Protein AF-A0A8X8WXD7-F1 (afdb_monomer_lite)

Secondary structure (DSSP, 8-state):
--------PPPEEEEE--SSHHHHHHHHHHHHHHHTTT-EEEEEEEHHHHHHHHHH-SHHHHHHT-TTEEEEEE--SS-TT---SGGGGGGHHHHIIIIIHHHHHHHHH-GGGT-BTTBPSPSEEEEETT-THHHHHHHHTT--EEEEE-S-HHHHHHHHTHHHHHHTT-SS--SS-TTSBP-SSTTTTTT-BGGGS-GGGG-S-TT-HHHHHHHHHHHGGGGSSEEEES--HHHHHHHHHHHTTT-S-EEE--SHHHHHHHHHHHTT--PPP----SS---THHHHHHHTSPTT-EEEEE-TTT--EEHHHHHHHHHHHHHT--EEEEE--TTSEET-SSSHHHHHHHHTTTEEEESS--HHHHHTSTTEEEEEE---HHHHHHHHHHT--EEE---STTHHHHHHIIIIIS-SEEE-TT---HHHHHHHHHIIIIISHHHHHHHHHHHHHHHHHTTSTT-----EE--GGGGGS-TT--EEE-TTS-EEE---GGGGG-TT-SEEE--SSEEEEEPPGGGGG-TT--EEE--SSEEEEE------S-TT----------TTTS-HHHHHH-EE-HHHHHHHHHHHHHHHHH---TTSTT--TT--HHHHHHTTTTS--TTTS-HHHHTT--HHHHHHHHHHHHHHHHHHHHHT-SSTTSSPPHHHHHHHHTT-

Sequence (675 aa):
MSSKSEEKLPAHLVIFPFPAQGHMNSMLNLAHLLCLTEFHVTFIVSEFTHRLLLKNTSVPVTFAAYPGFQFRIIPDGLPDDHPRFGDKIADIIPAVTNTMVPLFKKIMADEDLLASPNRRPATCFIADGFFSFAADFAEEICLPMVYFRTPSAAYLWAYFHVDDLIQAQEIPIKEKSMDELVKGIPGMEGFLRSRDLPGFFRTDDVNDHLLQSLAAATRQVVRAQAVIFNTFEDLEGPILSIMLEKLPRIYNIGPIHEHQKSRLKEKKSEASIVAGNFWEEDRSCIDWLNGQPPRSVIYVSFGSLTVVTREQLIEFWHGLVNSSHRFLWVIRPDSITGGGQILTELMEGTKEKGYLVKWAPQEEVLNHTAVGAFLTHSGWNSTLESIVAGVPMICWPYFGDQTINSRFVSEVWKIGLDIKDTCDRLIIEKAVREVMEVRKDEFLERADGMAKMAKKAVERGDNPLYGVIPSSVGNLSSLLERFSAGRCKLNGTIPDQIGDLIGLTVLALDENELSGNIPLSIKHLHKLERLYLVDNMLQGPILKIEEEKEDSMVLTNTLGTLGYIAPEYGSEGVVSTRCDVYSYGVMLMEVFTRKKPSDNMFVGDLSLKTWIERLVPEFTYQVIDANLVMNVDEEQGDKIVDFTSSISELALKCCADPSYERTTKKDALAELQKV

pLDDT: mean 86.59, std 12.75, range [28.53, 98.88]

Structure (mmCIF, N/CA/C/O backbone):
data_AF-A0A8X8WXD7-F1
#
_entry.id   AF-A0A8X8WXD7-F1
#
loop_
_atom_site.group_PDB
_atom_site.id
_atom_site.type_symbol
_atom_site.label_atom_id
_atom_site.label_alt_id
_atom_site.label_comp_id
_atom_site.label_asym_id
_atom_site.label_entity_id
_atom_site.label_seq_id
_atom_site.pdbx_PDB_ins_code
_atom_site.Cartn_x
_atom_site.Cartn_y
_atom_site.Cartn_z
_atom_site.occupancy
_atom_site.B_iso_or_equiv
_atom_site.auth_seq_id
_atom_site.auth_comp_id
_atom_site.auth_asym_id
_atom_site.auth_atom_id
_atom_site.pdbx_PDB_model_num
ATOM 1 N N . MET A 1 1 ? 36.243 -28.576 -25.219 1.00 32.81 1 MET A N 1
ATOM 2 C CA . MET A 1 1 ? 36.032 -28.040 -23.859 1.00 32.81 1 MET A CA 1
ATOM 3 C C . MET A 1 1 ? 34.693 -27.333 -23.869 1.00 32.81 1 MET A C 1
ATOM 5 O O . MET A 1 1 ? 34.547 -26.366 -24.599 1.00 32.81 1 MET A O 1
ATOM 9 N N . SER A 1 2 ? 33.706 -27.893 -23.170 1.00 33.03 2 SER A N 1
ATOM 10 C CA . SER A 1 2 ? 32.379 -27.296 -23.001 1.00 33.03 2 SER A CA 1
ATOM 11 C C . SER A 1 2 ? 32.538 -25.945 -22.310 1.00 33.03 2 SER A C 1
ATOM 13 O O . SER A 1 2 ? 33.068 -25.906 -21.199 1.00 33.03 2 SER A O 1
ATOM 15 N N . SER A 1 3 ? 32.108 -24.856 -22.947 1.00 34.81 3 SER A N 1
ATOM 16 C CA . SER A 1 3 ? 31.922 -23.574 -22.273 1.00 34.81 3 SER A CA 1
ATOM 17 C C . SER A 1 3 ? 30.840 -23.779 -21.216 1.00 34.81 3 SER A C 1
ATOM 19 O O . SER A 1 3 ? 29.652 -23.805 -21.535 1.00 34.81 3 SER A O 1
ATOM 21 N N . LYS A 1 4 ? 31.239 -24.009 -19.962 1.00 37.75 4 LYS A N 1
ATOM 22 C CA . LYS A 1 4 ? 30.330 -23.796 -18.838 1.00 37.75 4 LYS A CA 1
ATOM 23 C C . LYS A 1 4 ? 29.895 -22.340 -18.949 1.00 37.75 4 LYS A C 1
ATOM 25 O O . LYS A 1 4 ? 30.734 -21.453 -18.836 1.00 37.75 4 LYS A O 1
ATOM 30 N N . SER A 1 5 ? 28.625 -22.116 -19.262 1.00 40.62 5 SER A N 1
ATOM 31 C CA . SER A 1 5 ? 27.986 -20.827 -19.041 1.00 40.62 5 SER A CA 1
ATOM 32 C C . SER A 1 5 ? 28.282 -20.438 -17.596 1.00 40.62 5 SER A C 1
ATOM 34 O O . SER A 1 5 ? 27.893 -21.171 -16.688 1.00 40.62 5 SER A O 1
ATOM 36 N N . GLU A 1 6 ? 29.026 -19.357 -17.373 1.00 43.38 6 GLU A N 1
ATOM 37 C CA . GLU A 1 6 ? 29.076 -18.738 -16.052 1.00 43.38 6 GLU A CA 1
ATOM 38 C C . GLU A 1 6 ? 27.627 -18.422 -15.674 1.00 43.38 6 GLU A C 1
ATOM 40 O O . GLU A 1 6 ? 26.980 -17.598 -16.326 1.00 43.38 6 GLU A O 1
ATOM 45 N N . GLU A 1 7 ? 27.076 -19.140 -14.694 1.00 52.44 7 GLU A N 1
ATOM 46 C CA . GLU A 1 7 ? 25.769 -18.814 -14.135 1.00 52.44 7 GLU A CA 1
ATOM 47 C C . GLU A 1 7 ? 25.843 -17.375 -13.627 1.00 52.44 7 GLU A C 1
ATOM 49 O O . GLU A 1 7 ? 26.512 -17.066 -12.639 1.00 52.44 7 GLU A O 1
ATOM 54 N N . LYS A 1 8 ? 25.192 -16.456 -14.346 1.00 68.88 8 LYS A N 1
ATOM 55 C CA . LYS A 1 8 ? 25.058 -15.074 -13.901 1.00 68.88 8 LYS A CA 1
ATOM 56 C C . LYS A 1 8 ? 24.279 -15.104 -12.587 1.00 68.88 8 LYS A C 1
ATOM 58 O O . LYS A 1 8 ? 23.082 -15.359 -12.602 1.00 68.88 8 LYS A O 1
ATOM 63 N N . LEU A 1 9 ? 24.963 -14.810 -11.476 1.00 82.00 9 LEU A N 1
ATOM 64 C CA . LEU A 1 9 ? 24.353 -14.669 -10.144 1.00 82.00 9 LEU A CA 1
ATOM 65 C C . LEU A 1 9 ? 23.091 -13.777 -10.186 1.00 82.00 9 LEU A C 1
ATOM 67 O O . LEU A 1 9 ? 22.997 -12.910 -11.052 1.00 82.00 9 LEU A O 1
ATOM 71 N N . PRO A 1 10 ? 22.133 -13.898 -9.262 1.00 87.44 10 PRO A N 1
ATOM 72 C CA . PRO A 1 10 ? 20.990 -12.993 -9.255 1.00 87.44 10 PRO A CA 1
ATOM 73 C C . PRO A 1 10 ? 21.373 -11.520 -9.046 1.00 87.44 10 PRO A C 1
ATOM 75 O O . PRO A 1 10 ? 22.441 -11.201 -8.513 1.00 87.44 10 PRO A O 1
ATOM 78 N N . ALA A 1 11 ? 20.494 -10.605 -9.466 1.00 90.19 11 ALA A N 1
ATOM 79 C CA . ALA A 1 11 ? 20.630 -9.178 -9.172 1.00 90.19 11 ALA A CA 1
ATOM 80 C C . ALA A 1 11 ? 20.649 -8.935 -7.651 1.00 90.19 11 ALA A C 1
ATOM 82 O O . ALA A 1 11 ? 19.947 -9.614 -6.900 1.00 90.19 11 ALA A O 1
ATOM 83 N N . HIS A 1 12 ? 21.462 -7.974 -7.206 1.00 94.25 12 HIS A N 1
ATOM 84 C CA . HIS A 1 12 ? 21.665 -7.679 -5.791 1.00 94.25 12 HIS A CA 1
ATOM 85 C C . HIS A 1 12 ? 21.083 -6.306 -5.443 1.00 94.25 12 HIS A C 1
ATOM 87 O O . HIS A 1 12 ? 21.556 -5.274 -5.918 1.00 94.25 12 HIS A O 1
ATOM 93 N N . LEU A 1 13 ? 20.050 -6.309 -4.606 1.00 96.62 13 LEU A N 1
ATOM 94 C CA . LEU A 1 13 ? 19.328 -5.133 -4.145 1.00 96.62 13 LEU A CA 1
ATOM 95 C C . LEU A 1 13 ? 19.753 -4.774 -2.721 1.00 96.62 13 LEU A C 1
ATOM 97 O O . LEU A 1 13 ? 19.747 -5.630 -1.837 1.00 96.62 13 LEU A O 1
ATOM 101 N N . VAL A 1 14 ? 20.078 -3.505 -2.478 1.00 97.88 14 VAL A N 1
ATOM 102 C CA . VAL A 1 14 ? 20.319 -2.993 -1.120 1.00 97.88 14 VAL A CA 1
ATOM 103 C C . VAL A 1 14 ? 19.122 -2.163 -0.676 1.00 97.88 14 VAL A C 1
ATOM 105 O O . VAL A 1 14 ? 18.740 -1.227 -1.364 1.00 97.88 14 VAL A O 1
ATOM 108 N N . ILE A 1 15 ? 18.511 -2.490 0.458 1.00 98.25 15 ILE A N 1
ATOM 109 C CA . ILE A 1 15 ? 17.325 -1.802 0.979 1.00 98.25 15 ILE A CA 1
ATOM 110 C C . ILE A 1 15 ? 17.737 -0.935 2.168 1.00 98.25 15 ILE A C 1
ATOM 112 O O . ILE A 1 15 ? 18.289 -1.452 3.141 1.00 98.25 15 ILE A O 1
ATOM 116 N N . PHE A 1 16 ? 17.459 0.369 2.095 1.00 97.62 16 PHE A N 1
ATOM 117 C CA . PHE A 1 16 ? 17.786 1.352 3.129 1.00 97.62 16 PHE A CA 1
ATOM 118 C C . PHE A 1 16 ? 16.512 1.988 3.717 1.00 97.62 16 PHE A C 1
ATOM 120 O O . PHE A 1 16 ? 16.010 2.977 3.172 1.00 97.62 16 PHE A O 1
ATOM 127 N N . PRO A 1 17 ? 15.953 1.404 4.794 1.00 96.31 17 PRO A N 1
ATOM 128 C CA . PRO A 1 17 ? 14.722 1.866 5.426 1.00 96.31 17 PRO A CA 1
ATOM 129 C C . PRO A 1 17 ? 14.953 2.996 6.435 1.00 96.31 17 PRO A C 1
ATOM 131 O O . PRO A 1 17 ? 16.008 3.078 7.069 1.00 96.31 17 PRO A O 1
ATOM 134 N N . PHE A 1 18 ? 13.933 3.829 6.658 1.00 93.75 18 PHE A N 1
ATOM 135 C CA . PHE A 1 18 ? 13.918 4.699 7.832 1.00 93.75 18 PHE A CA 1
ATOM 136 C C . PHE A 1 18 ? 13.602 3.858 9.088 1.00 93.75 18 PHE A C 1
ATOM 138 O O . PHE A 1 18 ? 12.654 3.068 9.057 1.00 93.75 18 PHE A O 1
ATOM 145 N N . PRO A 1 19 ? 14.351 3.983 10.205 1.00 92.25 19 PRO A N 1
ATOM 146 C CA . PRO A 1 19 ? 14.247 3.074 11.353 1.00 92.25 19 PRO A CA 1
ATOM 147 C C . PRO A 1 19 ? 13.055 3.391 12.279 1.00 92.25 19 PRO A C 1
ATOM 149 O O . PRO A 1 19 ? 13.190 3.470 13.498 1.00 92.25 19 PRO A O 1
ATOM 152 N N . ALA A 1 20 ? 11.863 3.543 11.704 1.00 89.25 20 ALA A N 1
ATOM 153 C CA . ALA A 1 20 ? 10.593 3.647 12.417 1.00 89.25 20 ALA A CA 1
ATOM 154 C C . ALA A 1 20 ? 9.693 2.449 12.082 1.00 89.25 20 ALA A C 1
ATOM 156 O O . ALA A 1 20 ? 9.723 1.936 10.965 1.00 89.25 20 ALA A O 1
ATOM 157 N N . GLN A 1 21 ? 8.862 2.012 13.035 1.00 88.56 21 GLN A N 1
ATOM 158 C CA . GLN A 1 21 ? 8.119 0.747 12.934 1.00 88.56 21 GLN A CA 1
ATOM 159 C C . GLN A 1 21 ? 7.286 0.620 11.649 1.00 88.56 21 GLN A C 1
ATOM 161 O O . GLN A 1 21 ? 7.375 -0.395 10.964 1.00 88.56 21 GLN A O 1
ATOM 166 N N . GLY A 1 22 ? 6.507 1.648 11.292 1.00 88.69 22 GLY A N 1
ATOM 167 C CA . GLY A 1 22 ? 5.669 1.616 10.088 1.00 88.69 22 GLY A CA 1
ATOM 168 C C . GLY A 1 22 ? 6.475 1.471 8.793 1.00 88.69 22 GLY A C 1
ATOM 169 O O . GLY A 1 22 ? 6.097 0.697 7.917 1.00 88.69 22 GLY A O 1
ATOM 170 N N . HIS A 1 23 ? 7.619 2.151 8.707 1.00 93.31 23 HIS A N 1
ATOM 171 C CA . HIS A 1 23 ? 8.518 2.088 7.555 1.00 93.31 23 HIS A CA 1
ATOM 172 C C . HIS A 1 23 ? 9.196 0.719 7.454 1.00 93.31 23 HIS A C 1
ATOM 174 O O . HIS A 1 23 ? 9.161 0.061 6.412 1.00 93.31 23 HIS A O 1
ATOM 180 N N . MET A 1 24 ? 9.737 0.254 8.580 1.00 93.06 24 MET A N 1
ATOM 181 C CA . MET A 1 24 ? 10.401 -1.039 8.691 1.00 93.06 24 MET A CA 1
ATOM 182 C C . MET A 1 24 ? 9.469 -2.198 8.350 1.00 93.06 24 MET A C 1
ATOM 184 O O . MET A 1 24 ? 9.877 -3.084 7.607 1.00 93.06 24 MET A O 1
ATOM 188 N N . ASN A 1 25 ? 8.221 -2.186 8.829 1.00 91.06 25 ASN A N 1
ATOM 189 C CA . ASN A 1 25 ? 7.266 -3.259 8.550 1.00 91.06 25 ASN A CA 1
ATOM 190 C C . ASN A 1 25 ? 7.021 -3.421 7.039 1.00 91.06 25 ASN A C 1
ATOM 192 O O . ASN A 1 25 ? 7.155 -4.512 6.486 1.00 91.06 25 ASN A O 1
ATOM 196 N N . SER A 1 26 ? 6.729 -2.326 6.338 1.00 92.88 26 SER A N 1
ATOM 197 C CA . SER A 1 26 ? 6.435 -2.365 4.901 1.00 92.88 26 SER A CA 1
ATOM 198 C C . SER A 1 26 ? 7.672 -2.708 4.068 1.00 92.88 26 SER A C 1
ATOM 200 O O . SER A 1 26 ? 7.577 -3.476 3.113 1.00 92.88 26 SER A O 1
ATOM 202 N N . MET A 1 27 ? 8.853 -2.213 4.449 1.00 95.88 27 MET A N 1
ATOM 203 C CA . MET A 1 27 ? 10.093 -2.507 3.722 1.00 95.88 27 MET A CA 1
ATOM 204 C C . MET A 1 27 ? 10.625 -3.921 3.988 1.00 95.88 27 MET A C 1
ATOM 206 O O . MET A 1 27 ? 11.187 -4.528 3.079 1.00 95.88 27 MET A O 1
ATOM 210 N N . LEU A 1 28 ? 10.408 -4.494 5.177 1.00 95.00 28 LEU A N 1
ATOM 211 C CA . LEU A 1 28 ? 10.671 -5.916 5.437 1.00 95.00 28 LEU A CA 1
ATOM 212 C C . LEU A 1 28 ? 9.736 -6.809 4.610 1.00 95.00 28 LEU A C 1
ATOM 214 O O . LEU A 1 28 ? 10.182 -7.803 4.037 1.00 95.00 28 LEU A O 1
ATOM 218 N N . ASN A 1 29 ? 8.463 -6.425 4.473 1.00 92.81 29 ASN A N 1
ATOM 219 C CA . ASN A 1 29 ? 7.526 -7.125 3.595 1.00 92.81 29 ASN A CA 1
ATOM 220 C C . ASN A 1 29 ? 7.955 -7.073 2.123 1.00 92.81 29 ASN A C 1
ATOM 222 O O . ASN A 1 29 ? 7.939 -8.106 1.449 1.00 92.81 29 ASN A O 1
ATOM 226 N N . LEU A 1 30 ? 8.424 -5.914 1.646 1.00 95.12 30 LEU A N 1
ATOM 227 C CA . LEU A 1 30 ? 9.029 -5.776 0.318 1.00 95.12 30 LEU A CA 1
ATOM 228 C C . LEU A 1 30 ? 10.259 -6.675 0.163 1.00 95.12 30 LEU A C 1
ATOM 230 O O . LEU A 1 30 ? 10.379 -7.386 -0.831 1.00 95.12 30 LEU A O 1
ATOM 234 N N . ALA A 1 31 ? 11.163 -6.669 1.143 1.00 95.62 31 ALA A N 1
ATOM 235 C CA . ALA A 1 31 ? 12.369 -7.488 1.111 1.00 95.62 31 ALA A CA 1
ATOM 236 C C . ALA A 1 31 ? 12.037 -8.981 0.984 1.00 95.62 31 ALA A C 1
ATOM 238 O O . ALA A 1 31 ? 12.670 -9.689 0.202 1.00 95.62 31 ALA A O 1
ATOM 239 N N . HIS A 1 32 ? 11.013 -9.448 1.701 1.00 92.12 32 HIS A N 1
ATOM 240 C CA . HIS A 1 32 ? 10.551 -10.828 1.609 1.00 92.12 32 HIS A CA 1
ATOM 241 C C . HIS A 1 32 ? 9.963 -11.142 0.227 1.00 92.12 32 HIS A C 1
ATOM 243 O O . HIS A 1 32 ? 10.334 -12.154 -0.361 1.00 92.12 32 HIS A O 1
ATOM 249 N N . LEU A 1 33 ? 9.125 -10.259 -0.334 1.00 91.50 33 LEU A N 1
ATOM 250 C CA . LEU A 1 33 ? 8.613 -10.413 -1.703 1.00 91.50 33 LEU A CA 1
ATOM 251 C C . LEU A 1 33 ? 9.747 -10.525 -2.731 1.00 91.50 33 LEU A C 1
ATOM 253 O O . LEU A 1 33 ? 9.699 -11.395 -3.594 1.00 91.50 33 LEU A O 1
ATOM 257 N N . LEU A 1 34 ? 10.795 -9.708 -2.604 1.00 93.12 34 LEU A N 1
ATOM 258 C CA . LEU A 1 34 ? 11.963 -9.757 -3.489 1.00 93.12 34 LEU A CA 1
ATOM 259 C C . LEU A 1 34 ? 12.769 -11.056 -3.326 1.00 93.12 34 LEU A C 1
ATOM 261 O O . LEU A 1 34 ? 13.239 -11.621 -4.313 1.00 93.12 34 LEU A O 1
ATOM 265 N N . CYS A 1 35 ? 12.885 -11.578 -2.101 1.00 90.19 35 CYS A N 1
ATOM 266 C CA . CYS A 1 35 ? 13.510 -12.883 -1.856 1.00 90.19 35 CYS A CA 1
ATOM 267 C C . CYS A 1 35 ? 12.701 -14.030 -2.481 1.00 90.19 35 CYS A C 1
ATOM 269 O O . CYS A 1 35 ? 13.274 -15.011 -2.956 1.00 90.19 35 CYS A O 1
ATOM 271 N N . LEU A 1 36 ? 11.372 -13.899 -2.547 1.00 86.62 36 LEU A N 1
ATOM 272 C CA . LEU A 1 36 ? 10.514 -14.845 -3.258 1.00 86.62 36 LEU A CA 1
ATOM 273 C C . LEU A 1 36 ? 10.702 -14.776 -4.786 1.00 86.62 36 LEU A C 1
ATOM 275 O O . LEU A 1 36 ? 10.272 -15.700 -5.471 1.00 86.62 36 LEU A O 1
ATOM 279 N N . THR A 1 37 ? 11.356 -13.758 -5.346 1.00 80.50 37 THR A N 1
ATOM 280 C CA . THR A 1 37 ? 11.606 -13.629 -6.796 1.00 80.50 37 THR A CA 1
ATOM 281 C C . THR A 1 37 ? 13.087 -13.772 -7.163 1.00 80.50 37 THR A C 1
ATOM 283 O O . THR A 1 37 ? 13.528 -13.200 -8.154 1.00 80.50 37 THR A O 1
ATOM 286 N N . GLU A 1 38 ? 13.851 -14.523 -6.360 1.00 80.31 38 GLU A N 1
ATOM 287 C CA . GLU A 1 38 ? 15.271 -14.866 -6.572 1.00 80.31 38 GLU A CA 1
ATOM 288 C C . GLU A 1 38 ? 16.265 -13.695 -6.496 1.00 80.31 38 GLU A C 1
ATOM 290 O O . GLU A 1 38 ? 17.453 -13.897 -6.733 1.00 80.31 38 GLU A O 1
ATOM 295 N N . PHE A 1 39 ? 15.851 -12.484 -6.103 1.00 91.12 39 PHE A N 1
ATOM 296 C CA . PHE A 1 39 ? 16.814 -11.407 -5.857 1.00 91.12 39 PHE A CA 1
ATOM 297 C C . PHE A 1 39 ? 17.691 -11.718 -4.647 1.00 91.12 39 PHE A C 1
ATOM 299 O O . PHE A 1 39 ? 17.228 -12.215 -3.617 1.00 91.12 39 PHE A O 1
ATOM 306 N N . HIS A 1 40 ? 18.960 -11.325 -4.737 1.00 94.38 40 HIS A N 1
ATOM 307 C CA . HIS A 1 40 ? 19.782 -11.179 -3.547 1.00 94.38 40 HIS A CA 1
ATOM 308 C C . HIS A 1 40 ? 19.455 -9.840 -2.897 1.00 94.38 40 HIS A C 1
ATOM 310 O O . HIS A 1 40 ? 19.427 -8.811 -3.566 1.00 94.38 40 HIS A O 1
ATOM 316 N N . VAL A 1 41 ? 19.219 -9.836 -1.591 1.00 96.50 41 VAL A N 1
ATOM 317 C CA . VAL A 1 41 ? 18.829 -8.652 -0.828 1.00 96.50 41 VAL A CA 1
ATOM 318 C C . VAL A 1 41 ? 19.824 -8.431 0.307 1.00 96.50 41 VAL A C 1
ATOM 320 O O . VAL A 1 41 ? 20.174 -9.364 1.030 1.00 96.50 41 VAL A O 1
ATOM 323 N N . THR A 1 42 ? 20.304 -7.201 0.453 1.00 96.88 42 THR A N 1
ATOM 324 C CA . THR A 1 42 ? 20.969 -6.717 1.668 1.00 96.88 42 THR A CA 1
ATOM 325 C C . THR A 1 42 ? 20.064 -5.688 2.314 1.00 96.88 42 THR A C 1
ATOM 327 O O . THR A 1 42 ? 19.781 -4.653 1.720 1.00 96.88 42 THR A O 1
ATOM 330 N N . PHE A 1 43 ? 19.613 -5.956 3.530 1.00 97.62 43 PHE A N 1
ATOM 331 C CA . PHE A 1 43 ? 18.729 -5.064 4.264 1.00 97.62 43 PHE A CA 1
ATOM 332 C C . PHE A 1 43 ? 19.524 -4.313 5.331 1.00 97.62 43 PHE A C 1
ATOM 334 O O . PHE A 1 43 ? 20.044 -4.924 6.269 1.00 97.62 43 PHE A O 1
ATOM 341 N N . ILE A 1 44 ? 19.646 -2.995 5.188 1.00 97.44 44 ILE A N 1
ATOM 342 C CA . ILE A 1 44 ? 20.320 -2.159 6.182 1.00 97.44 44 ILE A CA 1
ATOM 343 C C . ILE A 1 44 ? 19.391 -1.973 7.381 1.00 97.44 44 ILE A C 1
ATOM 345 O O . ILE A 1 44 ? 18.220 -1.639 7.225 1.00 97.44 44 ILE A O 1
ATOM 349 N N . VAL A 1 45 ? 19.902 -2.177 8.588 1.00 96.31 45 VAL A N 1
ATOM 350 C CA . VAL A 1 45 ? 19.112 -2.058 9.817 1.00 96.31 45 VAL A CA 1
ATOM 351 C C . VAL A 1 45 ? 19.958 -1.458 10.931 1.00 96.31 45 VAL A C 1
ATOM 353 O O . VAL A 1 45 ? 21.162 -1.710 11.004 1.00 96.31 45 VAL A O 1
ATOM 356 N N . SER A 1 46 ? 19.347 -0.652 11.802 1.00 95.31 46 SER A N 1
ATOM 357 C CA . SER A 1 46 ? 20.067 -0.142 12.965 1.00 95.31 46 SER A CA 1
ATOM 358 C C . SER A 1 46 ? 20.301 -1.243 14.004 1.00 95.31 46 SER A C 1
ATOM 360 O O . SER A 1 46 ? 19.500 -2.172 14.131 1.00 95.31 46 SER A O 1
ATOM 362 N N . GLU A 1 47 ? 21.364 -1.133 14.798 1.00 95.06 47 GLU A N 1
ATOM 363 C CA . GLU A 1 47 ? 21.622 -2.041 15.929 1.00 95.06 47 GLU A CA 1
ATOM 364 C C . GLU A 1 47 ? 20.440 -2.107 16.906 1.00 95.06 47 GLU A C 1
ATOM 366 O O . GLU A 1 47 ? 20.057 -3.186 17.367 1.00 95.06 47 GLU A O 1
ATOM 371 N N . PHE A 1 48 ? 19.823 -0.960 17.199 1.00 93.12 48 PHE A N 1
ATOM 372 C CA . PHE A 1 48 ? 18.643 -0.881 18.054 1.00 93.12 48 PHE A CA 1
ATOM 373 C C . PHE A 1 48 ? 17.453 -1.641 17.457 1.00 93.12 48 PHE A C 1
ATOM 375 O O . PHE A 1 48 ? 16.895 -2.525 18.109 1.00 93.12 48 PHE A O 1
ATOM 382 N N . THR A 1 49 ? 17.099 -1.360 16.201 1.00 92.06 49 THR A N 1
ATOM 383 C CA . THR A 1 49 ? 15.980 -2.023 15.526 1.00 92.06 49 THR A CA 1
ATOM 384 C C . THR A 1 49 ? 16.228 -3.521 15.370 1.00 92.06 49 THR A C 1
ATOM 386 O O . THR A 1 49 ? 15.327 -4.316 15.619 1.00 92.06 49 THR A O 1
ATOM 389 N N . HIS A 1 50 ? 17.451 -3.933 15.033 1.00 93.81 50 HIS A N 1
ATOM 390 C CA . HIS A 1 50 ? 17.801 -5.346 14.905 1.00 93.81 50 HIS A CA 1
ATOM 391 C C . HIS A 1 50 ? 17.636 -6.104 16.233 1.00 93.81 50 HIS A C 1
ATOM 393 O O . HIS A 1 50 ? 17.077 -7.201 16.244 1.00 93.81 50 HIS A O 1
ATOM 399 N N . ARG A 1 51 ? 18.042 -5.507 17.367 1.00 92.69 51 ARG A N 1
ATOM 400 C CA . ARG A 1 51 ? 17.801 -6.080 18.706 1.00 92.69 51 ARG A CA 1
ATOM 401 C C . ARG A 1 51 ? 16.310 -6.259 18.996 1.00 92.69 51 ARG A C 1
ATOM 403 O O . ARG A 1 51 ? 15.926 -7.294 19.535 1.00 92.69 51 ARG A O 1
ATOM 410 N N . LEU A 1 52 ? 15.471 -5.287 18.632 1.00 90.56 52 LEU A N 1
ATOM 411 C CA . LEU A 1 52 ? 14.019 -5.391 18.817 1.00 90.56 52 LEU A CA 1
ATOM 412 C C . LEU A 1 52 ? 13.397 -6.479 17.940 1.00 90.56 52 LEU A C 1
ATOM 414 O O . LEU A 1 52 ? 12.591 -7.260 18.439 1.00 90.56 52 LEU A O 1
ATOM 418 N N . LEU A 1 53 ? 13.803 -6.576 16.671 1.00 91.06 53 LEU A N 1
ATOM 419 C CA . LEU A 1 53 ? 13.323 -7.623 15.766 1.00 91.06 53 LEU A CA 1
ATOM 420 C C . LEU A 1 53 ? 13.698 -9.019 16.276 1.00 91.06 53 LEU A C 1
ATOM 422 O O . LEU A 1 53 ? 12.845 -9.900 16.285 1.00 91.06 53 LEU A O 1
ATOM 426 N N . LEU A 1 54 ? 14.933 -9.213 16.754 1.00 90.44 54 LEU A N 1
ATOM 427 C CA . LEU A 1 54 ? 15.363 -10.475 17.371 1.00 90.44 54 LEU A CA 1
ATOM 428 C C . LEU A 1 54 ? 14.561 -10.828 18.627 1.00 90.44 54 LEU A C 1
ATOM 430 O O . LEU A 1 54 ? 14.317 -12.001 18.888 1.00 90.44 54 LEU A O 1
ATOM 434 N N . LYS A 1 55 ? 14.202 -9.821 19.428 1.00 88.88 55 LYS A N 1
ATOM 435 C CA . LYS A 1 55 ? 13.505 -10.022 20.699 1.00 88.88 55 LYS A CA 1
ATOM 436 C C . LYS A 1 55 ? 12.020 -10.326 20.507 1.00 88.88 55 LYS A C 1
ATOM 438 O O . LYS A 1 55 ? 11.487 -11.178 21.206 1.00 88.88 55 LYS A O 1
ATOM 443 N N . ASN A 1 56 ? 11.364 -9.601 19.606 1.00 85.94 56 ASN A N 1
ATOM 444 C CA . ASN A 1 56 ? 9.903 -9.527 19.558 1.00 85.94 56 ASN A CA 1
ATOM 445 C C . ASN A 1 56 ? 9.293 -10.245 18.347 1.00 85.94 56 ASN A C 1
ATOM 447 O O . ASN A 1 56 ? 8.072 -10.328 18.253 1.00 85.94 56 ASN A O 1
ATOM 451 N N . THR A 1 57 ? 10.105 -10.735 17.404 1.00 85.06 57 THR A N 1
ATOM 452 C CA . THR A 1 57 ? 9.612 -11.309 16.142 1.00 85.06 57 THR A CA 1
ATOM 453 C C . THR A 1 57 ? 10.421 -12.529 15.711 1.00 85.06 57 THR A C 1
ATOM 455 O O . THR A 1 57 ? 11.546 -12.744 16.157 1.00 85.06 57 THR A O 1
ATOM 458 N N . SER A 1 58 ? 9.882 -13.295 14.762 1.00 84.19 58 SER A N 1
ATOM 459 C CA . SER A 1 58 ? 10.615 -14.351 14.057 1.00 84.19 58 SER A CA 1
ATOM 460 C C . SER A 1 58 ? 11.356 -13.851 12.812 1.00 84.19 58 SER A C 1
ATOM 462 O O . SER A 1 58 ? 11.951 -14.666 12.114 1.00 84.19 58 SER A O 1
ATOM 464 N N . VAL A 1 59 ? 11.369 -12.541 12.521 1.00 86.94 59 VAL A N 1
ATOM 465 C CA . VAL A 1 59 ? 11.870 -11.987 11.248 1.00 86.94 59 VAL A CA 1
ATOM 466 C C . VAL A 1 59 ? 13.278 -12.486 10.888 1.00 86.94 59 VAL A C 1
ATOM 468 O O . VAL A 1 59 ? 13.443 -13.006 9.783 1.00 86.94 59 VAL A O 1
ATOM 471 N N . PRO A 1 60 ? 14.294 -12.424 11.774 1.00 84.94 60 PRO A N 1
ATOM 472 C CA . PRO A 1 60 ? 15.623 -12.943 11.442 1.00 84.94 60 PRO A CA 1
ATOM 473 C C . PRO A 1 60 ? 15.645 -14.450 11.153 1.00 84.94 60 PRO A C 1
ATOM 475 O O . PRO A 1 60 ? 16.407 -14.894 10.299 1.00 84.94 60 PRO A O 1
ATOM 478 N N . VAL A 1 61 ? 14.782 -15.229 11.815 1.00 85.38 61 VAL A N 1
ATOM 479 C CA . VAL A 1 61 ? 14.639 -16.675 11.582 1.00 85.38 61 VAL A CA 1
ATOM 480 C C . VAL A 1 61 ? 13.965 -16.938 10.235 1.00 85.38 61 VAL A C 1
ATOM 482 O O . VAL A 1 61 ? 14.451 -17.761 9.466 1.00 85.38 61 VAL A O 1
ATOM 485 N N . THR A 1 62 ? 12.896 -16.206 9.909 1.00 86.31 62 THR A N 1
ATOM 486 C CA . THR A 1 62 ? 12.208 -16.297 8.613 1.00 86.31 62 THR A CA 1
ATOM 487 C C . THR A 1 62 ? 13.167 -15.993 7.465 1.00 86.31 62 THR A C 1
ATOM 489 O O . THR A 1 62 ? 13.212 -16.728 6.481 1.00 86.31 62 THR A O 1
ATOM 492 N N . PHE A 1 63 ? 13.987 -14.949 7.601 1.00 89.88 63 PHE A N 1
ATOM 493 C CA . PHE A 1 63 ? 14.941 -14.569 6.564 1.00 89.88 63 PHE A CA 1
ATOM 494 C C . PHE A 1 63 ? 16.150 -15.508 6.443 1.00 89.88 63 PHE A C 1
ATOM 496 O O . PHE A 1 63 ? 16.733 -15.593 5.364 1.00 89.88 63 PHE A O 1
ATOM 503 N N . ALA A 1 64 ? 16.492 -16.269 7.488 1.00 88.00 64 ALA A N 1
ATOM 504 C CA . ALA A 1 64 ? 17.551 -17.279 7.423 1.00 88.00 64 ALA A CA 1
ATOM 505 C C . ALA A 1 64 ? 17.242 -18.415 6.425 1.00 88.00 64 ALA A C 1
ATOM 507 O O . ALA A 1 64 ? 18.162 -19.088 5.962 1.00 88.00 64 ALA A O 1
ATOM 508 N N . ALA A 1 65 ? 15.970 -18.602 6.051 1.00 87.69 65 ALA A N 1
ATOM 509 C CA . ALA A 1 65 ? 15.562 -19.541 5.007 1.00 87.69 65 ALA A CA 1
ATOM 510 C C . ALA A 1 65 ? 15.937 -19.085 3.581 1.00 87.69 65 ALA A C 1
ATOM 512 O O . ALA A 1 65 ? 15.817 -19.871 2.643 1.00 87.69 65 ALA A O 1
ATOM 513 N N . TYR A 1 66 ? 16.400 -17.841 3.403 1.00 89.81 66 TYR A N 1
ATOM 514 C CA . TYR A 1 66 ? 16.743 -17.263 2.105 1.00 89.81 66 TYR A CA 1
ATOM 515 C C . TYR A 1 66 ? 18.254 -17.006 2.003 1.00 89.81 66 TYR A C 1
ATOM 517 O O . TYR A 1 66 ? 18.731 -15.979 2.485 1.00 89.81 66 TYR A O 1
ATOM 525 N N . PRO A 1 67 ? 19.029 -17.867 1.311 1.00 87.94 67 PRO A N 1
ATOM 526 C CA . PRO A 1 67 ? 20.479 -17.683 1.151 1.00 87.94 67 PRO A CA 1
ATOM 527 C C . PRO A 1 67 ? 20.864 -16.354 0.478 1.00 87.94 67 PRO A C 1
ATOM 529 O O . PRO A 1 67 ? 21.942 -15.807 0.714 1.00 87.94 67 PRO A O 1
ATOM 532 N N . GLY A 1 68 ? 19.965 -15.822 -0.357 1.00 90.00 68 GLY A N 1
ATOM 533 C CA . GLY A 1 68 ? 20.108 -14.528 -1.017 1.00 90.00 68 GLY A CA 1
ATOM 534 C C . GLY A 1 68 ? 19.885 -13.323 -0.100 1.00 90.00 68 GLY A C 1
ATOM 535 O O . GLY A 1 68 ? 20.171 -12.203 -0.512 1.00 90.00 68 GLY A O 1
ATOM 536 N N . PHE A 1 69 ? 19.439 -13.494 1.145 1.00 94.12 69 PHE A N 1
ATOM 537 C CA . PHE A 1 69 ? 19.174 -12.395 2.073 1.00 94.12 69 PHE A CA 1
ATOM 538 C C . PHE A 1 69 ? 20.304 -12.210 3.094 1.00 94.12 69 PHE A C 1
ATOM 540 O O . PHE A 1 69 ? 20.882 -13.177 3.580 1.00 94.12 69 PHE A O 1
ATOM 547 N N . GLN A 1 70 ? 20.601 -10.962 3.460 1.00 93.94 70 GLN A N 1
ATOM 548 C CA . GLN A 1 70 ? 21.424 -10.654 4.630 1.00 93.94 70 GLN A CA 1
ATOM 549 C C . GLN A 1 70 ? 21.009 -9.336 5.289 1.00 93.94 70 GLN A C 1
ATOM 551 O O . GLN A 1 70 ? 20.662 -8.371 4.605 1.00 93.94 70 GLN A O 1
ATOM 556 N N . PHE A 1 71 ? 21.119 -9.271 6.616 1.00 95.38 71 PHE A N 1
ATOM 557 C CA . PHE A 1 71 ? 21.090 -8.002 7.339 1.00 95.38 71 PHE A CA 1
ATOM 558 C C . PHE A 1 71 ? 22.477 -7.364 7.353 1.00 95.38 71 PHE A C 1
ATOM 560 O O . PHE A 1 71 ? 23.479 -8.028 7.618 1.00 95.38 71 PHE A O 1
ATOM 567 N N . ARG A 1 72 ? 22.524 -6.049 7.142 1.00 95.56 72 ARG A N 1
ATOM 568 C CA . ARG A 1 72 ? 23.705 -5.228 7.400 1.00 95.56 72 ARG A CA 1
ATOM 569 C C . ARG A 1 72 ? 23.394 -4.274 8.541 1.00 95.56 72 ARG A C 1
ATOM 571 O O . ARG A 1 72 ? 22.627 -3.327 8.385 1.00 95.56 72 ARG A O 1
ATOM 578 N N . ILE A 1 73 ? 23.985 -4.563 9.690 1.00 96.50 73 ILE A N 1
ATOM 579 C CA . ILE A 1 73 ? 23.713 -3.856 10.936 1.00 96.50 73 ILE A CA 1
ATOM 580 C C . ILE A 1 73 ? 24.671 -2.664 11.054 1.00 96.50 73 ILE A C 1
ATOM 582 O O . ILE A 1 73 ? 25.876 -2.832 10.862 1.00 96.50 73 ILE A O 1
ATOM 586 N N . ILE A 1 74 ? 24.138 -1.477 11.349 1.00 96.56 74 ILE A N 1
ATOM 587 C CA . ILE A 1 74 ? 24.910 -0.242 11.567 1.00 96.56 74 ILE A CA 1
ATOM 588 C C . ILE A 1 74 ? 24.362 0.548 12.771 1.00 96.56 74 ILE A C 1
ATOM 590 O O . ILE A 1 74 ? 23.186 0.403 13.101 1.00 96.56 74 ILE A O 1
ATOM 594 N N . PRO A 1 75 ? 25.154 1.401 13.441 1.00 96.06 75 PRO A N 1
ATOM 595 C CA . PRO A 1 75 ? 24.644 2.254 14.513 1.00 96.06 75 PRO A CA 1
ATOM 596 C C . PRO A 1 75 ? 23.724 3.358 13.971 1.00 96.06 75 PRO A C 1
ATOM 598 O O . PRO A 1 75 ? 23.975 3.915 12.901 1.00 96.06 75 PRO A O 1
ATOM 601 N N . ASP A 1 76 ? 22.682 3.710 14.734 1.00 93.00 76 ASP A N 1
ATOM 602 C CA . ASP A 1 76 ? 21.791 4.838 14.415 1.00 93.00 76 ASP A CA 1
ATOM 603 C C . ASP A 1 76 ? 22.315 6.202 14.886 1.00 93.00 76 ASP A C 1
ATOM 605 O O . ASP A 1 76 ? 21.808 7.235 14.456 1.00 93.00 76 ASP A O 1
ATOM 609 N N . GLY A 1 77 ? 23.353 6.205 15.726 1.00 93.00 77 GLY A N 1
ATOM 610 C CA . GLY A 1 77 ? 23.961 7.411 16.289 1.00 93.00 77 GLY A CA 1
ATOM 611 C C . GLY A 1 77 ? 23.348 7.873 17.610 1.00 93.00 77 GLY A C 1
ATOM 612 O O . GLY A 1 77 ? 23.815 8.864 18.167 1.00 93.00 77 GLY A O 1
ATOM 613 N N . LEU A 1 78 ? 22.339 7.170 18.133 1.00 95.12 78 LEU A N 1
ATOM 614 C CA . LEU A 1 78 ? 21.747 7.463 19.438 1.00 95.12 78 LEU A CA 1
ATOM 615 C C . LEU A 1 78 ? 22.330 6.550 20.535 1.00 95.12 78 LEU A C 1
ATOM 617 O O . LEU A 1 78 ? 22.640 5.387 20.268 1.00 95.12 78 LEU A O 1
ATOM 621 N N . PRO A 1 79 ? 22.441 7.027 21.790 1.00 93.06 79 PRO A N 1
ATOM 622 C CA . PRO A 1 79 ? 22.824 6.194 22.933 1.00 93.06 79 PRO A CA 1
ATOM 623 C C . PRO A 1 79 ? 21.894 4.992 23.141 1.00 93.06 79 PRO A C 1
ATOM 625 O O . PRO A 1 79 ? 20.713 5.044 22.802 1.00 93.06 79 PRO A O 1
ATOM 628 N N . ASP A 1 80 ? 22.396 3.906 23.723 1.00 87.69 80 ASP A N 1
ATOM 629 C CA . ASP A 1 80 ? 21.633 2.663 23.928 1.00 87.69 80 ASP A CA 1
ATOM 630 C C . ASP A 1 80 ? 20.405 2.822 24.840 1.00 87.69 80 ASP A C 1
ATOM 632 O O . ASP A 1 80 ? 19.399 2.143 24.643 1.00 87.69 80 ASP A O 1
ATOM 636 N N . ASP A 1 81 ? 20.463 3.739 25.803 1.00 88.62 81 ASP A N 1
ATOM 637 C CA . ASP A 1 81 ? 19.391 4.064 26.749 1.00 88.62 81 ASP A CA 1
ATOM 638 C C . ASP A 1 81 ? 18.359 5.060 26.192 1.00 88.62 81 ASP A C 1
ATOM 640 O O . ASP A 1 81 ? 17.326 5.300 26.821 1.00 88.62 81 ASP A O 1
ATOM 644 N N . HIS A 1 82 ? 18.592 5.614 24.997 1.00 90.31 82 HIS A N 1
ATOM 645 C CA . HIS A 1 82 ? 17.633 6.500 24.348 1.00 90.31 82 HIS A CA 1
ATOM 646 C C . HIS A 1 82 ? 16.357 5.729 23.952 1.00 90.31 82 HIS A C 1
ATOM 648 O O . HIS A 1 82 ? 16.444 4.720 23.243 1.00 90.31 82 HIS A O 1
ATOM 654 N N . PRO A 1 83 ? 15.152 6.204 24.324 1.00 80.94 83 PRO A N 1
ATOM 655 C CA . PRO A 1 83 ? 13.927 5.428 24.162 1.00 80.94 83 PRO A CA 1
ATOM 656 C C . PRO A 1 83 ? 13.523 5.246 22.698 1.00 80.94 83 PRO A C 1
ATOM 658 O O . PRO A 1 83 ? 12.946 4.219 22.379 1.00 80.94 83 PRO A O 1
ATOM 661 N N . ARG A 1 84 ? 13.837 6.202 21.805 1.00 87.12 84 ARG A N 1
ATOM 662 C CA . ARG A 1 84 ? 13.500 6.158 20.356 1.00 87.12 84 ARG A CA 1
ATOM 663 C C . ARG A 1 84 ? 11.994 6.001 20.065 1.00 87.12 84 ARG A C 1
ATOM 665 O O . ARG A 1 84 ? 11.601 5.648 18.958 1.00 87.12 84 ARG A O 1
ATOM 672 N N . PHE A 1 85 ? 11.154 6.300 21.049 1.00 81.62 85 PHE A N 1
ATOM 673 C CA . PHE A 1 85 ? 9.699 6.212 20.991 1.00 81.62 85 PHE A CA 1
ATOM 674 C C . PHE A 1 85 ? 9.066 7.452 21.637 1.00 81.62 85 PHE A C 1
ATOM 676 O O . PHE A 1 85 ? 9.774 8.284 22.213 1.00 81.62 85 PHE A O 1
ATOM 683 N N . GLY A 1 86 ? 7.739 7.574 21.543 1.00 76.44 86 GLY A N 1
ATOM 684 C CA . GLY A 1 86 ? 6.982 8.676 22.139 1.00 76.44 86 GLY A CA 1
ATOM 685 C C . GLY A 1 86 ? 7.454 10.063 21.685 1.00 76.44 86 GLY A C 1
ATOM 686 O O . GLY A 1 86 ? 7.690 10.302 20.500 1.00 76.44 86 GLY A O 1
ATOM 687 N N . ASP A 1 87 ? 7.621 10.979 22.642 1.00 74.44 87 ASP A N 1
ATOM 688 C CA . ASP A 1 87 ? 8.048 12.367 22.410 1.00 74.44 87 ASP A CA 1
ATOM 689 C C . ASP A 1 87 ? 9.492 12.495 21.890 1.00 74.44 87 ASP A C 1
ATOM 691 O O . ASP A 1 87 ? 9.863 13.543 21.365 1.00 74.44 87 ASP A O 1
ATOM 695 N N . LYS A 1 88 ? 10.305 11.436 22.002 1.00 83.44 88 LYS A N 1
ATOM 696 C CA . LYS A 1 88 ? 11.717 11.409 21.574 1.00 83.44 88 LYS A CA 1
ATOM 697 C C . LYS A 1 88 ? 11.936 10.886 20.161 1.00 83.44 88 LYS A C 1
ATOM 699 O O . LYS A 1 88 ? 13.074 10.734 19.725 1.00 83.44 88 LYS A O 1
ATOM 704 N N . ILE A 1 89 ? 10.874 10.579 19.418 1.00 82.06 89 ILE A N 1
ATOM 705 C CA . ILE A 1 89 ? 11.031 10.036 18.065 1.00 82.06 89 ILE A CA 1
ATOM 706 C C . ILE A 1 89 ? 11.671 11.031 17.087 1.00 82.06 89 ILE A C 1
ATOM 708 O O . ILE A 1 89 ? 12.371 10.623 16.161 1.00 82.06 89 ILE A O 1
ATOM 712 N N . ALA A 1 90 ? 11.477 12.334 17.309 1.00 85.25 90 ALA A N 1
ATOM 713 C CA . ALA A 1 90 ? 12.048 13.378 16.464 1.00 85.25 90 ALA A CA 1
ATOM 714 C C . ALA A 1 90 ? 13.590 13.358 16.459 1.00 85.25 90 ALA A C 1
ATOM 716 O O . ALA A 1 90 ? 14.195 13.684 15.438 1.00 85.25 90 ALA A O 1
ATOM 717 N N . ASP A 1 91 ? 14.217 12.890 17.544 1.00 90.12 91 ASP A N 1
ATOM 718 C CA . ASP A 1 91 ? 15.677 12.816 17.699 1.00 90.12 91 ASP A CA 1
ATOM 719 C C . ASP A 1 91 ? 16.322 11.774 16.763 1.00 90.12 91 ASP A C 1
ATOM 721 O O . ASP A 1 91 ? 17.516 11.843 16.463 1.00 90.12 91 ASP A O 1
ATOM 725 N N . ILE A 1 92 ? 15.530 10.832 16.232 1.00 90.69 92 ILE A N 1
ATOM 726 C CA . ILE A 1 92 ? 15.993 9.821 15.270 1.00 90.69 92 ILE A CA 1
ATOM 727 C C . ILE A 1 92 ? 16.404 10.470 13.947 1.00 90.69 92 ILE A C 1
ATOM 729 O O . ILE A 1 92 ? 17.397 10.063 13.349 1.00 90.69 92 ILE A O 1
ATOM 733 N N . ILE A 1 93 ? 15.678 11.491 13.484 1.00 89.81 93 ILE A N 1
ATOM 734 C CA . ILE A 1 93 ? 15.922 12.128 12.182 1.00 89.81 93 ILE A CA 1
ATOM 735 C C . ILE A 1 93 ? 17.356 12.680 12.075 1.00 89.81 93 ILE A C 1
ATOM 737 O O . ILE A 1 93 ? 18.074 12.273 11.150 1.00 89.81 93 ILE A O 1
ATOM 741 N N . PRO A 1 94 ? 17.827 13.563 12.983 1.00 91.62 94 PRO A N 1
ATOM 742 C CA . PRO A 1 94 ? 19.195 14.064 12.914 1.00 91.62 94 PRO A CA 1
ATOM 743 C C . PRO A 1 94 ? 20.229 12.959 13.160 1.00 91.62 94 PRO A C 1
ATOM 745 O O . PRO A 1 94 ? 21.273 12.966 12.510 1.00 91.62 94 PRO A O 1
ATOM 748 N N . ALA A 1 95 ? 19.956 11.983 14.032 1.00 93.75 95 ALA A N 1
ATOM 749 C CA . ALA A 1 95 ? 20.892 10.891 14.302 1.00 93.75 95 ALA A CA 1
ATOM 750 C C . ALA A 1 95 ? 21.135 10.004 13.067 1.00 93.75 95 ALA A C 1
ATOM 752 O O . ALA A 1 95 ? 22.282 9.803 12.657 1.00 93.75 95 ALA A O 1
ATOM 753 N N . VAL A 1 96 ? 20.057 9.574 12.404 1.00 93.12 96 VAL A N 1
ATOM 754 C CA . VAL A 1 96 ? 20.098 8.809 11.149 1.00 93.12 96 VAL A CA 1
ATOM 755 C C . VAL A 1 96 ? 20.807 9.603 10.055 1.00 93.12 96 VAL A C 1
ATOM 757 O O . VAL A 1 96 ? 21.680 9.063 9.374 1.00 93.12 96 VAL A O 1
ATOM 760 N N . THR A 1 97 ? 20.481 10.890 9.912 1.00 92.75 97 THR A N 1
ATOM 761 C CA . THR A 1 97 ? 21.089 11.770 8.900 1.00 92.75 97 THR A CA 1
ATOM 762 C C . THR A 1 97 ? 22.595 11.920 9.107 1.00 92.75 97 THR A C 1
ATOM 764 O O . THR A 1 97 ? 23.359 11.847 8.149 1.00 92.75 97 THR A O 1
ATOM 767 N N . ASN A 1 98 ? 23.036 12.080 10.355 1.00 95.50 98 ASN A N 1
ATOM 768 C CA . ASN A 1 98 ? 24.440 12.333 10.676 1.00 95.50 98 ASN A CA 1
ATOM 769 C C . ASN A 1 98 ? 25.281 11.054 10.818 1.00 95.50 98 ASN A C 1
ATOM 771 O O . ASN A 1 98 ? 26.507 11.137 10.775 1.00 95.50 98 ASN A O 1
ATOM 775 N N . THR A 1 99 ? 24.649 9.885 10.972 1.00 96.31 99 THR A N 1
ATOM 776 C CA . THR A 1 99 ? 25.350 8.620 11.259 1.00 96.31 99 THR A CA 1
ATOM 777 C C . THR A 1 99 ? 25.041 7.538 10.232 1.00 96.31 99 THR A C 1
ATOM 779 O O . THR A 1 99 ? 25.940 7.094 9.515 1.00 96.31 99 THR A O 1
ATOM 782 N N . MET A 1 100 ? 23.777 7.118 10.116 1.00 96.12 100 MET A N 1
ATOM 783 C CA . MET A 1 100 ? 23.410 6.006 9.232 1.00 96.12 100 MET A CA 1
ATOM 784 C C . MET A 1 100 ? 23.612 6.345 7.760 1.00 96.12 100 MET A C 1
ATOM 786 O O . MET A 1 100 ? 24.111 5.502 7.024 1.00 96.12 100 MET A O 1
ATOM 790 N N . VAL A 1 101 ? 23.256 7.559 7.326 1.00 96.62 101 VAL A N 1
ATOM 791 C CA . VAL A 1 101 ? 23.399 7.967 5.919 1.00 96.62 101 VAL A CA 1
ATOM 792 C C . VAL A 1 101 ? 24.872 7.952 5.471 1.00 96.62 101 VAL A C 1
ATOM 794 O O . VAL A 1 101 ? 25.165 7.287 4.475 1.00 96.62 101 VAL A O 1
ATOM 797 N N . PRO A 1 102 ? 25.835 8.578 6.183 1.00 97.31 102 PRO A N 1
ATOM 798 C CA . PRO A 1 102 ? 27.255 8.457 5.845 1.00 97.31 102 PRO A CA 1
ATOM 799 C C . PRO A 1 102 ? 27.776 7.014 5.837 1.00 97.31 102 PRO A C 1
ATOM 801 O O . PRO A 1 102 ? 28.537 6.638 4.944 1.00 97.31 102 PRO A O 1
ATOM 804 N N . LEU A 1 103 ? 27.358 6.187 6.801 1.00 96.81 103 LEU A N 1
ATOM 805 C CA . LEU A 1 103 ? 27.758 4.777 6.858 1.00 96.81 103 LEU A CA 1
ATOM 806 C C . LEU A 1 103 ? 27.186 3.970 5.692 1.00 96.81 103 LEU A C 1
ATOM 808 O O . LEU A 1 103 ? 27.905 3.165 5.103 1.00 96.81 103 LEU A O 1
ATOM 812 N N . PHE A 1 104 ? 25.928 4.211 5.327 1.00 96.69 104 PHE A N 1
ATOM 813 C CA . PHE A 1 104 ? 25.304 3.626 4.147 1.00 96.69 104 PHE A CA 1
ATOM 814 C C . PHE A 1 104 ? 26.080 3.989 2.880 1.00 96.69 104 PHE A C 1
ATOM 816 O O . PHE A 1 104 ? 26.463 3.092 2.133 1.00 96.69 104 PHE A O 1
ATOM 823 N N . LYS A 1 105 ? 26.396 5.276 2.677 1.00 96.56 105 LYS A N 1
ATOM 824 C CA . LYS A 1 105 ? 27.194 5.723 1.525 1.00 96.56 105 LYS A CA 1
ATOM 825 C C . LYS A 1 105 ? 28.551 5.022 1.461 1.00 96.56 105 LYS A C 1
ATOM 827 O O . LYS A 1 105 ? 28.938 4.538 0.403 1.00 96.56 105 LYS A O 1
ATOM 832 N N . LYS A 1 106 ? 29.240 4.897 2.601 1.00 95.00 106 LYS A N 1
ATOM 833 C CA . LYS A 1 106 ? 30.513 4.169 2.697 1.00 95.00 106 LYS A CA 1
ATOM 834 C C . LYS A 1 106 ? 30.368 2.690 2.325 1.00 95.00 106 LYS A C 1
ATOM 836 O O . LYS A 1 106 ? 31.227 2.165 1.633 1.00 95.00 106 LYS A O 1
ATOM 841 N N . ILE A 1 107 ? 29.303 2.027 2.781 1.00 94.44 107 ILE A N 1
ATOM 842 C CA . ILE A 1 107 ? 29.029 0.617 2.457 1.00 94.44 107 ILE A CA 1
ATOM 843 C C . ILE A 1 107 ? 28.757 0.437 0.962 1.00 94.44 107 ILE A C 1
ATOM 845 O O . ILE A 1 107 ? 29.223 -0.530 0.378 1.00 94.44 107 ILE A O 1
ATOM 849 N N . MET A 1 108 ? 28.016 1.358 0.350 1.00 94.75 108 MET A N 1
ATOM 850 C CA . MET A 1 108 ? 27.687 1.299 -1.076 1.00 94.75 108 MET A CA 1
ATOM 851 C C . MET A 1 108 ? 28.888 1.598 -1.982 1.00 94.75 108 MET A C 1
ATOM 853 O O . MET A 1 108 ? 28.952 1.057 -3.079 1.00 94.75 108 MET A O 1
ATOM 857 N N . ALA A 1 109 ? 29.823 2.441 -1.535 1.00 88.62 109 ALA A N 1
ATOM 858 C CA . ALA A 1 109 ? 31.025 2.802 -2.291 1.00 88.62 109 ALA A CA 1
ATOM 859 C C . ALA A 1 109 ? 32.141 1.739 -2.245 1.00 88.62 109 ALA A C 1
ATOM 861 O O . ALA A 1 109 ? 33.094 1.822 -3.015 1.00 88.62 109 ALA A O 1
ATOM 862 N N . ASP A 1 110 ? 32.048 0.767 -1.337 1.00 86.88 110 ASP A N 1
ATOM 863 C CA . ASP A 1 110 ? 33.035 -0.296 -1.153 1.00 86.88 110 ASP A CA 1
ATOM 864 C C . ASP A 1 110 ? 32.425 -1.636 -1.590 1.00 86.88 110 ASP A C 1
ATOM 866 O O . ASP A 1 110 ? 31.690 -2.285 -0.839 1.00 86.88 110 ASP A O 1
ATOM 870 N N . GLU A 1 111 ? 32.689 -2.029 -2.841 1.00 76.75 111 GLU A N 1
ATOM 871 C CA . GLU A 1 111 ? 32.098 -3.227 -3.452 1.00 76.75 111 GLU A CA 1
ATOM 872 C C . GLU A 1 111 ? 32.386 -4.503 -2.648 1.00 76.75 111 GLU A C 1
ATOM 874 O O . GLU A 1 111 ? 31.519 -5.378 -2.558 1.00 76.75 111 GLU A O 1
ATOM 879 N N . ASP A 1 112 ? 33.547 -4.582 -1.992 1.00 79.19 112 ASP A N 1
ATOM 880 C CA . ASP A 1 112 ? 33.965 -5.737 -1.194 1.00 79.19 112 ASP A CA 1
ATOM 881 C C . ASP A 1 112 ? 33.110 -5.916 0.073 1.00 79.19 112 ASP A C 1
ATOM 883 O O . ASP A 1 112 ? 33.033 -7.014 0.630 1.00 79.19 112 ASP A O 1
ATOM 887 N N . LEU A 1 113 ? 32.415 -4.867 0.537 1.00 81.62 113 LEU A N 1
ATOM 888 C CA . LEU A 1 113 ? 31.504 -4.960 1.685 1.00 81.62 113 LEU A CA 1
ATOM 889 C C . LEU A 1 113 ? 30.150 -5.584 1.336 1.00 81.62 113 LEU A C 1
ATOM 891 O O . LEU A 1 113 ? 29.406 -5.963 2.249 1.00 81.62 113 LEU A O 1
ATOM 895 N N . LEU A 1 114 ? 29.816 -5.662 0.047 1.00 84.44 114 LEU A N 1
ATOM 896 C CA . LEU A 1 114 ? 28.518 -6.115 -0.451 1.00 84.44 114 LEU A CA 1
ATOM 897 C C . LEU A 1 114 ? 28.620 -7.343 -1.361 1.00 84.44 114 LEU A C 1
ATOM 899 O O . LEU A 1 114 ? 27.648 -8.100 -1.457 1.00 84.44 114 LEU A O 1
ATOM 903 N N . ALA A 1 115 ? 29.761 -7.550 -2.012 1.00 85.88 115 ALA A N 1
ATOM 904 C CA . ALA A 1 115 ? 30.026 -8.698 -2.860 1.00 85.88 115 ALA A CA 1
ATOM 905 C C . ALA A 1 115 ? 30.595 -9.886 -2.066 1.00 85.88 115 ALA A C 1
ATOM 907 O O . ALA A 1 115 ? 31.232 -9.749 -1.025 1.00 85.88 115 ALA A O 1
ATOM 908 N N . SER A 1 116 ? 30.357 -11.092 -2.568 1.00 85.44 116 SER A N 1
ATOM 909 C CA . SER A 1 116 ? 30.981 -12.329 -2.096 1.00 85.44 116 SER A CA 1
ATOM 910 C C . SER A 1 116 ? 31.070 -13.323 -3.262 1.00 85.44 116 SER A C 1
ATOM 912 O O . SER A 1 116 ? 30.450 -13.091 -4.300 1.00 85.44 116 SER A O 1
ATOM 914 N N . PRO A 1 117 ? 31.774 -14.464 -3.140 1.00 84.81 117 PRO A N 1
ATOM 915 C CA . PRO A 1 117 ? 31.838 -15.453 -4.224 1.00 84.81 117 PRO A CA 1
ATOM 916 C C . PRO A 1 117 ? 30.464 -15.906 -4.753 1.00 84.81 117 PRO A C 1
ATOM 918 O O . PRO A 1 117 ? 30.347 -16.281 -5.914 1.00 84.81 117 PRO A O 1
ATOM 921 N N . ASN A 1 118 ? 29.421 -15.816 -3.920 1.00 86.31 118 ASN A N 1
ATOM 922 C CA . ASN A 1 118 ? 28.049 -16.191 -4.264 1.00 86.31 118 ASN A CA 1
ATOM 923 C C . ASN A 1 118 ? 27.115 -14.975 -4.406 1.00 86.31 118 ASN A C 1
ATOM 925 O O . ASN A 1 118 ? 25.902 -15.143 -4.465 1.00 86.31 118 ASN A O 1
ATOM 929 N N . ARG A 1 119 ? 27.629 -13.738 -4.416 1.00 89.06 119 ARG A N 1
ATOM 930 C CA . ARG A 1 119 ? 26.822 -12.510 -4.486 1.00 89.06 119 ARG A CA 1
ATOM 931 C C . ARG A 1 119 ? 27.572 -11.422 -5.245 1.00 89.06 119 ARG A C 1
ATOM 933 O O . ARG A 1 119 ? 28.657 -11.015 -4.857 1.00 89.06 119 ARG A O 1
ATOM 940 N N . ARG A 1 120 ? 26.960 -10.898 -6.301 1.00 89.31 120 ARG A N 1
ATOM 941 C CA . ARG A 1 120 ? 27.520 -9.764 -7.046 1.00 89.31 120 ARG A CA 1
ATOM 942 C C . ARG A 1 120 ? 27.499 -8.458 -6.231 1.00 89.31 120 ARG A C 1
ATOM 944 O O . ARG A 1 120 ? 26.701 -8.352 -5.292 1.00 89.31 120 ARG A O 1
ATOM 951 N N . PRO A 1 121 ? 28.297 -7.448 -6.621 1.00 90.94 121 PRO A N 1
ATOM 952 C CA . PRO A 1 121 ? 28.117 -6.077 -6.147 1.00 90.94 121 PRO A CA 1
ATOM 953 C C . PRO A 1 121 ? 26.669 -5.600 -6.308 1.00 90.94 121 PRO A C 1
ATOM 955 O O . PRO A 1 121 ? 25.903 -6.156 -7.105 1.00 90.94 121 PRO A O 1
ATOM 958 N N . ALA A 1 122 ? 26.277 -4.591 -5.529 1.00 93.75 122 ALA A N 1
ATOM 959 C CA . ALA A 1 122 ? 24.933 -4.028 -5.612 1.00 93.75 122 ALA A CA 1
ATOM 960 C C . ALA A 1 122 ? 24.620 -3.588 -7.050 1.00 93.75 122 ALA A C 1
ATOM 962 O O . ALA A 1 122 ? 25.408 -2.896 -7.682 1.00 93.75 122 ALA A O 1
ATOM 963 N N . THR A 1 123 ? 23.462 -3.997 -7.564 1.00 93.12 123 THR A N 1
ATOM 964 C CA . THR A 1 123 ? 22.985 -3.629 -8.908 1.00 93.12 123 THR A CA 1
ATOM 965 C C . THR A 1 123 ? 21.938 -2.521 -8.872 1.00 93.12 123 THR A C 1
ATOM 967 O O . THR A 1 123 ? 21.656 -1.909 -9.896 1.00 93.12 123 THR A O 1
ATOM 970 N N . CYS A 1 124 ? 21.323 -2.299 -7.711 1.00 95.69 124 CYS A N 1
ATOM 971 C CA . CYS A 1 124 ? 20.351 -1.243 -7.445 1.00 95.69 124 CYS A CA 1
ATOM 972 C C . CYS A 1 124 ? 20.208 -1.091 -5.926 1.00 95.69 124 CYS A C 1
ATOM 974 O O . CYS A 1 124 ? 20.401 -2.064 -5.188 1.00 95.69 124 CYS A O 1
ATOM 976 N N . PHE A 1 125 ? 19.804 0.084 -5.449 1.00 97.31 125 PHE A N 1
ATOM 977 C CA . PHE A 1 125 ? 19.320 0.221 -4.076 1.00 97.31 125 PHE A CA 1
ATOM 978 C C . PHE A 1 125 ? 17.900 0.781 -4.014 1.00 97.31 125 PHE A C 1
ATOM 980 O O . PHE A 1 125 ? 17.459 1.519 -4.894 1.00 97.31 125 PHE A O 1
ATOM 987 N N . ILE A 1 126 ? 17.172 0.379 -2.977 1.00 98.06 126 ILE A N 1
ATOM 988 C CA . ILE A 1 126 ? 15.817 0.820 -2.676 1.00 98.06 126 ILE A CA 1
ATOM 989 C C . ILE A 1 126 ? 15.888 1.660 -1.408 1.00 98.06 126 ILE A C 1
ATOM 991 O O . ILE A 1 126 ? 16.182 1.137 -0.332 1.00 98.06 126 ILE A O 1
ATOM 995 N N . ALA A 1 127 ? 15.636 2.956 -1.533 1.00 97.06 127 ALA A N 1
ATOM 996 C CA . ALA A 1 127 ? 15.615 3.867 -0.399 1.00 97.06 127 ALA A CA 1
ATOM 997 C C . ALA A 1 127 ? 14.183 4.092 0.086 1.00 97.06 127 ALA A C 1
ATOM 999 O O . ALA A 1 127 ? 13.239 4.158 -0.706 1.00 97.06 127 ALA A O 1
ATOM 1000 N N . ASP A 1 128 ? 14.027 4.262 1.394 1.00 95.31 128 ASP A N 1
ATOM 1001 C CA . ASP A 1 128 ? 12.815 4.844 1.953 1.00 95.31 128 ASP A CA 1
ATOM 1002 C C . ASP A 1 128 ? 12.558 6.223 1.332 1.00 95.31 128 ASP A C 1
ATOM 1004 O O . ASP A 1 128 ? 13.471 7.047 1.221 1.00 95.31 128 ASP A O 1
ATOM 1008 N N . GLY A 1 129 ? 11.310 6.494 0.954 1.00 89.69 129 GLY A N 1
ATOM 1009 C CA . GLY A 1 129 ? 10.891 7.781 0.405 1.00 89.69 129 GLY A CA 1
ATOM 1010 C C . GLY A 1 129 ? 11.180 8.992 1.300 1.00 89.69 129 GLY A C 1
ATOM 1011 O O . GLY A 1 129 ? 11.145 10.121 0.815 1.00 89.69 129 GLY A O 1
ATOM 1012 N N . PHE A 1 130 ? 11.457 8.790 2.587 1.00 86.00 130 PHE A N 1
ATOM 1013 C CA . PHE A 1 130 ? 11.879 9.856 3.493 1.00 86.00 130 PHE A CA 1
ATOM 1014 C C . PHE A 1 130 ? 13.274 10.425 3.159 1.00 86.00 130 PHE A C 1
ATOM 1016 O O . PHE A 1 130 ? 13.567 11.579 3.471 1.00 86.00 130 PHE A O 1
ATOM 1023 N N . PHE A 1 131 ? 14.149 9.648 2.513 1.00 91.00 131 PHE A N 1
ATOM 1024 C CA . PHE A 1 131 ? 15.545 10.027 2.296 1.00 91.00 131 PHE A CA 1
ATOM 1025 C C . PHE A 1 131 ? 15.768 10.857 1.024 1.00 91.00 131 PHE A C 1
ATOM 1027 O O . PHE A 1 131 ? 15.934 10.329 -0.078 1.00 91.00 131 PHE A O 1
ATOM 1034 N N . SER A 1 132 ? 15.889 12.174 1.191 1.00 89.12 132 SER A N 1
ATOM 1035 C CA . SER A 1 132 ? 16.167 13.115 0.095 1.00 89.12 132 SER A CA 1
ATOM 1036 C C . SER A 1 132 ? 17.544 12.941 -0.558 1.00 89.12 132 SER A C 1
ATOM 1038 O O . SER A 1 132 ? 17.692 13.237 -1.739 1.00 89.12 132 SER A O 1
ATOM 1040 N N . PHE A 1 133 ? 18.543 12.425 0.169 1.00 92.06 133 PHE A N 1
ATOM 1041 C CA . PHE A 1 133 ? 19.911 12.266 -0.350 1.00 92.06 133 PHE A CA 1
ATOM 1042 C C . PHE A 1 133 ? 20.036 11.205 -1.454 1.00 92.06 133 PHE A C 1
ATOM 1044 O O . PHE A 1 133 ? 21.054 11.163 -2.146 1.00 92.06 133 PHE A O 1
ATOM 1051 N N . ALA A 1 134 ? 19.068 10.288 -1.553 1.00 93.56 134 ALA A N 1
ATOM 1052 C CA . ALA A 1 134 ? 19.229 9.065 -2.330 1.00 93.56 134 ALA A CA 1
ATOM 1053 C C . ALA A 1 134 ? 19.407 9.340 -3.829 1.00 93.56 134 ALA A C 1
ATOM 1055 O O . ALA A 1 134 ? 20.222 8.670 -4.452 1.00 93.56 134 ALA A O 1
ATOM 1056 N N . ALA A 1 135 ? 18.708 10.332 -4.393 1.00 92.94 135 ALA A N 1
ATOM 1057 C CA . ALA A 1 135 ? 18.846 10.705 -5.804 1.00 92.94 135 ALA A CA 1
ATOM 1058 C C . ALA A 1 135 ? 20.251 11.225 -6.135 1.00 92.94 135 ALA A C 1
ATOM 1060 O O . ALA A 1 135 ? 20.902 10.690 -7.028 1.00 92.94 135 ALA A O 1
ATOM 1061 N N . ASP A 1 136 ? 20.749 12.195 -5.361 1.00 93.81 136 ASP A N 1
ATOM 1062 C CA . ASP A 1 136 ? 22.102 12.736 -5.544 1.00 93.81 136 ASP A CA 1
ATOM 1063 C C . ASP A 1 136 ? 23.163 11.645 -5.417 1.00 93.81 136 ASP A C 1
ATOM 1065 O O . ASP A 1 136 ? 24.090 11.566 -6.217 1.00 93.81 136 ASP A O 1
ATOM 1069 N N . PHE A 1 137 ? 23.007 10.771 -4.422 1.00 95.62 137 PHE A N 1
ATOM 1070 C CA . PHE A 1 137 ? 23.961 9.698 -4.198 1.00 95.62 137 PHE A CA 1
ATOM 1071 C C . PHE A 1 137 ? 23.930 8.642 -5.308 1.00 95.62 137 PHE A C 1
ATOM 1073 O O . PHE A 1 137 ? 24.984 8.173 -5.716 1.00 95.62 137 PHE A O 1
ATOM 1080 N N . ALA A 1 138 ? 22.750 8.283 -5.817 1.00 95.38 138 ALA A N 1
ATOM 1081 C CA . ALA A 1 138 ? 22.609 7.336 -6.922 1.00 95.38 138 ALA A CA 1
ATOM 1082 C C . ALA A 1 138 ? 23.337 7.813 -8.186 1.00 95.38 138 ALA A C 1
ATOM 1084 O O . ALA A 1 138 ? 24.021 7.024 -8.838 1.00 95.38 138 ALA A O 1
ATOM 1085 N N . GLU A 1 139 ? 23.227 9.106 -8.498 1.00 94.25 139 GLU A N 1
ATOM 1086 C CA . GLU A 1 139 ? 23.949 9.731 -9.608 1.00 94.25 139 GLU A CA 1
ATOM 1087 C C . GLU A 1 139 ? 25.462 9.781 -9.355 1.00 94.25 139 GLU A C 1
ATOM 1089 O O . GLU A 1 139 ? 26.234 9.484 -10.263 1.00 94.25 139 GLU A O 1
ATOM 1094 N N . GLU A 1 140 ? 25.889 10.084 -8.122 1.00 95.06 140 GLU A N 1
ATOM 1095 C CA . GLU A 1 140 ? 27.303 10.114 -7.715 1.00 95.06 140 GLU A CA 1
ATOM 1096 C C . GLU A 1 140 ? 28.007 8.767 -7.949 1.00 95.06 140 GLU A C 1
ATOM 1098 O O . GLU A 1 140 ? 29.127 8.736 -8.458 1.00 95.06 140 GLU A O 1
ATOM 1103 N N . ILE A 1 141 ? 27.349 7.655 -7.606 1.00 94.00 141 ILE A N 1
ATOM 1104 C CA . ILE A 1 141 ? 27.916 6.302 -7.748 1.00 94.00 141 ILE A CA 1
ATOM 1105 C C . ILE A 1 141 ? 27.488 5.590 -9.039 1.00 94.00 141 ILE A C 1
ATOM 1107 O O . ILE A 1 141 ? 27.811 4.417 -9.221 1.00 94.00 141 ILE A O 1
ATOM 1111 N N . CYS A 1 142 ? 26.752 6.268 -9.927 1.00 93.38 142 CYS A N 1
ATOM 1112 C CA . CYS A 1 142 ? 26.210 5.710 -11.171 1.00 93.38 142 CYS A CA 1
ATOM 1113 C C . CYS A 1 142 ? 25.416 4.398 -10.980 1.00 93.38 142 CYS A C 1
ATOM 1115 O O . CYS A 1 142 ? 25.495 3.494 -11.816 1.00 93.38 142 CYS A O 1
ATOM 1117 N N . LEU A 1 143 ? 24.643 4.284 -9.893 1.00 94.00 143 LEU A N 1
ATOM 1118 C CA . LEU A 1 143 ? 23.873 3.081 -9.562 1.00 94.00 143 LEU A CA 1
ATOM 1119 C C . LEU A 1 143 ? 22.363 3.361 -9.616 1.00 94.00 143 LEU A C 1
ATOM 1121 O O . LEU A 1 143 ? 21.915 4.341 -9.022 1.00 94.00 143 LEU A O 1
ATOM 1125 N N . PRO A 1 144 ? 21.546 2.501 -10.258 1.00 94.62 144 PRO A N 1
ATOM 1126 C CA . PRO A 1 144 ? 20.097 2.660 -10.251 1.00 94.62 144 PRO A CA 1
ATOM 1127 C C . PRO A 1 144 ? 19.518 2.710 -8.833 1.00 94.62 144 PRO A C 1
ATOM 1129 O O . PRO A 1 144 ? 19.927 1.961 -7.940 1.00 94.62 144 PRO A O 1
ATOM 1132 N N . MET A 1 145 ? 18.519 3.572 -8.651 1.00 96.00 145 MET A N 1
ATOM 1133 C CA . MET A 1 145 ? 17.829 3.757 -7.379 1.00 96.00 145 MET A CA 1
ATOM 1134 C C . MET A 1 145 ? 16.318 3.802 -7.568 1.00 96.00 145 MET A C 1
ATOM 1136 O O . MET A 1 145 ? 15.808 4.407 -8.514 1.00 96.00 145 MET A O 1
ATOM 1140 N N . VAL A 1 146 ? 15.616 3.157 -6.639 1.00 97.31 146 VAL A N 1
ATOM 1141 C CA . VAL A 1 146 ? 14.156 3.121 -6.558 1.00 97.31 146 VAL A CA 1
ATOM 1142 C C . VAL A 1 146 ? 13.725 3.658 -5.198 1.00 97.31 146 VAL A C 1
ATOM 1144 O O . VAL A 1 146 ? 14.285 3.275 -4.171 1.00 97.31 146 VAL A O 1
ATOM 1147 N N . TYR A 1 147 ? 12.701 4.508 -5.171 1.00 97.06 147 TYR A N 1
ATOM 1148 C CA . TYR A 1 147 ? 12.067 4.887 -3.910 1.00 97.06 147 TYR A CA 1
ATOM 1149 C C . TYR A 1 147 ? 10.959 3.905 -3.551 1.00 97.06 147 TYR A C 1
ATOM 1151 O O . TYR A 1 147 ? 10.118 3.587 -4.388 1.00 97.06 147 TYR A O 1
ATOM 1159 N N . PHE A 1 148 ? 10.905 3.489 -2.288 1.00 96.69 148 PHE A N 1
ATOM 1160 C CA . PHE A 1 148 ? 9.724 2.855 -1.714 1.00 96.69 148 PHE A CA 1
ATOM 1161 C C . PHE A 1 148 ? 8.967 3.867 -0.854 1.00 96.69 148 PHE A C 1
ATOM 1163 O O . PHE A 1 148 ? 9.487 4.377 0.141 1.00 96.69 148 PHE A O 1
ATOM 1170 N N . ARG A 1 149 ? 7.731 4.181 -1.244 1.00 93.81 149 ARG A N 1
ATOM 1171 C CA . ARG A 1 149 ? 6.852 5.092 -0.510 1.00 93.81 149 ARG A CA 1
ATOM 1172 C C . ARG A 1 149 ? 6.023 4.294 0.488 1.00 93.81 149 ARG A C 1
ATOM 1174 O O . ARG A 1 149 ? 5.170 3.490 0.122 1.00 93.81 149 ARG A O 1
ATOM 1181 N N . THR A 1 150 ? 6.309 4.536 1.761 1.00 91.19 150 THR A N 1
ATOM 1182 C CA . THR A 1 150 ? 5.576 3.984 2.900 1.00 91.19 150 THR A CA 1
ATOM 1183 C C . THR A 1 150 ? 4.221 4.661 3.178 1.00 91.19 150 THR A C 1
ATOM 1185 O O . THR A 1 150 ? 3.367 3.956 3.714 1.00 91.19 150 THR A O 1
ATOM 1188 N N . PRO A 1 151 ? 3.962 5.946 2.824 1.00 93.94 151 PRO A N 1
ATOM 1189 C CA . PRO A 1 151 ? 2.620 6.535 2.902 1.00 93.94 151 PRO A CA 1
ATOM 1190 C C . PRO A 1 151 ? 1.831 6.377 1.587 1.00 93.94 151 PRO A C 1
ATOM 1192 O O . PRO A 1 151 ? 2.367 5.896 0.586 1.00 93.94 151 PRO A O 1
ATOM 1195 N N . SER A 1 152 ? 0.579 6.846 1.593 1.00 95.69 152 SER A N 1
ATOM 1196 C CA . SER A 1 152 ? -0.319 6.878 0.429 1.00 95.69 152 SER A CA 1
ATOM 1197 C C . SER A 1 152 ? 0.216 7.706 -0.744 1.00 95.69 152 SER A C 1
ATOM 1199 O O . SER A 1 152 ? 1.020 8.635 -0.569 1.00 95.69 152 SER A O 1
ATOM 1201 N N . ALA A 1 153 ? -0.248 7.388 -1.956 1.00 96.00 153 ALA A N 1
ATOM 1202 C CA . ALA A 1 153 ? 0.061 8.169 -3.151 1.00 96.00 153 ALA A CA 1
ATOM 1203 C C . ALA A 1 153 ? -0.523 9.585 -3.045 1.00 96.00 153 ALA A C 1
ATOM 1205 O O . ALA A 1 153 ? 0.183 10.559 -3.315 1.00 96.00 153 ALA A O 1
ATOM 1206 N N . ALA A 1 154 ? -1.752 9.710 -2.531 1.00 96.50 154 ALA A N 1
ATOM 1207 C CA . ALA A 1 154 ? -2.409 10.989 -2.261 1.00 96.50 154 ALA A CA 1
ATOM 1208 C C . ALA A 1 154 ? -1.588 11.905 -1.340 1.00 96.50 154 ALA A C 1
ATOM 1210 O O . ALA A 1 154 ? -1.477 13.108 -1.583 1.00 96.50 154 ALA A O 1
ATOM 1211 N N . TYR A 1 155 ? -0.962 11.341 -0.301 1.00 95.25 155 TYR A N 1
ATOM 1212 C CA . TYR A 1 155 ? -0.088 12.106 0.583 1.00 95.25 155 TYR A CA 1
ATOM 1213 C C . TYR A 1 155 ? 1.131 12.659 -0.152 1.00 95.25 155 TYR A C 1
ATOM 1215 O O . TYR A 1 155 ? 1.436 13.842 -0.023 1.00 95.25 155 TYR A O 1
ATOM 1223 N N . LEU A 1 156 ? 1.823 11.829 -0.943 1.00 94.56 156 LEU A N 1
ATOM 1224 C CA . LEU A 1 156 ? 2.959 12.310 -1.732 1.00 94.56 156 LEU A CA 1
ATOM 1225 C C . LEU A 1 156 ? 2.524 13.377 -2.743 1.00 94.56 156 LEU A C 1
ATOM 1227 O O . LEU A 1 156 ? 3.229 14.368 -2.927 1.00 94.56 156 LEU A O 1
ATOM 1231 N N . TRP A 1 157 ? 1.367 13.181 -3.373 1.00 95.62 157 TRP A N 1
ATOM 1232 C CA . TRP A 1 157 ? 0.830 14.104 -4.361 1.00 95.62 157 TRP A CA 1
ATOM 1233 C C . TRP A 1 157 ? 0.580 15.496 -3.782 1.00 95.62 157 TRP A C 1
ATOM 1235 O O . TRP A 1 157 ? 1.016 16.483 -4.367 1.00 95.62 157 TRP A O 1
ATOM 1245 N N . ALA A 1 158 ? 0.020 15.591 -2.574 1.00 95.25 158 ALA A N 1
ATOM 1246 C CA . ALA A 1 158 ? -0.137 16.874 -1.892 1.00 95.25 158 ALA A CA 1
ATOM 1247 C C . ALA A 1 158 ? 1.201 17.625 -1.715 1.00 95.25 158 ALA A C 1
ATOM 1249 O O . ALA A 1 158 ? 1.250 18.844 -1.875 1.00 95.25 158 ALA A O 1
ATOM 1250 N N . TYR A 1 159 ? 2.307 16.917 -1.446 1.00 93.38 159 TYR A N 1
ATOM 1251 C CA . TYR A 1 159 ? 3.632 17.541 -1.325 1.00 93.38 159 TYR A CA 1
ATOM 1252 C C . TYR A 1 159 ? 4.228 18.014 -2.655 1.00 93.38 159 TYR A C 1
ATOM 1254 O O . TYR A 1 159 ? 4.980 18.989 -2.655 1.00 93.38 159 TYR A O 1
ATOM 1262 N N . PHE A 1 160 ? 3.888 17.381 -3.783 1.00 93.38 160 PHE A N 1
ATOM 1263 C CA . PHE A 1 160 ? 4.287 17.883 -5.106 1.00 93.38 160 PHE A CA 1
ATOM 1264 C C . PHE A 1 160 ? 3.696 19.261 -5.413 1.00 93.38 160 PHE A C 1
ATOM 1266 O O . PHE A 1 160 ? 4.295 20.014 -6.178 1.00 93.38 160 PHE A O 1
ATOM 1273 N N . HIS A 1 161 ? 2.565 19.585 -4.790 1.00 94.19 161 HIS A N 1
ATOM 1274 C CA . HIS A 1 161 ? 1.799 20.800 -5.037 1.00 94.19 161 HIS A CA 1
ATOM 1275 C C . HIS A 1 161 ? 1.984 21.879 -3.962 1.00 94.19 161 HIS A C 1
ATOM 1277 O O . HIS A 1 161 ? 1.281 22.882 -3.983 1.00 94.19 161 HIS A O 1
ATOM 1283 N N . VAL A 1 162 ? 2.956 21.744 -3.049 1.00 93.69 162 VAL A N 1
ATOM 1284 C CA . VAL A 1 162 ? 3.253 22.794 -2.049 1.00 93.69 162 VAL A CA 1
ATOM 1285 C C . VAL A 1 162 ? 3.508 24.148 -2.717 1.00 93.69 162 VAL A C 1
ATOM 1287 O O . VAL A 1 162 ? 2.945 25.153 -2.291 1.00 93.69 162 VAL A O 1
ATOM 1290 N N . ASP A 1 163 ? 4.309 24.181 -3.785 1.00 91.19 163 ASP A N 1
ATOM 1291 C CA . ASP A 1 163 ? 4.626 25.430 -4.488 1.00 91.19 163 ASP A CA 1
ATOM 1292 C C . ASP A 1 163 ? 3.392 26.018 -5.192 1.00 91.19 163 ASP A C 1
ATOM 1294 O O . ASP A 1 163 ? 3.198 27.235 -5.177 1.00 91.19 163 ASP A O 1
ATOM 1298 N N . ASP A 1 164 ? 2.528 25.166 -5.750 1.00 93.31 164 ASP A N 1
ATOM 1299 C CA . ASP A 1 164 ? 1.284 25.583 -6.405 1.00 93.31 164 ASP A CA 1
ATOM 1300 C C . ASP A 1 164 ? 0.295 26.171 -5.387 1.00 93.31 164 ASP A C 1
ATOM 1302 O O . ASP A 1 164 ? -0.318 27.209 -5.638 1.00 93.31 164 ASP A O 1
ATOM 1306 N N . LEU A 1 165 ? 0.205 25.576 -4.194 1.00 93.69 165 LEU A N 1
ATOM 1307 C CA . LEU A 1 165 ? -0.605 26.086 -3.085 1.00 93.69 165 LEU A CA 1
ATOM 1308 C C . LEU A 1 165 ? -0.106 27.443 -2.571 1.00 93.69 165 LEU A C 1
ATOM 1310 O O . LEU A 1 165 ? -0.922 28.307 -2.237 1.00 93.69 165 LEU A O 1
ATOM 1314 N N . ILE A 1 166 ? 1.216 27.654 -2.521 1.00 91.69 166 ILE A N 1
ATOM 1315 C CA . ILE A 1 166 ? 1.812 28.953 -2.163 1.00 91.69 166 ILE A CA 1
ATOM 1316 C C . ILE A 1 166 ? 1.464 29.996 -3.231 1.00 91.69 166 ILE A C 1
ATOM 1318 O O . ILE A 1 166 ? 1.016 31.096 -2.903 1.00 91.69 166 ILE A O 1
ATOM 1322 N N . GLN A 1 167 ? 1.630 29.657 -4.513 1.00 92.50 167 GLN A N 1
ATOM 1323 C CA . GLN A 1 167 ? 1.329 30.560 -5.631 1.00 92.50 167 GLN A CA 1
ATOM 1324 C C . GLN A 1 167 ? -0.157 30.932 -5.693 1.00 92.50 167 GLN A C 1
ATOM 1326 O O . GLN A 1 167 ? -0.492 32.095 -5.925 1.00 92.50 167 GLN A O 1
ATOM 1331 N N . ALA A 1 168 ? -1.042 29.970 -5.430 1.00 92.06 168 ALA A N 1
ATOM 1332 C CA . ALA A 1 168 ? -2.487 30.167 -5.365 1.00 92.06 168 ALA A CA 1
ATOM 1333 C C . ALA A 1 168 ? -2.960 30.873 -4.078 1.00 92.06 168 ALA A C 1
ATOM 1335 O O . ALA A 1 168 ? -4.151 31.159 -3.942 1.00 92.06 168 ALA A O 1
ATOM 1336 N N . GLN A 1 169 ? -2.053 31.171 -3.137 1.00 90.50 169 GLN A N 1
ATOM 1337 C CA . GLN A 1 169 ? -2.371 31.753 -1.826 1.00 90.50 169 GLN A CA 1
ATOM 1338 C C . GLN A 1 169 ? -3.384 30.902 -1.035 1.00 90.50 169 GLN A C 1
ATOM 1340 O O . GLN A 1 169 ? -4.262 31.409 -0.325 1.00 90.50 169 GLN A O 1
ATOM 1345 N N . GLU A 1 170 ? -3.291 29.581 -1.185 1.00 90.38 170 GLU A N 1
ATOM 1346 C CA . GLU A 1 170 ? -4.013 28.610 -0.360 1.00 90.38 170 GLU A CA 1
ATOM 1347 C C . GLU A 1 170 ? -3.234 28.287 0.917 1.00 90.38 170 GLU A C 1
ATOM 1349 O O . GLU A 1 170 ? -3.853 28.057 1.955 1.00 90.38 170 GLU A O 1
ATOM 1354 N N . ILE A 1 171 ? -1.899 28.385 0.867 1.00 90.00 171 ILE A N 1
ATOM 1355 C CA . ILE A 1 171 ? -1.030 28.413 2.050 1.00 90.00 171 ILE A CA 1
ATOM 1356 C C . ILE A 1 171 ? -0.153 29.684 2.045 1.00 90.00 171 ILE A C 1
ATOM 1358 O O . ILE A 1 171 ? 0.328 30.087 0.982 1.00 90.00 171 ILE A O 1
ATOM 1362 N N . PRO A 1 172 ? 0.041 30.364 3.195 1.00 88.00 172 PRO A N 1
ATOM 1363 C CA . PRO A 1 172 ? -0.448 30.005 4.529 1.00 88.00 172 PRO A CA 1
ATOM 1364 C C . PRO A 1 172 ? -1.963 30.239 4.653 1.00 88.00 172 PRO A C 1
ATOM 1366 O O . PRO A 1 172 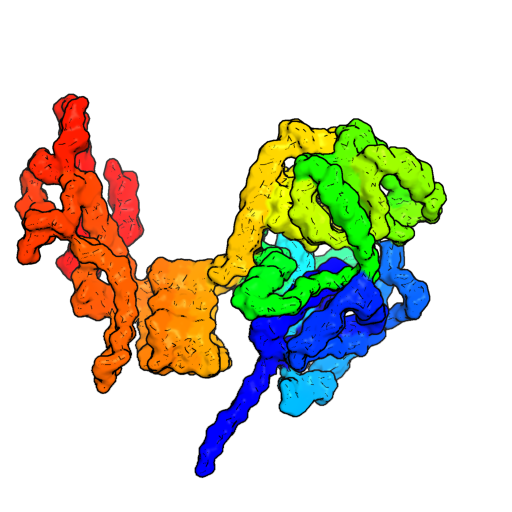? -2.519 31.132 4.008 1.00 88.00 172 PRO A O 1
ATOM 1369 N N . ILE A 1 173 ? -2.636 29.438 5.480 1.00 84.81 173 ILE A N 1
ATOM 1370 C CA . ILE A 1 173 ? -4.100 29.467 5.624 1.00 84.81 173 ILE A CA 1
ATOM 1371 C C . ILE A 1 173 ? -4.489 30.680 6.482 1.00 84.81 173 ILE A C 1
ATOM 1373 O O . ILE A 1 173 ? -4.622 30.591 7.698 1.00 84.81 173 ILE A O 1
ATOM 1377 N N . LYS A 1 174 ? -4.641 31.846 5.848 1.00 76.12 174 LYS A N 1
ATOM 1378 C CA . LYS A 1 174 ? -5.005 33.107 6.514 1.00 76.12 174 LYS A CA 1
ATOM 1379 C C . LYS A 1 174 ? -6.495 33.382 6.362 1.00 76.12 174 LYS A C 1
ATOM 1381 O O . LYS A 1 174 ? -6.984 33.414 5.239 1.00 76.12 174 LYS A O 1
ATOM 1386 N N . GLU A 1 175 ? -7.197 33.596 7.478 1.00 68.69 175 GLU A N 1
ATOM 1387 C CA . GLU A 1 175 ? -8.608 34.045 7.554 1.00 68.69 175 GLU A CA 1
ATOM 1388 C C . GLU A 1 175 ? -9.669 33.116 6.918 1.00 68.69 175 GLU A C 1
ATOM 1390 O O . GLU A 1 175 ? -10.865 33.338 7.105 1.00 68.69 175 GLU A O 1
ATOM 1395 N N . LYS A 1 176 ? -9.254 32.061 6.208 1.00 69.69 176 LYS A N 1
ATOM 1396 C CA . LYS A 1 176 ? -10.110 31.060 5.560 1.00 69.69 176 LYS A CA 1
ATOM 1397 C C . LYS A 1 176 ? -10.610 30.019 6.555 1.00 69.69 176 LYS A C 1
ATOM 1399 O O . LYS A 1 176 ? -9.910 29.648 7.499 1.00 69.69 176 LYS A O 1
ATOM 1404 N N . SER A 1 177 ? -11.819 29.511 6.322 1.00 84.62 177 SER A N 1
ATOM 1405 C CA . SER A 1 177 ? -12.344 28.403 7.118 1.00 84.62 177 SER A CA 1
ATOM 1406 C C . SER A 1 177 ? -11.504 27.146 6.893 1.00 84.62 177 SER A C 1
ATOM 1408 O O . SER A 1 177 ? -11.167 26.792 5.763 1.00 84.62 177 SER A O 1
ATOM 1410 N N . MET A 1 178 ? -11.226 26.410 7.970 1.00 89.81 178 MET A N 1
ATOM 1411 C CA . MET A 1 178 ? -10.547 25.112 7.903 1.00 89.81 178 MET A CA 1
ATOM 1412 C C . MET A 1 178 ? -11.336 24.061 7.096 1.00 89.81 178 MET A C 1
ATOM 1414 O O . MET A 1 178 ? -10.770 23.039 6.706 1.00 89.81 178 MET A O 1
ATOM 1418 N N . ASP A 1 179 ? -12.622 24.314 6.828 1.00 91.69 179 ASP A N 1
ATOM 1419 C CA . ASP A 1 179 ? -13.492 23.480 5.993 1.00 91.69 179 ASP A CA 1
ATOM 1420 C C . ASP A 1 179 ? -13.570 23.908 4.521 1.00 91.69 179 ASP A C 1
ATOM 1422 O O . ASP A 1 179 ? -14.262 23.255 3.740 1.00 91.69 179 ASP A O 1
ATOM 1426 N N . GLU A 1 180 ? -12.876 24.973 4.115 1.00 92.75 180 GLU A N 1
ATOM 1427 C CA . GLU A 1 180 ? -12.775 25.328 2.697 1.00 92.75 180 GLU A CA 1
ATOM 1428 C C . GLU A 1 180 ? -11.997 24.272 1.912 1.00 92.75 180 GLU A C 1
ATOM 1430 O O . GLU A 1 180 ? -11.015 23.709 2.401 1.00 92.75 180 GLU A O 1
ATOM 1435 N N . LEU A 1 181 ? -12.451 24.021 0.681 1.00 95.12 181 LEU A N 1
ATOM 1436 C CA . LEU A 1 181 ? -11.802 23.104 -0.250 1.00 95.12 181 LEU A CA 1
ATOM 1437 C C . LEU A 1 181 ? -10.494 23.696 -0.786 1.00 95.12 181 LEU A C 1
ATOM 1439 O O . LEU A 1 181 ? -10.446 24.863 -1.179 1.00 95.12 181 LEU A O 1
ATOM 1443 N N . VAL A 1 182 ? -9.468 22.853 -0.838 1.00 94.44 182 VAL A N 1
ATOM 1444 C CA . VAL A 1 182 ? -8.143 23.132 -1.400 1.00 94.44 182 VAL A CA 1
ATOM 1445 C C . VAL A 1 182 ? -8.213 22.884 -2.899 1.00 94.44 182 VAL A C 1
ATOM 1447 O O . VAL A 1 182 ? -8.483 21.758 -3.300 1.00 94.44 182 VAL A O 1
ATOM 1450 N N . LYS A 1 183 ? -7.987 23.897 -3.738 1.00 94.06 183 LYS A N 1
ATOM 1451 C CA . LYS A 1 183 ? -8.114 23.768 -5.201 1.00 94.06 183 LYS A CA 1
ATOM 1452 C C . LYS A 1 183 ? -6.773 23.568 -5.895 1.00 94.06 183 LYS A C 1
ATOM 1454 O O . LYS A 1 183 ? -6.753 23.210 -7.065 1.00 94.06 183 LYS A O 1
ATOM 1459 N N . GLY A 1 184 ? -5.657 23.794 -5.204 1.00 93.94 184 GLY A N 1
ATOM 1460 C CA . GLY A 1 184 ? -4.321 23.693 -5.791 1.00 93.94 184 GLY A CA 1
ATOM 1461 C C . GLY A 1 184 ? -3.754 22.276 -5.917 1.00 93.94 184 GLY A C 1
ATOM 1462 O O . GLY A 1 184 ? -2.584 22.150 -6.260 1.00 93.94 184 GLY A O 1
ATOM 1463 N N . ILE A 1 185 ? -4.528 21.218 -5.629 1.00 95.75 185 ILE A N 1
ATOM 1464 C CA . ILE A 1 185 ? -4.070 19.820 -5.723 1.00 95.75 185 ILE A CA 1
ATOM 1465 C C . ILE A 1 185 ? -4.924 19.054 -6.751 1.00 95.75 185 ILE A C 1
ATOM 1467 O O . ILE A 1 185 ? -6.022 18.604 -6.406 1.00 95.75 185 ILE A O 1
ATOM 1471 N N . PRO A 1 186 ? -4.415 18.864 -7.983 1.00 95.12 186 PRO A N 1
ATOM 1472 C CA . PRO A 1 186 ? -5.059 18.101 -9.047 1.00 95.12 186 PRO A CA 1
ATOM 1473 C C . PRO A 1 186 ? -5.613 16.744 -8.613 1.00 95.12 186 PRO A C 1
ATOM 1475 O O . PRO A 1 186 ? -4.896 15.935 -8.028 1.00 95.12 186 PRO A O 1
ATOM 1478 N N . GLY A 1 187 ? -6.882 16.476 -8.917 1.00 94.19 187 GLY A N 1
ATOM 1479 C CA . GLY A 1 187 ? -7.575 15.231 -8.568 1.00 94.19 187 GLY A CA 1
ATOM 1480 C C . GLY A 1 187 ? -8.097 15.166 -7.126 1.00 94.19 187 GLY A C 1
ATOM 1481 O O . GLY A 1 187 ? -8.737 14.181 -6.757 1.00 94.19 187 GLY A O 1
ATOM 1482 N N . MET A 1 188 ? -7.851 16.194 -6.307 1.00 96.88 188 MET A N 1
ATOM 1483 C CA . MET A 1 188 ? -8.272 16.267 -4.900 1.00 96.88 188 MET A CA 1
ATOM 1484 C C . MET A 1 188 ? -9.107 17.519 -4.576 1.00 96.88 188 MET A C 1
ATOM 1486 O O . MET A 1 188 ? -9.611 17.660 -3.459 1.00 96.88 188 MET A O 1
ATOM 1490 N N . GLU A 1 189 ? -9.339 18.388 -5.560 1.00 94.69 189 GLU A N 1
ATOM 1491 C CA . GLU A 1 189 ? -9.971 19.705 -5.410 1.00 94.69 189 GLU A CA 1
ATOM 1492 C C . GLU A 1 189 ? -11.434 19.637 -4.976 1.00 94.69 189 GLU A C 1
ATOM 1494 O O . GLU A 1 189 ? -11.972 20.567 -4.375 1.00 94.69 189 GLU A O 1
ATOM 1499 N N . GLY A 1 190 ? -12.102 18.532 -5.312 1.00 94.81 190 GLY A N 1
ATOM 1500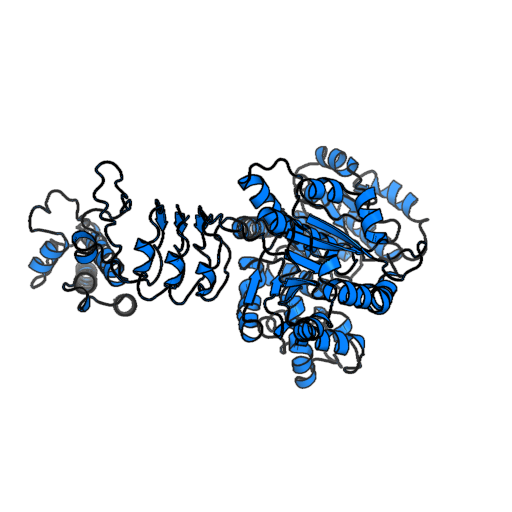 C CA . GLY A 1 190 ? -13.524 18.340 -5.049 1.00 94.81 190 GLY A CA 1
ATOM 1501 C C . GLY A 1 190 ? -13.856 17.926 -3.616 1.00 94.81 190 GLY A C 1
ATOM 1502 O O . GLY A 1 190 ? -15.026 17.974 -3.242 1.00 94.81 190 GLY A O 1
ATOM 1503 N N . PHE A 1 191 ? -12.873 17.495 -2.817 1.00 95.69 191 PHE A N 1
ATOM 1504 C CA . PHE A 1 191 ? -13.154 16.924 -1.494 1.00 95.69 191 PHE A CA 1
ATOM 1505 C C . PHE A 1 191 ? -12.133 17.258 -0.406 1.00 95.69 191 PHE A C 1
ATOM 1507 O O . PHE A 1 191 ? -12.496 17.195 0.774 1.00 95.69 191 PHE A O 1
ATOM 1514 N N . LEU A 1 192 ? -10.884 17.585 -0.748 1.00 96.25 192 LEU A N 1
ATOM 1515 C CA . LEU A 1 192 ? -9.858 17.876 0.246 1.00 96.25 192 LEU A CA 1
ATOM 1516 C C . LEU A 1 192 ? -10.054 19.278 0.821 1.00 96.25 192 LEU A C 1
ATOM 1518 O O . LEU A 1 192 ? -10.154 20.247 0.075 1.00 96.25 192 LEU A O 1
ATOM 1522 N N . ARG A 1 193 ? -10.092 19.396 2.149 1.00 95.00 193 ARG A N 1
ATOM 1523 C CA . ARG A 1 193 ? -10.209 20.679 2.851 1.00 95.00 193 ARG A CA 1
ATOM 1524 C C . ARG A 1 193 ? -8.877 21.115 3.440 1.00 95.00 193 ARG A C 1
ATOM 1526 O O . ARG A 1 193 ? -7.990 20.295 3.672 1.00 95.00 193 ARG A O 1
ATOM 1533 N N . S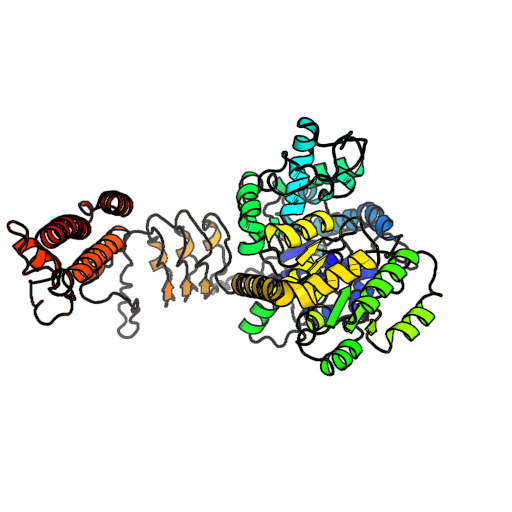ER A 1 194 ? -8.781 22.388 3.804 1.00 93.56 194 SER A N 1
ATOM 1534 C CA . SER A 1 194 ? -7.613 22.957 4.487 1.00 93.56 194 SER A CA 1
ATOM 1535 C C . SER A 1 194 ? -7.208 22.178 5.750 1.00 93.56 194 SER A C 1
ATOM 1537 O O . SER A 1 194 ? -6.020 21.994 6.007 1.00 93.56 194 SER A O 1
ATOM 1539 N N . ARG A 1 195 ? -8.170 21.650 6.527 1.00 92.25 195 ARG A N 1
ATOM 1540 C CA . ARG A 1 195 ? -7.889 20.789 7.700 1.00 92.25 195 ARG A CA 1
ATOM 1541 C C . ARG A 1 195 ? -7.360 19.400 7.368 1.00 92.25 195 ARG A C 1
ATOM 1543 O O . ARG A 1 195 ? -6.779 18.745 8.230 1.00 92.25 195 ARG A O 1
ATOM 1550 N N . ASP A 1 196 ? -7.609 18.925 6.154 1.00 94.88 196 ASP A N 1
ATOM 1551 C CA . ASP A 1 196 ? -7.185 17.598 5.724 1.00 94.88 196 ASP A CA 1
ATOM 1552 C C . ASP A 1 196 ? -5.705 17.612 5.298 1.00 94.88 196 ASP A C 1
ATOM 1554 O O . ASP A 1 196 ? -5.057 16.563 5.305 1.00 94.88 196 ASP A O 1
ATOM 1558 N N . LEU A 1 197 ? -5.140 18.794 5.011 1.00 93.56 197 LEU A N 1
ATOM 1559 C CA . LEU A 1 197 ? -3.713 18.961 4.746 1.00 93.56 197 LEU A CA 1
ATOM 1560 C C . LEU A 1 197 ? -2.858 18.598 5.979 1.00 93.56 197 LEU A C 1
ATOM 1562 O O . LEU A 1 197 ? -3.226 18.932 7.116 1.00 93.56 197 LEU A O 1
ATOM 1566 N N . PRO A 1 198 ? -1.687 17.959 5.780 1.00 90.69 198 PRO A N 1
ATOM 1567 C CA . PRO A 1 198 ? -0.772 17.635 6.870 1.00 90.69 198 PRO A CA 1
ATOM 1568 C C . PRO A 1 198 ? -0.412 18.872 7.698 1.00 90.69 198 PRO A C 1
ATOM 1570 O O . PRO A 1 198 ? -0.341 19.984 7.179 1.00 90.69 198 PRO A O 1
ATOM 1573 N N . GLY A 1 199 ? -0.133 18.686 8.994 1.00 86.38 199 GLY A N 1
ATOM 1574 C CA . GLY A 1 199 ? 0.136 19.792 9.930 1.00 86.38 199 GLY A CA 1
ATOM 1575 C C . GLY A 1 199 ? 1.175 20.808 9.438 1.00 86.38 199 GLY A C 1
ATOM 1576 O O . GLY A 1 199 ? 0.990 22.003 9.630 1.00 86.38 199 GLY A O 1
ATOM 1577 N N . PHE A 1 200 ? 2.203 20.350 8.721 1.00 85.81 200 PHE A N 1
ATOM 1578 C CA . PHE A 1 200 ? 3.259 21.206 8.172 1.00 85.81 200 PHE A CA 1
ATOM 1579 C C . PHE A 1 200 ? 2.780 22.182 7.082 1.00 85.81 200 PHE A C 1
ATOM 1581 O O . PHE A 1 200 ? 3.415 23.206 6.877 1.00 85.81 200 PHE A O 1
ATOM 1588 N N . PHE A 1 201 ? 1.659 21.915 6.403 1.00 88.25 201 PHE A N 1
ATOM 1589 C CA . PHE A 1 201 ? 1.053 22.842 5.432 1.00 88.25 201 PHE A CA 1
ATOM 1590 C C . PHE A 1 201 ? 0.279 23.965 6.125 1.00 88.25 201 PHE A C 1
ATOM 1592 O O . PHE A 1 201 ? 0.025 25.007 5.530 1.00 88.25 201 PHE A O 1
ATOM 1599 N N . ARG A 1 202 ? -0.109 23.748 7.388 1.00 85.50 202 ARG A N 1
ATOM 1600 C CA . ARG A 1 202 ? -0.929 24.666 8.187 1.00 85.50 202 ARG A CA 1
ATOM 1601 C C . ARG A 1 202 ? -0.083 25.676 8.973 1.00 85.50 202 ARG A C 1
ATOM 1603 O O . ARG A 1 202 ? -0.540 26.212 9.975 1.00 85.50 202 ARG A O 1
ATOM 1610 N N . THR A 1 203 ? 1.155 25.897 8.537 1.00 81.12 203 THR A N 1
ATOM 1611 C CA . THR A 1 203 ? 2.058 26.922 9.072 1.00 81.12 203 THR A CA 1
ATOM 1612 C C . THR A 1 203 ? 1.646 28.318 8.595 1.00 81.12 203 THR A C 1
ATOM 1614 O O . THR A 1 203 ? 1.200 28.489 7.458 1.00 81.12 203 THR A O 1
ATOM 1617 N N . ASP A 1 204 ? 1.840 29.327 9.447 1.00 83.00 204 ASP A N 1
ATOM 1618 C CA . ASP A 1 204 ? 1.673 30.741 9.082 1.00 83.00 204 ASP A CA 1
ATOM 1619 C C . ASP A 1 204 ? 2.864 31.289 8.273 1.00 83.00 204 ASP A C 1
ATOM 1621 O O . ASP A 1 204 ? 2.751 32.333 7.619 1.00 83.00 204 ASP A O 1
ATOM 1625 N N . ASP A 1 205 ? 3.999 30.581 8.299 1.00 85.50 205 ASP A N 1
ATOM 1626 C CA . ASP A 1 205 ? 5.219 30.912 7.567 1.00 85.50 205 ASP A CA 1
ATOM 1627 C C . ASP A 1 205 ? 5.492 29.874 6.476 1.00 85.50 205 ASP A C 1
ATOM 1629 O O . ASP A 1 205 ? 5.879 28.739 6.749 1.00 85.50 205 ASP A O 1
ATOM 1633 N N . VAL A 1 206 ? 5.339 30.282 5.216 1.00 85.81 206 VAL A N 1
ATOM 1634 C CA . VAL A 1 206 ? 5.652 29.437 4.051 1.00 85.81 206 VAL A CA 1
ATOM 1635 C C . VAL A 1 206 ? 7.138 29.104 3.937 1.00 85.81 206 VAL A C 1
ATOM 1637 O O . VAL A 1 206 ? 7.485 28.167 3.226 1.00 85.81 206 VAL A O 1
ATOM 1640 N N . ASN A 1 207 ? 8.012 29.832 4.637 1.00 85.75 207 ASN A N 1
ATOM 1641 C CA . ASN A 1 207 ? 9.437 29.523 4.735 1.00 85.75 207 ASN A CA 1
ATOM 1642 C C . ASN A 1 207 ? 9.756 28.579 5.901 1.00 85.75 207 ASN A C 1
ATOM 1644 O O . ASN A 1 207 ? 10.936 28.376 6.198 1.00 85.75 207 ASN A O 1
ATOM 1648 N N . ASP A 1 208 ? 8.740 27.996 6.552 1.00 87.31 208 ASP A N 1
ATOM 1649 C CA . ASP A 1 208 ? 8.943 26.980 7.579 1.00 87.31 208 ASP A CA 1
ATOM 1650 C C . ASP A 1 208 ? 9.898 25.892 7.072 1.00 87.31 208 ASP A C 1
ATOM 1652 O O . ASP A 1 208 ? 9.722 25.299 6.000 1.00 87.31 208 ASP A O 1
ATOM 1656 N N . HIS A 1 209 ? 10.940 25.643 7.863 1.00 83.12 209 HIS A N 1
ATOM 1657 C CA . HIS A 1 209 ? 12.045 24.795 7.447 1.00 83.12 209 HIS A CA 1
ATOM 1658 C C . HIS A 1 209 ? 11.594 23.350 7.194 1.00 83.12 209 HIS A C 1
ATOM 1660 O O . HIS A 1 209 ? 12.131 22.695 6.298 1.00 83.12 209 HIS A O 1
ATOM 1666 N N . LEU A 1 210 ? 10.624 22.830 7.956 1.00 82.00 210 LEU A N 1
ATOM 1667 C CA . LEU A 1 210 ? 10.135 21.460 7.788 1.00 82.00 210 LEU A CA 1
ATOM 1668 C C . LEU A 1 210 ? 9.269 21.334 6.534 1.00 82.00 210 LEU A C 1
ATOM 1670 O O . LEU A 1 210 ? 9.491 20.405 5.755 1.00 82.00 210 LEU A O 1
ATOM 1674 N N . LEU A 1 211 ? 8.349 22.276 6.293 1.00 87.31 211 LEU A N 1
ATOM 1675 C CA . LEU A 1 211 ? 7.547 22.304 5.066 1.00 87.31 211 LEU A CA 1
ATOM 1676 C C . LEU A 1 211 ? 8.444 22.370 3.822 1.00 87.31 211 LEU A C 1
ATOM 1678 O O . LEU A 1 211 ? 8.322 21.530 2.928 1.00 87.31 211 LEU A O 1
ATOM 1682 N N . GLN A 1 212 ? 9.388 23.315 3.794 1.00 87.06 212 GLN A N 1
ATOM 1683 C CA . GLN A 1 212 ? 10.297 23.496 2.660 1.00 87.06 212 GLN A CA 1
ATOM 1684 C C . GLN A 1 212 ? 11.229 22.297 2.460 1.00 87.06 212 GLN A C 1
ATOM 1686 O O . GLN A 1 212 ? 11.451 21.876 1.324 1.00 87.06 212 GLN A O 1
ATOM 1691 N N . SER A 1 213 ? 11.728 21.691 3.543 1.00 84.00 213 SER A N 1
ATOM 1692 C CA . SER A 1 213 ? 12.573 20.491 3.457 1.00 84.00 213 SER A CA 1
ATOM 1693 C C . SER A 1 213 ? 11.813 19.293 2.889 1.00 84.00 213 SER A C 1
ATOM 1695 O O . SER A 1 213 ? 12.347 18.580 2.041 1.00 84.00 213 SER A O 1
ATOM 1697 N N . LEU A 1 214 ? 10.564 19.072 3.310 1.00 84.62 214 LEU A N 1
ATOM 1698 C CA . LEU A 1 214 ? 9.734 17.968 2.816 1.00 84.62 214 LEU A CA 1
ATOM 1699 C C . LEU A 1 214 ? 9.287 18.184 1.364 1.00 84.62 214 LEU A C 1
ATOM 1701 O O . LEU A 1 214 ? 9.299 17.236 0.574 1.00 84.62 214 LEU A O 1
ATOM 1705 N N . ALA A 1 215 ? 8.948 19.420 0.989 1.00 87.25 215 ALA A N 1
ATOM 1706 C CA . ALA A 1 215 ? 8.666 19.779 -0.399 1.00 87.25 215 ALA A CA 1
ATOM 1707 C C . ALA A 1 215 ? 9.907 19.555 -1.279 1.00 87.25 215 ALA A C 1
ATOM 1709 O O . ALA A 1 215 ? 9.836 18.863 -2.294 1.00 87.25 215 ALA A O 1
ATOM 1710 N N . ALA A 1 216 ? 11.077 20.042 -0.851 1.00 86.31 216 ALA A N 1
ATOM 1711 C CA . ALA A 1 216 ? 12.336 19.840 -1.564 1.00 86.31 216 ALA A CA 1
ATOM 1712 C C . ALA A 1 216 ? 12.710 18.357 -1.691 1.00 86.31 216 ALA A C 1
ATOM 1714 O O . ALA A 1 216 ? 13.101 17.927 -2.775 1.00 86.31 216 ALA A O 1
ATOM 1715 N N . ALA A 1 217 ? 12.543 17.568 -0.625 1.00 85.12 217 ALA A N 1
ATOM 1716 C CA . ALA A 1 217 ? 12.741 16.121 -0.648 1.00 85.12 217 ALA A CA 1
ATOM 1717 C C . ALA A 1 217 ? 11.796 15.431 -1.644 1.00 85.12 217 ALA A C 1
ATOM 1719 O O . ALA A 1 217 ? 12.224 14.567 -2.404 1.00 85.12 217 ALA A O 1
ATOM 1720 N N . THR A 1 218 ? 10.530 15.851 -1.691 1.00 89.69 218 THR A N 1
ATOM 1721 C CA . THR A 1 218 ? 9.526 15.315 -2.621 1.00 89.69 218 THR A CA 1
ATOM 1722 C C . THR A 1 218 ? 9.888 15.599 -4.076 1.00 89.69 218 THR A C 1
ATOM 1724 O O . THR A 1 218 ? 9.782 14.706 -4.915 1.00 89.69 218 THR A O 1
ATOM 1727 N N . ARG A 1 219 ? 10.416 16.792 -4.385 1.00 87.94 219 ARG A N 1
ATOM 1728 C CA . ARG A 1 219 ? 10.885 17.116 -5.744 1.00 87.94 219 ARG A CA 1
ATOM 1729 C C . ARG A 1 219 ? 12.000 16.179 -6.224 1.00 87.94 219 ARG A C 1
ATOM 1731 O O . ARG A 1 219 ? 12.091 15.946 -7.422 1.00 87.94 219 ARG A O 1
ATOM 1738 N N . GLN A 1 220 ? 12.803 15.596 -5.328 1.00 89.12 220 GLN A N 1
ATOM 1739 C CA . GLN A 1 220 ? 13.855 14.640 -5.712 1.00 89.12 220 GLN A CA 1
ATOM 1740 C C . GLN A 1 220 ? 13.310 13.300 -6.216 1.00 89.12 220 GLN A C 1
ATOM 1742 O O . GLN A 1 220 ? 14.007 12.585 -6.933 1.00 89.12 220 GLN A O 1
ATOM 1747 N N . VAL A 1 221 ? 12.059 12.960 -5.891 1.00 92.00 221 VAL A N 1
ATOM 1748 C CA . VAL A 1 221 ? 11.453 11.672 -6.262 1.00 92.00 221 VAL A CA 1
ATOM 1749 C C . VAL A 1 221 ? 11.380 11.491 -7.783 1.00 92.00 221 VAL A C 1
ATOM 1751 O O . VAL A 1 221 ? 11.511 10.367 -8.260 1.00 92.00 221 VAL A O 1
ATOM 1754 N N . VAL A 1 222 ? 11.268 12.579 -8.557 1.00 93.31 222 VAL A N 1
ATOM 1755 C CA . VAL A 1 222 ? 11.211 12.529 -10.034 1.00 93.31 222 VAL A CA 1
ATOM 1756 C C . VAL A 1 222 ? 12.506 12.035 -10.685 1.00 93.31 222 VAL A C 1
ATOM 1758 O O . VAL A 1 222 ? 12.490 11.633 -11.843 1.00 93.31 222 VAL A O 1
ATOM 1761 N N . ARG A 1 223 ? 13.629 12.063 -9.955 1.00 93.31 223 ARG A N 1
ATOM 1762 C CA . ARG A 1 223 ? 14.938 11.584 -10.431 1.00 93.31 223 ARG A CA 1
ATOM 1763 C C . ARG A 1 223 ? 15.131 10.083 -10.221 1.00 93.31 223 ARG A C 1
ATOM 1765 O O . ARG A 1 223 ? 16.092 9.516 -10.735 1.00 93.31 223 ARG A O 1
ATOM 1772 N N . ALA A 1 224 ? 14.259 9.428 -9.455 1.00 93.25 224 ALA A N 1
ATOM 1773 C CA . ALA A 1 224 ? 14.369 7.994 -9.230 1.00 93.25 224 ALA A CA 1
ATOM 1774 C C . ALA A 1 224 ? 14.069 7.201 -10.506 1.00 93.25 224 ALA A C 1
ATOM 1776 O O . ALA A 1 224 ? 13.253 7.592 -11.339 1.00 93.25 224 ALA A O 1
ATOM 1777 N N . GLN A 1 225 ? 14.693 6.028 -10.630 1.00 92.69 225 GLN A N 1
ATOM 1778 C CA . GLN A 1 225 ? 14.471 5.147 -11.773 1.00 92.69 225 GLN A CA 1
ATOM 1779 C C . GLN A 1 225 ? 13.039 4.601 -11.805 1.00 92.69 225 GLN A C 1
ATOM 1781 O O . GLN A 1 225 ? 12.527 4.306 -12.887 1.00 92.69 225 GLN A O 1
ATOM 1786 N N . ALA A 1 226 ? 12.439 4.429 -10.627 1.00 93.69 226 ALA A N 1
ATOM 1787 C CA . ALA A 1 226 ? 11.043 4.087 -10.414 1.00 93.69 226 ALA A CA 1
ATOM 1788 C C . ALA A 1 226 ? 10.626 4.434 -8.977 1.00 93.69 226 ALA A C 1
ATOM 1790 O O . ALA A 1 226 ? 11.471 4.620 -8.093 1.00 93.69 226 ALA A O 1
ATOM 1791 N N . VAL A 1 227 ? 9.317 4.457 -8.738 1.00 95.38 227 VAL A N 1
ATOM 1792 C CA . VAL A 1 227 ? 8.721 4.627 -7.411 1.00 95.38 227 VAL A CA 1
ATOM 1793 C C . VAL A 1 227 ? 7.788 3.457 -7.138 1.00 95.38 227 VAL A C 1
ATOM 1795 O O . VAL A 1 227 ? 6.899 3.166 -7.929 1.00 95.38 227 VAL A O 1
ATOM 1798 N N . ILE A 1 228 ? 7.986 2.779 -6.016 1.00 96.00 228 ILE A N 1
ATOM 1799 C CA . ILE A 1 228 ? 7.114 1.703 -5.555 1.00 96.00 228 ILE A CA 1
ATOM 1800 C C . ILE A 1 228 ? 6.183 2.266 -4.483 1.00 96.00 228 ILE A C 1
ATOM 1802 O O . ILE A 1 228 ? 6.655 2.861 -3.511 1.00 96.00 228 ILE A O 1
ATOM 1806 N N . PHE A 1 229 ? 4.883 2.023 -4.621 1.00 95.69 229 PHE A N 1
ATOM 1807 C CA . PHE A 1 229 ? 3.893 2.295 -3.584 1.00 95.69 229 PHE A CA 1
ATOM 1808 C C . PHE A 1 229 ? 3.336 1.002 -3.003 1.00 95.69 229 PHE A C 1
ATOM 1810 O O . PHE A 1 229 ? 3.042 0.036 -3.712 1.00 95.69 229 PHE A O 1
ATOM 1817 N N . ASN A 1 230 ? 3.118 1.018 -1.691 1.00 95.69 230 ASN A N 1
ATOM 1818 C CA . ASN A 1 230 ? 2.247 0.059 -1.029 1.00 95.69 230 ASN A CA 1
ATOM 1819 C C . ASN A 1 230 ? 0.785 0.503 -1.202 1.00 95.69 230 ASN A C 1
ATOM 1821 O O . ASN A 1 230 ? 0.181 1.006 -0.266 1.00 95.69 230 ASN A O 1
ATOM 1825 N N . THR A 1 231 ? 0.247 0.390 -2.412 1.00 95.56 231 THR A N 1
ATOM 1826 C CA . THR A 1 231 ? -1.146 0.720 -2.758 1.00 95.56 231 THR A CA 1
ATOM 1827 C C . THR A 1 231 ? -1.594 -0.122 -3.957 1.00 95.56 231 THR A C 1
ATOM 1829 O O . THR A 1 231 ? -0.781 -0.882 -4.490 1.00 95.56 231 THR A O 1
ATOM 1832 N N . PHE A 1 232 ? -2.853 0.006 -4.375 1.00 93.94 232 PHE A N 1
ATOM 1833 C CA . PHE A 1 232 ? -3.410 -0.653 -5.559 1.00 93.94 232 PHE A CA 1
ATOM 1834 C C . PHE A 1 232 ? -4.341 0.278 -6.344 1.00 93.94 232 PHE A C 1
ATOM 1836 O O . PHE A 1 232 ? -4.803 1.298 -5.831 1.00 93.94 232 PHE A O 1
ATOM 1843 N N . GLU A 1 233 ? -4.610 -0.084 -7.598 1.00 90.44 233 GLU A N 1
ATOM 1844 C CA . GLU A 1 233 ? -5.289 0.790 -8.556 1.00 90.44 233 GLU A CA 1
ATOM 1845 C C . GLU A 1 233 ? -6.710 1.171 -8.133 1.00 90.44 233 GLU A C 1
ATOM 1847 O O . GLU A 1 233 ? -7.051 2.349 -8.131 1.00 90.44 233 GLU A O 1
ATOM 1852 N N . ASP A 1 234 ? -7.536 0.214 -7.704 1.00 91.62 234 ASP A N 1
ATOM 1853 C CA . ASP A 1 234 ? -8.911 0.515 -7.281 1.00 91.62 234 ASP A CA 1
ATOM 1854 C C . ASP A 1 234 ? -8.978 1.423 -6.033 1.00 91.62 234 ASP A C 1
ATOM 1856 O O . ASP A 1 234 ? -10.037 1.970 -5.723 1.00 91.62 234 ASP A O 1
ATOM 1860 N N . LEU A 1 235 ? -7.859 1.605 -5.315 1.00 95.25 235 LEU A N 1
ATOM 1861 C CA . LEU A 1 235 ? -7.784 2.451 -4.124 1.00 95.25 235 LEU A CA 1
ATOM 1862 C C . LEU A 1 235 ? -7.424 3.910 -4.439 1.00 95.25 235 LEU A C 1
ATOM 1864 O O . LEU A 1 235 ? -8.047 4.825 -3.895 1.00 95.25 235 LEU A O 1
ATOM 1868 N N . GLU A 1 236 ? -6.411 4.127 -5.285 1.00 94.56 236 GLU A N 1
ATOM 1869 C CA . GLU A 1 236 ? -5.819 5.452 -5.553 1.00 94.56 236 GLU A CA 1
ATOM 1870 C C . GLU A 1 236 ? -5.638 5.769 -7.054 1.00 94.56 236 GLU A C 1
ATOM 1872 O O . GLU A 1 236 ? -4.988 6.756 -7.402 1.00 94.56 236 GLU A O 1
ATOM 1877 N N . GLY A 1 237 ? -6.224 4.971 -7.952 1.00 91.00 237 GLY A N 1
ATOM 1878 C CA . GLY A 1 237 ? -6.015 5.006 -9.407 1.00 91.00 237 GLY A CA 1
ATOM 1879 C C . GLY A 1 237 ? -6.102 6.389 -10.061 1.00 91.00 237 GLY A C 1
ATOM 1880 O O . GLY A 1 237 ? -5.185 6.757 -10.794 1.00 91.00 237 GLY A O 1
ATOM 1881 N N . PRO A 1 238 ? -7.115 7.233 -9.763 1.00 91.06 238 PRO A N 1
ATOM 1882 C CA . PRO A 1 238 ? -7.178 8.587 -10.318 1.00 91.06 238 PRO A CA 1
ATOM 1883 C C . PRO A 1 238 ? -5.938 9.435 -10.006 1.00 91.06 238 PRO A C 1
ATOM 1885 O O . PRO A 1 238 ? -5.452 10.159 -10.870 1.00 91.06 238 PRO A O 1
ATOM 1888 N N . ILE A 1 239 ? -5.393 9.320 -8.794 1.00 93.75 239 ILE A N 1
ATOM 1889 C CA . ILE A 1 239 ? -4.205 10.072 -8.371 1.00 93.75 239 ILE A CA 1
ATOM 1890 C C . ILE A 1 239 ? -2.957 9.458 -8.990 1.00 93.75 239 ILE A C 1
ATOM 1892 O O . ILE A 1 239 ? -2.138 10.180 -9.551 1.00 93.75 239 ILE A O 1
ATOM 1896 N N . LEU A 1 240 ? -2.842 8.130 -8.958 1.00 92.75 240 LEU A N 1
ATOM 1897 C CA . LEU A 1 240 ? -1.740 7.398 -9.581 1.00 92.75 240 LEU A CA 1
ATOM 1898 C C . LEU A 1 240 ? -1.624 7.720 -11.077 1.00 92.75 240 LEU A C 1
ATOM 1900 O O . LEU A 1 240 ? -0.527 7.988 -11.561 1.00 92.75 240 LEU A O 1
ATOM 1904 N N . SER A 1 241 ? -2.752 7.780 -11.787 1.00 89.31 241 SER A N 1
ATOM 1905 C CA . SER A 1 241 ? -2.800 8.111 -13.210 1.00 89.31 241 SER A CA 1
ATOM 1906 C C . SER A 1 241 ? -2.298 9.525 -13.501 1.00 89.31 241 SER A C 1
ATOM 1908 O O . SER A 1 241 ? -1.586 9.711 -14.484 1.00 89.31 241 SER A O 1
ATOM 1910 N N . ILE A 1 242 ? -2.646 10.519 -12.678 1.00 91.56 242 ILE A N 1
ATOM 1911 C CA . ILE A 1 242 ? -2.157 11.898 -12.852 1.00 91.56 242 ILE A CA 1
ATOM 1912 C C . ILE A 1 242 ? -0.670 11.980 -12.468 1.00 91.56 242 ILE A C 1
ATOM 1914 O O . ILE A 1 242 ? 0.117 12.666 -13.120 1.00 91.56 242 ILE A O 1
ATOM 1918 N N . MET A 1 243 ? -0.242 11.219 -11.455 1.00 93.25 243 MET A N 1
ATOM 1919 C CA . MET A 1 243 ? 1.160 11.157 -11.037 1.00 93.25 243 MET A CA 1
ATOM 1920 C C . MET A 1 243 ? 2.096 10.655 -12.142 1.00 93.25 243 MET A C 1
ATOM 1922 O O . MET A 1 243 ? 3.261 11.060 -12.146 1.00 93.25 243 MET A O 1
ATOM 1926 N N . LEU A 1 244 ? 1.613 9.844 -13.094 1.00 89.88 244 LEU A N 1
ATOM 1927 C CA . LEU A 1 244 ? 2.407 9.358 -14.232 1.00 89.88 244 LEU A CA 1
ATOM 1928 C C . LEU A 1 244 ? 2.989 10.490 -15.096 1.00 89.88 244 LEU A C 1
ATOM 1930 O O . LEU A 1 244 ? 4.029 10.290 -15.723 1.00 89.88 244 LEU A O 1
ATOM 1934 N N . GLU A 1 245 ? 2.390 11.688 -15.086 1.00 88.31 245 GLU A N 1
ATOM 1935 C CA . GLU A 1 245 ? 2.932 12.866 -15.778 1.00 88.31 245 GLU A CA 1
ATOM 1936 C C . GLU A 1 245 ? 4.291 13.311 -15.214 1.00 88.31 245 GLU A C 1
ATOM 1938 O O . GLU A 1 245 ? 5.155 13.782 -15.955 1.00 88.31 245 GLU A O 1
ATOM 1943 N N . LYS A 1 246 ? 4.492 13.164 -13.896 1.00 90.88 246 LYS A N 1
ATOM 1944 C CA . LYS A 1 246 ? 5.741 13.531 -13.201 1.00 90.88 246 LYS A CA 1
ATOM 1945 C C . LYS A 1 246 ? 6.622 12.320 -12.892 1.00 90.88 246 LYS A C 1
ATOM 1947 O O . LYS A 1 246 ? 7.834 12.466 -12.758 1.00 90.88 246 LYS A O 1
ATOM 1952 N N . LEU A 1 247 ? 6.018 11.144 -12.742 1.00 91.50 247 LEU A N 1
ATOM 1953 C CA . LEU A 1 247 ? 6.651 9.901 -12.312 1.00 91.50 247 LEU A CA 1
ATOM 1954 C C . LEU A 1 247 ? 6.330 8.795 -13.327 1.00 91.50 247 LEU A C 1
ATOM 1956 O O . LEU A 1 247 ? 5.412 8.008 -13.114 1.00 91.50 247 LEU A O 1
ATOM 1960 N N . PRO A 1 248 ? 7.094 8.677 -14.424 1.00 83.62 248 PRO A N 1
ATOM 1961 C CA . PRO A 1 248 ? 6.733 7.805 -15.545 1.00 83.62 248 PRO A CA 1
ATOM 1962 C C . PRO A 1 248 ? 6.829 6.301 -15.235 1.00 83.62 248 PRO A C 1
ATOM 1964 O O . PRO A 1 248 ? 6.495 5.479 -16.084 1.00 83.62 248 PRO A O 1
ATOM 1967 N N . ARG A 1 249 ? 7.349 5.918 -14.061 1.00 89.31 249 ARG A N 1
ATOM 1968 C CA . ARG A 1 249 ? 7.518 4.522 -13.635 1.00 89.31 249 ARG A CA 1
ATOM 1969 C C . ARG A 1 249 ? 7.083 4.362 -12.186 1.00 89.31 249 ARG A C 1
ATOM 1971 O O . ARG A 1 249 ? 7.889 4.522 -11.266 1.00 89.31 249 ARG A O 1
ATOM 1978 N N . ILE A 1 250 ? 5.806 4.050 -12.011 1.00 90.94 250 ILE A N 1
ATOM 1979 C CA . ILE A 1 250 ? 5.197 3.745 -10.720 1.00 90.94 250 ILE A CA 1
ATOM 1980 C C . ILE A 1 250 ? 4.870 2.250 -10.666 1.00 90.94 250 ILE A C 1
ATOM 1982 O O . ILE A 1 250 ? 4.341 1.699 -11.623 1.00 90.94 250 ILE A O 1
ATOM 1986 N N . TYR A 1 251 ? 5.168 1.601 -9.541 1.00 91.38 251 TYR A N 1
ATOM 1987 C CA . TYR A 1 251 ? 4.779 0.218 -9.274 1.00 91.38 251 TYR A CA 1
ATOM 1988 C C . TYR A 1 251 ? 3.905 0.142 -8.023 1.00 91.38 251 TYR A C 1
ATOM 1990 O O . TYR A 1 251 ? 4.379 0.356 -6.904 1.00 91.38 251 TYR A O 1
ATOM 1998 N N . ASN A 1 252 ? 2.637 -0.211 -8.210 1.00 91.94 252 ASN A N 1
ATOM 1999 C CA . ASN A 1 252 ? 1.658 -0.362 -7.137 1.00 91.94 252 ASN A CA 1
ATOM 2000 C C . ASN A 1 252 ? 1.661 -1.818 -6.677 1.00 91.94 252 ASN A C 1
ATOM 2002 O O . ASN A 1 252 ? 1.063 -2.674 -7.312 1.00 91.94 252 ASN A O 1
ATOM 2006 N N . ILE A 1 253 ? 2.404 -2.148 -5.624 1.00 92.25 253 ILE A N 1
ATOM 2007 C CA . ILE A 1 253 ? 2.588 -3.555 -5.210 1.00 92.25 253 ILE A CA 1
ATOM 2008 C C . ILE A 1 253 ? 1.754 -3.938 -3.986 1.00 92.25 253 ILE A C 1
ATOM 2010 O O . ILE A 1 253 ? 1.969 -5.010 -3.409 1.00 92.25 253 ILE A O 1
ATOM 2014 N N . GLY A 1 254 ? 0.892 -3.028 -3.537 1.00 92.25 254 GLY A N 1
ATOM 2015 C CA . GLY A 1 254 ? 0.097 -3.183 -2.335 1.00 92.25 254 GLY A CA 1
ATOM 2016 C C . GLY A 1 254 ? -1.244 -3.884 -2.580 1.00 92.25 254 GLY A C 1
ATOM 2017 O O . GLY A 1 254 ? -1.634 -4.081 -3.724 1.00 92.25 254 GLY A O 1
ATOM 2018 N N . PRO A 1 255 ? -1.970 -4.232 -1.505 1.00 94.88 255 PRO A N 1
ATOM 2019 C CA . PRO A 1 255 ? -1.524 -4.180 -0.112 1.00 94.88 255 PRO A CA 1
ATOM 2020 C C . PRO A 1 255 ? -0.434 -5.224 0.159 1.00 94.88 255 PRO A C 1
ATOM 2022 O O . PRO A 1 255 ? -0.630 -6.420 -0.040 1.00 94.88 255 PRO A O 1
ATOM 2025 N N . ILE A 1 256 ? 0.741 -4.785 0.614 1.00 93.06 256 ILE A N 1
ATOM 2026 C CA . ILE A 1 256 ? 1.958 -5.608 0.545 1.00 93.06 256 ILE A CA 1
ATOM 2027 C C . ILE A 1 256 ? 1.925 -6.830 1.475 1.00 93.06 256 ILE A C 1
ATOM 2029 O O . ILE A 1 256 ? 2.506 -7.866 1.154 1.00 93.06 256 ILE A O 1
ATOM 2033 N N . HIS A 1 257 ? 1.222 -6.728 2.607 1.00 91.69 257 HIS A N 1
ATOM 2034 C CA . HIS A 1 257 ? 1.028 -7.834 3.548 1.00 91.69 257 HIS A CA 1
ATOM 2035 C C . HIS A 1 257 ? 0.160 -8.942 2.927 1.00 91.69 257 HIS A C 1
ATOM 2037 O O . HIS A 1 257 ? 0.510 -10.119 2.993 1.00 91.69 257 HIS A O 1
ATOM 2043 N N . GLU A 1 258 ? -0.916 -8.573 2.228 1.00 93.25 258 GLU A N 1
ATOM 2044 C CA . GLU A 1 258 ? -1.770 -9.525 1.513 1.00 93.25 258 GLU A CA 1
ATOM 2045 C C . GLU A 1 258 ? -1.064 -10.081 0.269 1.00 93.25 258 GLU A C 1
ATOM 2047 O O . GLU A 1 258 ? -1.140 -11.278 -0.013 1.00 93.25 258 GLU A O 1
ATOM 2052 N N . HIS A 1 259 ? -0.277 -9.254 -0.425 1.00 91.94 259 HIS A N 1
ATOM 2053 C CA . HIS A 1 259 ? 0.542 -9.700 -1.550 1.00 91.94 259 HIS A CA 1
ATOM 2054 C C . HIS A 1 259 ? 1.546 -10.776 -1.126 1.00 91.94 259 HIS A C 1
ATOM 2056 O O . HIS A 1 259 ? 1.694 -11.797 -1.800 1.00 91.94 259 HIS A O 1
ATOM 2062 N N . GLN A 1 260 ? 2.194 -10.605 0.025 1.00 90.06 260 GLN A N 1
ATOM 2063 C CA . GLN A 1 260 ? 3.088 -11.618 0.572 1.00 90.06 260 GLN A CA 1
ATOM 2064 C C . GLN A 1 260 ? 2.359 -12.943 0.835 1.00 90.06 260 GLN A C 1
ATOM 2066 O O . GLN A 1 260 ? 2.844 -13.992 0.405 1.00 90.06 260 GLN A O 1
ATOM 2071 N N . LYS A 1 261 ? 1.182 -12.913 1.472 1.00 88.62 261 LYS A N 1
ATOM 2072 C CA . LYS A 1 261 ? 0.372 -14.123 1.700 1.00 88.62 261 LYS A CA 1
ATOM 2073 C C . LYS A 1 261 ? -0.008 -14.818 0.399 1.00 88.62 261 LYS A C 1
ATOM 2075 O O . LYS A 1 261 ? 0.126 -16.039 0.301 1.00 88.62 261 LYS A O 1
ATOM 2080 N N . SER A 1 262 ? -0.442 -14.045 -0.597 1.00 89.19 262 SER A N 1
ATOM 2081 C CA . SER A 1 262 ? -0.785 -14.544 -1.931 1.00 89.19 262 SER A CA 1
ATOM 2082 C C . SER A 1 262 ? 0.392 -15.320 -2.541 1.00 89.19 262 SER A C 1
ATOM 2084 O O . SER A 1 262 ? 0.252 -16.493 -2.898 1.00 89.19 262 SER A O 1
ATOM 2086 N N . ARG A 1 263 ? 1.601 -14.739 -2.533 1.00 87.56 263 ARG A N 1
ATOM 2087 C CA . ARG A 1 263 ? 2.812 -15.379 -3.086 1.00 87.56 263 ARG A CA 1
ATOM 2088 C C . ARG A 1 263 ? 3.282 -16.596 -2.296 1.00 87.56 263 ARG A C 1
ATOM 2090 O O . ARG A 1 263 ? 3.697 -17.588 -2.898 1.00 87.56 263 ARG A O 1
ATOM 2097 N N . LEU A 1 264 ? 3.211 -16.556 -0.967 1.00 86.12 264 LEU A N 1
ATOM 2098 C CA . LEU A 1 264 ? 3.562 -17.703 -0.123 1.00 86.12 264 LEU A CA 1
ATOM 2099 C C . LEU A 1 264 ? 2.630 -18.893 -0.385 1.00 86.12 264 LEU A C 1
ATOM 2101 O O . LEU A 1 264 ? 3.103 -20.023 -0.540 1.00 86.12 264 LEU A O 1
ATOM 2105 N N . LYS A 1 265 ? 1.323 -18.630 -0.523 1.00 86.12 265 LYS A N 1
ATOM 2106 C CA . LYS A 1 265 ? 0.313 -19.639 -0.864 1.00 86.12 265 LYS A CA 1
ATOM 2107 C C . LYS A 1 265 ? 0.555 -20.243 -2.248 1.00 86.12 265 LYS A C 1
ATOM 2109 O O . LYS A 1 265 ? 0.502 -21.463 -2.387 1.00 86.12 265 LYS A O 1
ATOM 2114 N N . GLU A 1 266 ? 0.864 -19.422 -3.254 1.00 80.81 266 GLU A N 1
ATOM 2115 C CA . GLU A 1 266 ? 1.200 -19.894 -4.607 1.00 80.81 266 GLU A CA 1
ATOM 2116 C C . GLU A 1 266 ? 2.422 -20.824 -4.612 1.00 80.81 266 GLU A C 1
ATOM 2118 O O . GLU A 1 266 ? 2.407 -21.866 -5.269 1.00 80.81 266 GLU A O 1
ATOM 2123 N N . LYS A 1 267 ? 3.469 -20.479 -3.852 1.00 77.50 267 LYS A N 1
ATOM 2124 C CA . LYS A 1 267 ? 4.693 -21.286 -3.755 1.00 77.50 267 LYS A CA 1
ATOM 2125 C C . LYS A 1 267 ? 4.573 -22.515 -2.854 1.00 77.50 267 LYS A C 1
ATOM 2127 O O . LYS A 1 267 ? 5.537 -23.271 -2.766 1.00 77.50 267 LYS A O 1
ATOM 2132 N N . LYS A 1 268 ? 3.428 -22.722 -2.188 1.00 77.50 268 LYS A N 1
ATOM 2133 C CA . LYS A 1 268 ? 3.252 -23.743 -1.135 1.00 77.50 268 LYS A CA 1
ATOM 2134 C C . LYS A 1 268 ? 4.366 -23.670 -0.078 1.00 77.50 268 LYS A C 1
ATOM 2136 O O . LYS A 1 268 ? 4.837 -24.696 0.403 1.00 77.50 268 LYS A O 1
ATOM 2141 N N . SER A 1 269 ? 4.825 -22.456 0.219 1.00 72.31 269 SER A N 1
ATOM 2142 C CA . SER A 1 269 ? 5.907 -22.235 1.174 1.00 72.31 269 SER A CA 1
ATOM 2143 C C . SER A 1 269 ? 5.383 -22.391 2.599 1.00 72.31 269 SER A C 1
ATOM 2145 O O . SER A 1 269 ? 4.315 -21.874 2.921 1.00 72.31 269 SER A O 1
ATOM 2147 N N . GLU A 1 270 ? 6.152 -23.059 3.457 1.00 63.09 270 GLU A N 1
ATOM 2148 C CA . GLU A 1 270 ? 5.907 -23.100 4.906 1.00 63.09 270 GLU A CA 1
ATOM 2149 C C . GLU A 1 270 ? 6.428 -21.839 5.623 1.00 63.09 270 GLU A C 1
ATOM 2151 O O . GLU A 1 270 ? 6.274 -21.707 6.837 1.00 63.09 270 GLU A O 1
ATOM 2156 N N . ALA A 1 271 ? 7.059 -20.903 4.898 1.00 64.00 271 ALA A N 1
ATOM 2157 C CA . ALA A 1 271 ? 7.579 -19.673 5.486 1.00 64.00 271 ALA A CA 1
ATOM 2158 C C . ALA A 1 271 ? 6.457 -18.811 6.089 1.00 64.00 271 ALA A C 1
ATOM 2160 O O . ALA A 1 271 ? 5.394 -18.623 5.495 1.00 64.00 271 ALA A O 1
ATOM 2161 N N . SER A 1 272 ? 6.723 -18.256 7.272 1.00 63.75 272 SER A N 1
ATOM 2162 C CA . SER A 1 272 ? 5.790 -17.383 7.980 1.00 63.75 272 SER A CA 1
ATOM 2163 C C . SER A 1 272 ? 5.702 -15.994 7.344 1.00 63.75 272 SER A C 1
ATOM 2165 O O . SER A 1 272 ? 6.669 -15.494 6.762 1.00 63.75 272 SER A O 1
ATOM 2167 N N . ILE A 1 273 ? 4.556 -15.337 7.531 1.00 68.94 273 ILE A N 1
ATOM 2168 C CA . ILE A 1 273 ? 4.377 -13.909 7.236 1.00 68.94 273 ILE A CA 1
ATOM 2169 C C . ILE A 1 273 ? 5.406 -13.103 8.041 1.00 68.94 273 ILE A C 1
ATOM 2171 O O . ILE A 1 273 ? 5.740 -13.450 9.178 1.00 68.94 273 ILE A O 1
ATOM 2175 N N . VAL A 1 274 ? 5.934 -12.040 7.440 1.00 71.31 274 VAL A N 1
ATOM 2176 C CA . VAL A 1 274 ? 6.922 -11.158 8.067 1.00 71.31 274 VAL A CA 1
ATOM 2177 C C . VAL A 1 274 ? 6.192 -10.019 8.773 1.00 71.31 274 VAL A C 1
ATOM 2179 O O . VAL A 1 274 ? 5.716 -9.081 8.142 1.00 71.31 274 VAL A O 1
ATOM 2182 N N . ALA A 1 275 ? 6.133 -10.088 10.101 1.00 72.69 275 ALA A N 1
ATOM 2183 C CA . ALA A 1 275 ? 5.626 -9.010 10.943 1.00 72.69 275 ALA A CA 1
ATOM 2184 C C . ALA A 1 275 ? 6.802 -8.277 11.607 1.00 72.69 275 ALA A C 1
ATOM 2186 O O . ALA A 1 275 ? 7.424 -8.789 12.537 1.00 72.69 275 ALA A O 1
ATOM 2187 N N . GLY A 1 276 ? 7.133 -7.075 11.123 1.00 71.06 276 GLY A N 1
ATOM 2188 C CA . GLY A 1 276 ? 8.251 -6.254 11.614 1.00 71.06 276 GLY A CA 1
ATOM 2189 C C . GLY A 1 276 ? 7.964 -5.529 12.934 1.00 71.06 276 GLY A C 1
ATOM 2190 O O . GLY A 1 276 ? 8.215 -4.329 13.041 1.00 71.06 276 GLY A O 1
ATOM 2191 N N . ASN A 1 277 ? 7.389 -6.222 13.917 1.00 81.31 277 ASN A N 1
ATOM 2192 C CA . ASN A 1 277 ? 6.885 -5.616 15.147 1.00 81.31 277 ASN A CA 1
ATOM 2193 C C . ASN A 1 277 ? 8.000 -5.252 16.136 1.00 81.31 277 ASN A C 1
ATOM 2195 O O . ASN A 1 277 ? 8.878 -6.044 16.462 1.00 81.31 277 ASN A O 1
ATOM 2199 N N . PHE A 1 278 ? 7.950 -4.024 16.656 1.00 81.06 278 PHE A N 1
ATOM 2200 C CA . PHE A 1 278 ? 8.902 -3.543 17.667 1.00 81.06 278 PHE A CA 1
ATOM 2201 C C . PHE A 1 278 ? 8.462 -3.852 19.099 1.00 81.06 278 PHE A C 1
ATOM 2203 O O . PHE A 1 278 ? 9.207 -3.576 20.036 1.00 81.06 278 PHE A O 1
ATOM 2210 N N . TRP A 1 279 ? 7.288 -4.456 19.263 1.00 81.75 279 TRP A N 1
ATOM 2211 C CA . TRP A 1 279 ? 6.651 -4.748 20.540 1.00 81.75 279 TRP A CA 1
ATOM 2212 C C . TRP A 1 279 ? 6.249 -6.220 20.586 1.00 81.75 279 TRP A C 1
ATOM 2214 O O . TRP A 1 279 ? 5.889 -6.795 19.561 1.00 81.75 279 TRP A O 1
ATOM 2224 N N . GLU A 1 280 ? 6.314 -6.813 21.774 1.00 85.62 280 GLU A N 1
ATOM 2225 C CA . GLU A 1 280 ? 5.850 -8.179 22.018 1.00 85.62 280 GLU A CA 1
ATOM 2226 C C . GLU A 1 280 ? 4.319 -8.239 21.926 1.00 85.62 280 GLU A C 1
ATOM 2228 O O . GLU A 1 280 ? 3.624 -7.445 22.562 1.00 85.62 280 GLU A O 1
ATOM 2233 N N . GLU A 1 281 ? 3.802 -9.160 21.114 1.00 88.81 281 GLU A N 1
ATOM 2234 C CA . GLU A 1 281 ? 2.366 -9.330 20.895 1.00 88.81 281 GLU A CA 1
ATOM 2235 C C . GLU A 1 281 ? 1.692 -10.039 22.070 1.00 88.81 281 GLU A C 1
ATOM 2237 O O . GLU A 1 281 ? 2.066 -11.150 22.448 1.00 88.81 281 GLU A O 1
ATOM 2242 N N . ASP A 1 282 ? 0.628 -9.436 22.593 1.00 90.56 282 ASP A N 1
ATOM 2243 C CA . ASP A 1 282 ? -0.236 -10.074 23.574 1.00 90.56 282 ASP A CA 1
ATOM 2244 C C . ASP A 1 282 ? -1.347 -10.853 22.864 1.00 90.56 282 ASP A C 1
ATOM 2246 O O . ASP A 1 282 ? -2.369 -10.299 22.456 1.00 90.56 282 ASP A O 1
ATOM 2250 N N . ARG A 1 283 ? -1.144 -12.163 22.700 1.00 93.19 283 ARG A N 1
ATOM 2251 C CA . ARG A 1 283 ? -2.108 -13.035 22.012 1.00 93.19 283 ARG A CA 1
ATOM 2252 C C . ARG A 1 283 ? -3.324 -13.402 22.868 1.00 93.19 283 ARG A C 1
ATOM 2254 O O . ARG A 1 283 ? -4.275 -13.958 22.326 1.00 93.19 283 ARG A O 1
ATOM 2261 N N . SER A 1 284 ? -3.358 -13.039 24.156 1.00 94.69 284 SER A N 1
ATOM 2262 C CA . SER A 1 284 ? -4.536 -13.272 25.010 1.00 94.69 284 SER A CA 1
ATOM 2263 C C . SER A 1 284 ? -5.787 -12.543 24.503 1.00 94.69 284 SER A C 1
ATOM 2265 O O . SER A 1 284 ? -6.914 -12.981 24.747 1.00 94.69 284 SER A O 1
ATOM 2267 N N . CYS A 1 285 ? -5.612 -11.471 23.719 1.00 95.06 285 CYS A N 1
ATOM 2268 C CA . CYS A 1 285 ? -6.731 -10.795 23.076 1.00 95.06 285 CYS A CA 1
ATOM 2269 C C . CYS A 1 285 ? -7.446 -11.671 22.043 1.00 95.06 285 CYS A C 1
ATOM 2271 O O . CYS A 1 285 ? -8.649 -11.511 21.864 1.00 95.06 285 CYS A O 1
ATOM 2273 N N . ILE A 1 286 ? -6.746 -12.598 21.380 1.00 97.06 286 ILE A N 1
ATOM 2274 C CA . ILE A 1 286 ? -7.359 -13.525 20.421 1.00 97.06 286 ILE A CA 1
ATOM 2275 C C . ILE A 1 286 ? -8.276 -14.504 21.157 1.00 97.06 286 ILE A C 1
ATOM 2277 O O . ILE A 1 286 ? -9.421 -14.695 20.754 1.00 97.06 286 ILE A O 1
ATOM 2281 N N . ASP A 1 287 ? -7.826 -15.043 22.292 1.00 96.12 287 ASP A N 1
ATOM 2282 C CA . ASP A 1 287 ? -8.655 -15.903 23.141 1.00 96.12 287 ASP A CA 1
ATOM 2283 C C . ASP A 1 287 ? -9.900 -15.167 23.650 1.00 96.12 287 ASP A C 1
ATOM 2285 O O . ASP A 1 287 ? -11.001 -15.722 23.655 1.00 96.12 287 ASP A O 1
ATOM 2289 N N . TRP A 1 288 ? -9.755 -13.892 24.021 1.00 96.25 288 TRP A N 1
ATOM 2290 C CA . TRP A 1 288 ? -10.892 -13.060 24.403 1.00 96.25 288 TRP A CA 1
ATOM 2291 C C . TRP A 1 288 ? -11.866 -12.828 23.237 1.00 96.25 288 TRP A C 1
ATOM 2293 O O . TRP A 1 288 ? -13.080 -12.911 23.442 1.00 96.25 288 TRP A O 1
ATOM 2303 N N . LEU A 1 289 ? -11.356 -12.577 22.024 1.00 97.94 289 LEU A N 1
ATOM 2304 C CA . LEU A 1 289 ? -12.153 -12.372 20.809 1.00 97.94 289 LEU A CA 1
ATOM 2305 C C . LEU A 1 289 ? -12.936 -13.626 20.397 1.00 97.94 289 LEU A C 1
ATOM 2307 O O . LEU A 1 289 ? -14.088 -13.496 19.983 1.00 97.94 289 LEU A O 1
ATOM 2311 N N . ASN A 1 290 ? -12.364 -14.823 20.568 1.00 97.31 290 ASN A N 1
ATOM 2312 C CA . ASN A 1 290 ? -13.031 -16.101 20.285 1.00 97.31 290 ASN A CA 1
ATOM 2313 C C . ASN A 1 290 ? -14.350 -16.269 21.067 1.00 97.31 290 ASN A C 1
ATOM 2315 O O . ASN A 1 290 ? -15.262 -16.957 20.613 1.00 97.31 290 ASN A O 1
ATOM 2319 N N . GLY A 1 291 ? -14.463 -15.635 22.240 1.00 95.88 291 GLY A N 1
ATOM 2320 C CA . GLY A 1 291 ? -15.670 -15.647 23.070 1.00 95.88 291 GLY A CA 1
ATOM 2321 C C . GLY A 1 291 ? -16.723 -14.594 22.706 1.00 95.88 291 GLY A C 1
ATOM 2322 O O . GLY A 1 291 ? -17.754 -14.527 23.377 1.00 95.88 291 GLY A O 1
ATOM 2323 N N . GLN A 1 292 ? -16.482 -13.749 21.698 1.00 97.56 292 GLN A N 1
ATOM 2324 C CA . GLN A 1 292 ? -17.361 -12.624 21.368 1.00 97.56 292 GLN A CA 1
ATOM 2325 C C . GLN A 1 292 ? -18.269 -12.914 20.161 1.00 97.56 292 GLN A C 1
ATOM 2327 O O . GLN A 1 292 ? -17.865 -13.610 19.229 1.00 97.56 292 GLN A O 1
ATOM 2332 N N . PRO A 1 293 ? -19.491 -12.344 20.118 1.00 97.50 293 PRO A N 1
ATOM 2333 C CA . PRO A 1 293 ? -20.354 -12.445 18.944 1.00 97.50 293 PRO A CA 1
ATOM 2334 C C . PRO A 1 293 ? -19.723 -11.826 17.681 1.00 97.50 293 PRO A C 1
ATOM 2336 O O . PRO A 1 293 ? -18.969 -10.851 17.789 1.00 97.50 293 PRO A O 1
ATOM 2339 N N . PRO A 1 294 ? -20.076 -12.310 16.476 1.00 98.06 294 PRO A N 1
ATOM 2340 C CA . PRO A 1 294 ? -19.599 -11.731 15.223 1.00 98.06 294 PRO A CA 1
ATOM 2341 C C . PRO A 1 294 ? -19.928 -10.241 15.093 1.00 98.06 294 PRO A C 1
ATOM 2343 O O . PRO A 1 294 ? -21.027 -9.811 15.450 1.00 98.06 294 PRO A O 1
ATOM 2346 N N . ARG A 1 295 ? -18.985 -9.463 14.547 1.00 97.62 295 ARG A N 1
ATOM 2347 C CA . ARG A 1 295 ? -19.127 -8.020 14.279 1.00 97.62 295 ARG A CA 1
ATOM 2348 C C . ARG A 1 295 ? -19.721 -7.236 15.466 1.00 97.62 295 ARG A C 1
ATOM 2350 O O . ARG A 1 295 ? -20.641 -6.432 15.284 1.00 97.62 295 ARG A O 1
ATOM 2357 N N . SER A 1 296 ? -19.231 -7.513 16.677 1.00 97.50 296 SER A N 1
ATOM 2358 C CA . SER A 1 296 ? -19.704 -6.919 17.942 1.00 97.50 296 SER A CA 1
ATOM 2359 C C . SER A 1 296 ? -18.619 -6.198 18.747 1.00 97.50 296 SER A C 1
ATOM 2361 O O . SER A 1 296 ? -18.924 -5.576 19.767 1.00 97.50 296 SER A O 1
ATOM 2363 N N . VAL A 1 297 ? -17.364 -6.287 18.301 1.00 98.50 297 VAL A N 1
ATOM 2364 C CA . VAL A 1 297 ? -16.203 -5.682 18.957 1.00 98.50 297 VAL A CA 1
ATOM 2365 C C . VAL A 1 297 ? -15.654 -4.532 18.121 1.00 98.50 297 VAL A C 1
ATOM 2367 O O . VAL A 1 297 ? -15.461 -4.671 16.915 1.00 98.50 297 VAL A O 1
ATOM 2370 N N . ILE A 1 298 ? -15.337 -3.422 18.777 1.00 98.50 298 ILE A N 1
ATOM 2371 C CA . ILE A 1 298 ? -14.555 -2.324 18.212 1.00 98.50 298 ILE A CA 1
ATOM 2372 C C . ILE A 1 298 ? -13.093 -2.558 18.565 1.00 98.50 298 ILE A C 1
ATOM 2374 O O . ILE A 1 298 ? -12.729 -2.620 19.739 1.00 98.50 298 ILE A O 1
ATOM 2378 N N . TYR A 1 299 ? -12.241 -2.687 17.561 1.00 98.75 299 TYR A N 1
ATOM 2379 C CA . TYR A 1 299 ? -10.804 -2.672 17.784 1.00 98.75 299 TYR A CA 1
ATOM 2380 C C . TYR A 1 299 ? -10.314 -1.221 17.855 1.00 98.75 299 TYR A C 1
ATOM 2382 O O . TYR A 1 299 ? -10.767 -0.385 17.079 1.00 98.75 299 TYR A O 1
ATOM 2390 N N . VAL A 1 300 ? -9.420 -0.901 18.789 1.00 98.12 300 VAL A N 1
ATOM 2391 C CA . VAL A 1 300 ? -8.907 0.456 19.013 1.00 98.12 300 VAL A CA 1
ATOM 2392 C C . VAL A 1 300 ? -7.382 0.425 19.040 1.00 98.12 300 VAL A C 1
ATOM 2394 O O . VAL A 1 300 ? -6.777 -0.218 19.902 1.00 98.12 300 VAL A O 1
ATOM 2397 N N . SER A 1 301 ? -6.750 1.133 18.103 1.00 96.69 301 SER A N 1
ATOM 2398 C CA . SER A 1 301 ? -5.290 1.260 18.022 1.00 96.69 301 SER A CA 1
ATOM 2399 C C . SER A 1 301 ? -4.890 2.554 17.316 1.00 96.69 301 SER A C 1
ATOM 2401 O O . SER A 1 301 ? -5.248 2.805 16.165 1.00 96.69 301 SER A O 1
ATOM 2403 N N . PHE A 1 302 ? -4.075 3.368 17.984 1.00 93.94 302 PHE A N 1
ATOM 2404 C CA . PHE A 1 302 ? -3.531 4.605 17.416 1.00 93.94 302 PHE A CA 1
ATOM 2405 C C . PHE A 1 302 ? -2.110 4.420 16.854 1.00 93.94 302 PHE A C 1
ATOM 2407 O O . PHE A 1 302 ? -1.317 5.357 16.810 1.00 93.94 302 PHE A O 1
ATOM 2414 N N . GLY A 1 303 ? -1.772 3.203 16.419 1.00 88.81 303 GLY A N 1
ATOM 2415 C CA . GLY A 1 303 ? -0.486 2.897 15.791 1.00 88.81 303 GLY A CA 1
ATOM 2416 C C . GLY A 1 303 ? 0.674 2.878 16.776 1.00 88.81 303 GLY A C 1
ATOM 2417 O O . GLY A 1 303 ? 0.464 2.749 17.980 1.00 88.81 303 GLY A O 1
ATOM 2418 N N . SER A 1 304 ? 1.904 2.993 16.267 1.00 83.00 304 SER A N 1
ATOM 2419 C CA . SER A 1 304 ? 3.147 2.855 17.043 1.00 83.00 304 SER A CA 1
ATOM 2420 C C . SER A 1 304 ? 3.764 4.176 17.509 1.00 83.00 304 SER A C 1
ATOM 2422 O O . SER A 1 304 ? 4.697 4.146 18.302 1.00 83.00 304 SER A O 1
ATOM 2424 N N . LEU A 1 305 ? 3.293 5.319 16.995 1.00 80.25 305 LEU A N 1
ATOM 2425 C CA . LEU A 1 305 ? 3.928 6.629 17.212 1.00 80.25 305 LEU A CA 1
ATOM 2426 C C . LEU A 1 305 ? 3.022 7.651 17.899 1.00 80.25 305 LEU A C 1
ATOM 2428 O O . LEU A 1 305 ? 3.517 8.554 18.562 1.00 80.25 305 LEU A O 1
ATOM 2432 N N . THR A 1 306 ? 1.704 7.523 17.749 1.00 81.75 306 THR A N 1
ATOM 2433 C CA . THR A 1 306 ? 0.746 8.456 18.352 1.00 81.75 306 THR A CA 1
ATOM 2434 C C . THR A 1 306 ? 0.868 8.441 19.867 1.00 81.75 306 THR A C 1
ATOM 2436 O O . THR A 1 306 ? 0.987 7.372 20.475 1.00 81.75 306 THR A O 1
ATOM 2439 N N . VAL A 1 307 ? 0.811 9.624 20.463 1.00 84.69 307 VAL A N 1
ATOM 2440 C CA . VAL A 1 307 ? 0.775 9.822 21.909 1.00 84.69 307 VAL A CA 1
ATOM 2441 C C . VAL A 1 307 ? -0.507 10.586 22.218 1.00 84.69 307 VAL A C 1
ATOM 2443 O O . VAL A 1 307 ? -0.869 11.498 21.479 1.00 84.69 307 VAL A O 1
ATOM 2446 N N . VAL A 1 308 ? -1.201 10.197 23.281 1.00 87.00 308 VAL A N 1
ATOM 2447 C CA . VAL A 1 308 ? -2.430 10.834 23.757 1.00 87.00 308 VAL A CA 1
ATOM 2448 C C . VAL A 1 308 ? -2.212 11.418 25.147 1.00 87.00 308 VAL A C 1
ATOM 2450 O O . VAL A 1 308 ? -1.407 10.910 25.937 1.00 87.00 308 VAL A O 1
ATOM 2453 N N . THR A 1 309 ? -2.939 12.483 25.472 1.00 88.62 309 THR A N 1
ATOM 2454 C CA . THR A 1 309 ? -2.961 12.993 26.846 1.00 88.62 309 THR A CA 1
ATOM 2455 C C . THR A 1 309 ? -3.846 12.126 27.738 1.00 88.62 309 THR A C 1
ATOM 2457 O O . THR A 1 309 ? -4.675 11.341 27.263 1.00 88.62 309 THR A O 1
ATOM 2460 N N . ARG A 1 310 ? -3.698 12.279 29.060 1.00 86.06 310 ARG A N 1
ATOM 2461 C CA . ARG A 1 310 ? -4.586 11.646 30.047 1.00 86.06 310 ARG A CA 1
ATOM 2462 C C . ARG A 1 310 ? -6.052 11.980 29.769 1.00 86.06 310 ARG A C 1
ATOM 2464 O O . ARG A 1 310 ? -6.905 11.103 29.844 1.00 86.06 310 ARG A O 1
ATOM 2471 N N . GLU A 1 311 ? -6.334 13.241 29.476 1.00 88.81 311 GLU A N 1
ATOM 2472 C CA . GLU A 1 311 ? -7.682 13.759 29.250 1.00 88.81 311 GLU A CA 1
ATOM 2473 C C . GLU A 1 311 ? -8.283 13.129 27.993 1.00 88.81 311 GLU A C 1
ATOM 2475 O O . GLU A 1 311 ? -9.383 12.590 28.048 1.00 88.81 311 GLU A O 1
ATOM 2480 N N . GLN A 1 312 ? -7.522 13.093 26.896 1.00 92.00 312 GLN A N 1
ATOM 2481 C CA . GLN A 1 312 ? -7.947 12.449 25.652 1.00 92.00 312 GLN A CA 1
ATOM 2482 C C . GLN A 1 312 ? -8.240 10.957 25.850 1.00 92.00 312 GLN A C 1
ATOM 2484 O O . GLN A 1 312 ? -9.260 10.452 25.387 1.00 92.00 312 GLN A O 1
ATOM 2489 N N . LEU A 1 313 ? -7.376 10.248 26.585 1.00 90.44 313 LEU A N 1
ATOM 2490 C CA . LEU A 1 313 ? -7.577 8.834 26.906 1.00 90.44 313 LEU A CA 1
ATOM 2491 C C . LEU A 1 313 ? -8.897 8.603 27.664 1.00 90.44 313 LEU A C 1
ATOM 2493 O O . LEU A 1 313 ? -9.622 7.654 27.372 1.00 90.44 313 LEU A O 1
ATOM 2497 N N . ILE A 1 314 ? -9.225 9.484 28.613 1.00 89.88 314 ILE A N 1
ATOM 2498 C CA . ILE A 1 314 ? -10.475 9.427 29.383 1.00 89.88 314 ILE A CA 1
ATOM 2499 C C . ILE A 1 314 ? -11.694 9.704 28.487 1.00 89.88 314 ILE A C 1
ATOM 2501 O O . ILE A 1 314 ? -12.702 9.008 28.614 1.00 89.88 314 ILE A O 1
ATOM 2505 N N . GLU A 1 315 ? -11.614 10.666 27.563 1.00 94.88 315 GLU A N 1
ATOM 2506 C CA . GLU A 1 315 ? -12.697 10.951 26.608 1.00 94.88 315 GLU A CA 1
ATOM 2507 C C . GLU A 1 315 ? -12.966 9.765 25.670 1.00 94.88 315 GLU A C 1
ATOM 2509 O O . GLU A 1 315 ? -14.121 9.362 25.505 1.00 94.88 315 GLU A O 1
ATOM 2514 N N . PHE A 1 316 ? -11.914 9.138 25.129 1.00 94.25 316 PHE A N 1
ATOM 2515 C CA . PHE A 1 316 ? -12.033 7.897 24.353 1.00 94.25 316 PHE A CA 1
ATOM 2516 C C . PHE A 1 316 ? -12.679 6.775 25.148 1.00 94.25 316 PHE A C 1
ATOM 2518 O O . PHE A 1 316 ? -13.622 6.146 24.667 1.00 94.25 316 PHE A O 1
ATOM 2525 N N . TRP A 1 317 ? -12.213 6.550 26.374 1.00 92.88 317 TRP A N 1
ATOM 2526 C CA . TRP A 1 317 ? -12.772 5.517 27.230 1.00 92.88 317 TRP A CA 1
ATOM 2527 C C . TRP A 1 317 ? -14.263 5.736 27.501 1.00 92.88 317 TRP A C 1
ATOM 2529 O O . TRP A 1 317 ? -15.059 4.816 27.317 1.00 92.88 317 TRP A O 1
ATOM 2539 N N . HIS A 1 318 ? -14.663 6.956 27.869 1.00 93.00 318 HIS A N 1
ATOM 2540 C CA . HIS A 1 318 ? -16.070 7.271 28.096 1.00 93.00 318 HIS A CA 1
ATOM 2541 C C . HIS A 1 318 ? -16.916 7.097 26.837 1.00 93.00 318 HIS A C 1
ATOM 2543 O O . HIS A 1 318 ? -17.985 6.498 26.920 1.00 93.00 318 HIS A O 1
ATOM 2549 N N . GLY A 1 319 ? -16.449 7.568 25.679 1.00 95.50 319 GLY A N 1
ATOM 2550 C CA . GLY A 1 319 ? -17.177 7.387 24.423 1.00 95.50 319 GLY A CA 1
ATOM 2551 C C . GLY A 1 319 ? -17.387 5.910 24.078 1.00 95.50 319 GLY A C 1
ATOM 2552 O O . GLY A 1 319 ? -18.494 5.502 23.722 1.00 95.50 319 GLY A O 1
ATOM 2553 N N . LEU A 1 320 ? -16.353 5.082 24.265 1.00 95.25 320 LEU A N 1
ATOM 2554 C CA . LEU A 1 320 ? -16.423 3.634 24.054 1.00 95.25 320 LEU A CA 1
ATOM 2555 C C . LEU A 1 320 ? -17.390 2.959 25.036 1.00 95.25 320 LEU A C 1
ATOM 2557 O O . LEU A 1 320 ? -18.270 2.214 24.609 1.00 95.25 320 LEU A O 1
ATOM 2561 N N . VAL A 1 321 ? -17.286 3.242 26.336 1.00 93.00 321 VAL A N 1
ATOM 2562 C CA . VAL A 1 321 ? -18.169 2.654 27.358 1.00 93.00 321 VAL A CA 1
ATOM 2563 C C . VAL A 1 321 ? -19.629 3.068 27.147 1.00 93.00 321 VAL A C 1
ATOM 2565 O O . VAL A 1 321 ? -20.520 2.212 27.179 1.00 93.00 321 VAL A O 1
ATOM 2568 N N . ASN A 1 322 ? -19.883 4.349 26.870 1.00 94.50 322 ASN A N 1
ATOM 2569 C CA . ASN A 1 322 ? -21.233 4.882 26.672 1.00 94.50 322 ASN A CA 1
ATOM 2570 C C . ASN A 1 322 ? -21.909 4.308 25.418 1.00 94.50 322 ASN A C 1
ATOM 2572 O O . ASN A 1 322 ? -23.117 4.050 25.426 1.00 94.50 322 ASN A O 1
ATOM 2576 N N . SER A 1 323 ? -21.129 3.999 24.375 1.00 95.44 323 SER A N 1
ATOM 2577 C CA . SER A 1 323 ? -21.636 3.327 23.172 1.00 95.44 323 SER A CA 1
ATOM 2578 C C . SER A 1 323 ? -22.259 1.958 23.461 1.00 95.44 323 SER A C 1
ATOM 2580 O O . SER A 1 323 ? -23.055 1.459 22.674 1.00 95.44 323 SER A O 1
ATOM 2582 N N . SER A 1 324 ? -21.930 1.356 24.611 1.00 93.38 324 SER A N 1
ATOM 2583 C CA . SER A 1 324 ? -22.372 0.031 25.048 1.00 93.38 324 SER A CA 1
ATOM 2584 C C . SER A 1 324 ? -21.878 -1.155 24.216 1.00 93.38 324 SER A C 1
ATOM 2586 O O . SER A 1 324 ? -22.233 -2.287 24.556 1.00 93.38 324 SER A O 1
ATOM 2588 N N . HIS A 1 325 ? -21.023 -0.922 23.220 1.00 95.88 325 HIS A N 1
ATOM 2589 C CA . HIS A 1 325 ? -20.337 -1.967 22.459 1.00 95.88 325 HIS A CA 1
ATOM 2590 C C . HIS A 1 325 ? -19.114 -2.502 23.196 1.00 95.88 325 HIS A C 1
ATOM 2592 O O . HIS A 1 325 ? -18.570 -1.864 24.099 1.00 95.88 325 HIS A O 1
ATOM 2598 N N . ARG A 1 326 ? -18.681 -3.702 22.801 1.00 97.12 326 ARG A N 1
ATOM 2599 C CA . ARG A 1 326 ? -17.443 -4.281 23.319 1.00 97.12 326 ARG A CA 1
ATOM 2600 C C . ARG A 1 326 ? -16.249 -3.690 22.593 1.00 97.12 326 ARG A C 1
ATOM 2602 O O . ARG A 1 326 ? -16.358 -3.388 21.407 1.00 97.12 326 ARG A O 1
ATOM 2609 N N . PHE A 1 327 ? -15.108 -3.570 23.260 1.00 97.75 327 PHE A N 1
ATOM 2610 C CA . PHE A 1 327 ? -13.915 -3.023 22.615 1.00 97.75 327 PHE A CA 1
ATOM 2611 C C . PHE A 1 327 ? -12.614 -3.701 23.044 1.00 97.75 327 PHE A C 1
ATOM 2613 O O . PHE A 1 327 ? -12.411 -4.016 24.209 1.00 97.75 327 PHE A O 1
ATOM 2620 N N . LEU A 1 328 ? -11.709 -3.902 22.093 1.00 97.44 328 LEU A N 1
ATOM 2621 C CA . LEU A 1 328 ? -10.333 -4.321 22.342 1.00 97.44 328 LEU A CA 1
ATOM 2622 C C . LEU A 1 328 ? -9.429 -3.120 22.090 1.00 97.44 328 LEU A C 1
ATOM 2624 O O . LEU A 1 328 ? -9.394 -2.625 20.967 1.00 97.44 328 LEU A O 1
ATOM 2628 N N . TRP A 1 329 ? -8.693 -2.661 23.100 1.00 95.69 329 TRP A N 1
ATOM 2629 C CA . TRP A 1 329 ? -7.885 -1.448 22.994 1.00 95.69 329 TRP A CA 1
ATOM 2630 C C . TRP A 1 329 ? -6.409 -1.704 23.285 1.00 95.69 329 TRP A C 1
ATOM 2632 O O . TRP A 1 329 ? -6.028 -2.187 24.352 1.00 95.69 329 TRP A O 1
ATOM 2642 N N . VAL A 1 330 ? -5.576 -1.339 22.312 1.00 94.06 330 VAL A N 1
ATOM 2643 C CA . VAL A 1 330 ? -4.123 -1.266 22.444 1.00 94.06 330 VAL A CA 1
ATOM 2644 C C . VAL A 1 330 ? -3.716 0.034 23.143 1.00 94.06 330 VAL A C 1
ATOM 2646 O O . VAL A 1 330 ? -3.869 1.119 22.579 1.00 94.06 330 VAL A O 1
ATOM 2649 N N . ILE A 1 331 ? -3.145 -0.075 24.343 1.00 88.88 331 ILE A N 1
ATOM 2650 C CA . ILE A 1 331 ? -2.562 1.048 25.089 1.00 88.88 331 ILE A CA 1
ATOM 2651 C C . ILE A 1 331 ? -1.082 0.753 25.326 1.00 88.88 331 ILE A C 1
ATOM 2653 O O . ILE A 1 331 ? -0.715 -0.033 26.205 1.00 88.88 331 ILE A O 1
ATOM 2657 N N . ARG A 1 332 ? -0.211 1.396 24.543 1.00 86.19 332 ARG A N 1
ATOM 2658 C CA . ARG A 1 332 ? 1.236 1.204 24.678 1.00 86.19 332 ARG A CA 1
ATOM 2659 C C . ARG A 1 332 ? 1.776 1.898 25.932 1.00 86.19 332 ARG A C 1
ATOM 2661 O O . ARG A 1 332 ? 1.303 2.991 26.259 1.00 86.19 332 ARG A O 1
ATOM 2668 N N . PRO A 1 333 ? 2.813 1.346 26.589 1.00 75.69 333 PRO A N 1
ATOM 2669 C CA . PRO A 1 333 ? 3.420 1.960 27.773 1.00 75.69 333 PRO A CA 1
ATOM 2670 C C . PRO A 1 333 ? 3.914 3.403 27.575 1.00 75.69 333 PRO A C 1
ATOM 2672 O O . PRO A 1 333 ? 3.903 4.181 28.522 1.00 75.69 333 PRO A O 1
ATOM 2675 N N . ASP A 1 334 ? 4.335 3.757 26.360 1.00 76.31 334 ASP A N 1
ATOM 2676 C CA . ASP A 1 334 ? 4.894 5.059 25.973 1.00 76.31 334 ASP A CA 1
ATOM 2677 C C . ASP A 1 334 ? 3.857 6.019 25.356 1.00 76.31 334 ASP A C 1
ATOM 2679 O O . ASP A 1 334 ? 4.186 7.151 25.012 1.00 76.31 334 ASP A O 1
ATOM 2683 N N . SER A 1 335 ? 2.606 5.576 25.193 1.00 79.25 335 SER A N 1
ATOM 2684 C CA . SER A 1 335 ? 1.578 6.328 24.457 1.00 79.25 335 SER A CA 1
ATOM 2685 C C . SER A 1 335 ? 0.847 7.392 25.276 1.00 79.25 335 SER A C 1
ATOM 2687 O O . SER A 1 335 ? 0.026 8.104 24.708 1.00 79.25 335 SER A O 1
ATOM 2689 N N . ILE A 1 336 ? 1.125 7.528 26.578 1.00 80.19 336 ILE A N 1
ATOM 2690 C CA . ILE A 1 336 ? 0.435 8.478 27.464 1.00 80.19 336 ILE A CA 1
ATOM 2691 C C . ILE A 1 336 ? 1.420 9.531 27.976 1.00 80.19 336 ILE A C 1
ATOM 2693 O O . ILE A 1 336 ? 2.344 9.214 28.730 1.00 80.19 336 ILE A O 1
ATOM 2697 N N . THR A 1 337 ? 1.191 10.805 27.646 1.00 74.31 337 THR A N 1
ATOM 2698 C CA . THR A 1 337 ? 1.962 11.905 28.246 1.00 74.31 337 THR A CA 1
ATOM 2699 C C . THR A 1 337 ? 1.590 12.084 29.723 1.00 74.31 337 THR A C 1
ATOM 2701 O O . THR A 1 337 ? 0.412 12.244 30.041 1.00 74.31 337 THR A O 1
ATOM 2704 N N . GLY A 1 338 ? 2.579 12.131 30.625 1.00 64.19 338 GLY A N 1
ATOM 2705 C CA . GLY A 1 338 ? 2.377 12.550 32.025 1.00 64.19 338 GLY A CA 1
ATOM 2706 C C . GLY A 1 338 ? 2.314 11.450 33.101 1.00 64.19 338 GLY A C 1
ATOM 2707 O O . GLY A 1 338 ? 2.132 11.786 34.267 1.00 64.19 338 GLY A O 1
ATOM 2708 N N . GLY A 1 339 ? 2.527 10.168 32.770 1.00 57.25 339 GLY A N 1
ATOM 2709 C CA . GLY A 1 339 ? 2.732 9.087 33.758 1.00 57.25 339 GLY A CA 1
ATOM 2710 C C . GLY A 1 339 ? 1.487 8.260 34.151 1.00 57.25 339 GLY A C 1
ATOM 2711 O O . GLY A 1 339 ? 0.357 8.739 34.187 1.00 57.25 339 GLY A O 1
ATOM 2712 N N . GLY A 1 340 ? 1.714 6.970 34.437 1.00 55.06 340 GLY A N 1
ATOM 2713 C CA . GLY A 1 340 ? 0.748 5.861 34.320 1.00 55.06 340 GLY A CA 1
ATOM 2714 C C . GLY A 1 340 ? -0.152 5.513 35.516 1.00 55.06 340 GLY A C 1
ATOM 2715 O O . GLY A 1 340 ? -0.419 4.335 35.731 1.00 55.06 340 GLY A O 1
ATOM 2716 N N . GLN A 1 341 ? -0.653 6.484 36.285 1.00 54.56 341 GLN A N 1
ATOM 2717 C CA . GLN A 1 341 ? -1.541 6.181 37.427 1.00 54.56 341 GLN A CA 1
ATOM 2718 C C . GLN A 1 341 ? -3.022 5.965 37.034 1.00 54.56 341 GLN A C 1
ATOM 2720 O O . GLN A 1 341 ? -3.792 5.428 37.820 1.00 54.56 341 GLN A O 1
ATOM 2725 N N . ILE A 1 342 ? -3.418 6.328 35.806 1.00 58.75 342 ILE A N 1
ATOM 2726 C CA . ILE A 1 342 ? -4.807 6.212 35.300 1.00 58.75 342 ILE A CA 1
ATOM 2727 C C . ILE A 1 342 ? -5.179 4.769 34.933 1.00 58.75 342 ILE A C 1
ATOM 2729 O O . ILE A 1 342 ? -6.357 4.414 34.918 1.00 58.75 342 ILE A O 1
ATOM 2733 N N . LEU A 1 343 ? -4.181 3.930 34.626 1.00 62.59 343 LEU A N 1
ATOM 2734 C CA . LEU A 1 343 ? -4.419 2.612 34.039 1.00 62.59 343 LEU A CA 1
ATOM 2735 C C . LEU A 1 343 ? -5.283 1.726 34.947 1.00 62.59 343 LEU A C 1
ATOM 2737 O O . LEU A 1 343 ? -6.119 0.995 34.439 1.00 62.59 343 LEU A O 1
ATOM 2741 N N . THR A 1 344 ? -5.139 1.817 36.271 1.00 64.50 344 THR A N 1
ATOM 2742 C CA . THR A 1 344 ? -5.863 0.948 37.213 1.00 64.50 344 THR A CA 1
ATOM 2743 C C . THR A 1 344 ? -7.370 1.221 37.233 1.00 64.50 344 THR A C 1
ATOM 2745 O O . THR A 1 344 ? -8.155 0.281 37.136 1.00 64.50 344 THR A O 1
ATOM 2748 N N . GLU A 1 345 ? -7.783 2.492 37.292 1.00 66.88 345 GLU A N 1
ATOM 2749 C CA . GLU A 1 345 ? -9.203 2.888 37.277 1.00 66.88 345 GLU A CA 1
ATOM 2750 C C . GLU A 1 345 ? -9.852 2.568 35.921 1.00 66.88 345 GLU A C 1
ATOM 2752 O O . GLU A 1 345 ? -10.950 2.010 35.868 1.00 66.88 345 GLU A O 1
ATOM 2757 N N . LEU A 1 346 ? -9.135 2.834 34.819 1.00 71.94 346 LEU A N 1
ATOM 2758 C CA . LEU A 1 346 ? -9.561 2.438 33.474 1.00 71.94 346 LEU A CA 1
ATOM 2759 C C . LEU A 1 346 ? -9.706 0.921 33.358 1.00 71.94 346 LEU A C 1
ATOM 2761 O O . LEU A 1 346 ? -10.702 0.444 32.823 1.00 71.94 346 LEU A O 1
ATOM 2765 N N . MET A 1 347 ? -8.740 0.150 33.860 1.00 68.19 347 MET A N 1
ATOM 2766 C CA . MET A 1 347 ? -8.774 -1.312 33.817 1.00 68.19 347 MET A CA 1
ATOM 2767 C C . MET A 1 347 ? -9.974 -1.867 34.580 1.00 68.19 347 MET A C 1
ATOM 2769 O O . MET A 1 347 ? -10.634 -2.770 34.074 1.00 68.19 347 MET A O 1
ATOM 2773 N N . GLU A 1 348 ? -10.291 -1.340 35.763 1.00 69.81 348 GLU A N 1
ATOM 2774 C CA . GLU A 1 348 ? -11.461 -1.780 36.531 1.00 69.81 348 GLU A CA 1
ATOM 2775 C C . GLU A 1 348 ? -12.776 -1.452 35.825 1.00 69.81 348 GLU A C 1
ATOM 2777 O O . GLU A 1 348 ? -13.601 -2.350 35.657 1.00 69.81 348 GLU A O 1
ATOM 2782 N N . GLY A 1 349 ? -12.936 -0.222 35.330 1.00 69.81 349 GLY A N 1
ATOM 2783 C CA . GLY A 1 349 ? -14.135 0.189 34.597 1.00 69.81 349 GLY A CA 1
ATOM 2784 C C . GLY A 1 349 ? -14.288 -0.468 33.217 1.00 69.81 349 GLY A C 1
ATOM 2785 O O . GLY A 1 349 ? -15.386 -0.506 32.668 1.00 69.81 349 GLY A O 1
ATOM 2786 N N . THR A 1 350 ? -13.206 -1.015 32.655 1.00 79.19 350 THR A N 1
ATOM 2787 C CA . THR A 1 350 ? -13.205 -1.673 31.339 1.00 79.19 350 THR A CA 1
ATOM 2788 C C . THR A 1 350 ? -13.577 -3.157 31.413 1.00 79.19 350 THR A C 1
ATOM 2790 O O . THR A 1 350 ? -14.099 -3.683 30.436 1.00 79.19 350 THR A O 1
ATOM 2793 N N . LYS A 1 351 ? -13.391 -3.836 32.556 1.00 74.81 351 LYS A N 1
ATOM 2794 C CA . LYS A 1 351 ? -13.542 -5.305 32.693 1.00 74.81 351 LYS A CA 1
ATOM 2795 C C . LYS A 1 351 ? -14.872 -5.885 32.203 1.00 74.81 351 LYS A C 1
ATOM 2797 O O . LYS A 1 351 ? -14.903 -7.045 31.805 1.00 74.81 351 LYS A O 1
ATOM 2802 N N . GLU A 1 352 ? -15.962 -5.122 32.244 1.00 76.25 352 GLU A N 1
ATOM 2803 C CA . GLU A 1 352 ? -17.274 -5.624 31.822 1.00 76.25 352 GLU A CA 1
ATOM 2804 C C . GLU A 1 352 ? -17.446 -5.692 30.299 1.00 76.25 352 GLU A C 1
ATOM 2806 O O . GLU A 1 352 ? -18.149 -6.573 29.801 1.00 76.25 352 GLU A O 1
ATOM 2811 N N . LYS A 1 353 ? -16.840 -4.762 29.548 1.00 83.00 353 LYS A N 1
ATOM 2812 C CA . LYS A 1 353 ? -17.113 -4.592 28.108 1.00 83.00 353 LYS A CA 1
ATOM 2813 C C . LYS A 1 353 ? -15.874 -4.482 27.232 1.00 83.00 353 LYS A C 1
ATOM 2815 O O . LYS A 1 353 ? -15.995 -4.649 26.022 1.00 83.00 353 LYS A O 1
ATOM 2820 N N . GLY A 1 354 ? -14.701 -4.234 27.795 1.00 90.31 354 GLY A N 1
ATOM 2821 C CA . GLY A 1 354 ? -13.483 -4.103 27.020 1.00 90.31 354 GLY A CA 1
ATOM 2822 C C . GLY A 1 354 ? -12.333 -4.963 27.512 1.00 90.31 354 GLY A C 1
ATOM 2823 O O . GLY A 1 354 ? -12.331 -5.500 28.620 1.00 90.31 354 GLY A O 1
ATOM 2824 N N . TYR A 1 355 ? -11.338 -5.080 26.645 1.00 93.69 355 TYR A N 1
ATOM 2825 C CA . TYR A 1 355 ? -10.104 -5.803 26.889 1.00 93.69 355 TYR A CA 1
ATOM 2826 C C . TYR A 1 355 ? -8.931 -4.902 26.523 1.00 93.69 355 TYR A C 1
ATOM 2828 O O . TYR A 1 355 ? -8.928 -4.289 25.455 1.00 93.69 355 TYR A O 1
ATOM 2836 N N . LEU A 1 356 ? -7.960 -4.776 27.425 1.00 92.19 356 LEU A N 1
ATOM 2837 C CA . LEU A 1 356 ? -6.818 -3.882 27.257 1.00 92.19 356 LEU A CA 1
ATOM 2838 C C . LEU A 1 356 ? -5.551 -4.709 27.083 1.00 92.19 356 LEU A C 1
ATOM 2840 O O . LEU A 1 356 ? -5.269 -5.577 27.905 1.00 92.19 356 LEU A O 1
ATOM 2844 N N . VAL A 1 357 ? -4.772 -4.394 26.053 1.00 92.25 357 VAL A N 1
ATOM 2845 C CA . VAL A 1 357 ? -3.467 -5.013 25.794 1.00 92.25 357 VAL A CA 1
ATOM 2846 C C . VAL A 1 357 ? -2.420 -3.949 25.498 1.00 92.25 357 VAL A C 1
ATOM 2848 O O . VAL A 1 357 ? -2.741 -2.842 25.067 1.00 92.25 357 VAL A O 1
ATOM 2851 N N . LYS A 1 358 ? -1.143 -4.275 25.713 1.00 90.06 358 LYS A N 1
ATOM 2852 C CA . LYS A 1 358 ? -0.038 -3.352 25.394 1.00 90.06 358 LYS A CA 1
ATOM 2853 C C . LYS A 1 358 ? 0.241 -3.277 23.899 1.00 90.06 358 LYS A C 1
ATOM 2855 O O . LYS A 1 358 ? 0.548 -2.207 23.380 1.00 90.06 358 LYS A O 1
ATOM 2860 N N . TRP A 1 359 ? 0.146 -4.419 23.229 1.00 92.12 359 TRP A N 1
ATOM 2861 C CA . TRP A 1 359 ? 0.321 -4.569 21.794 1.00 92.12 359 TRP A CA 1
ATOM 2862 C C . TRP A 1 359 ? -0.450 -5.802 21.328 1.00 92.12 359 TRP A C 1
ATOM 2864 O O . TRP A 1 359 ? -0.491 -6.796 22.049 1.00 92.12 359 TRP A O 1
ATOM 2874 N N . ALA A 1 360 ? -1.072 -5.740 20.153 1.00 94.00 360 ALA A N 1
ATOM 2875 C CA . ALA A 1 360 ? -1.899 -6.820 19.620 1.00 94.00 360 ALA A CA 1
ATOM 2876 C C . ALA A 1 360 ? -1.341 -7.323 18.278 1.00 94.00 360 ALA A C 1
ATOM 2878 O O . ALA A 1 360 ? -0.775 -6.513 17.535 1.00 94.00 360 ALA A O 1
ATOM 2879 N N . PRO A 1 361 ? -1.563 -8.601 17.916 1.00 93.56 361 PRO A N 1
ATOM 2880 C CA . PRO A 1 361 ? -1.381 -9.090 16.548 1.00 93.56 361 PRO A CA 1
ATOM 2881 C C . PRO A 1 361 ? -2.457 -8.475 15.630 1.00 93.56 361 PRO A C 1
ATOM 2883 O O . PRO A 1 361 ? -3.453 -9.111 15.292 1.00 93.56 361 PRO A O 1
ATOM 2886 N N . GLN A 1 362 ? -2.296 -7.193 15.283 1.00 95.50 362 GLN A N 1
ATOM 2887 C CA . GLN A 1 362 ? -3.339 -6.341 14.689 1.00 95.50 362 GLN A CA 1
ATOM 2888 C C . GLN A 1 362 ? -3.993 -6.949 13.445 1.00 95.50 362 GLN A C 1
ATOM 2890 O O . GLN A 1 362 ? -5.214 -6.936 13.332 1.00 95.50 362 GLN A O 1
ATOM 2895 N N . GLU A 1 363 ? -3.200 -7.507 12.534 1.00 93.81 363 GLU A N 1
ATOM 2896 C CA . GLU A 1 363 ? -3.714 -8.131 11.317 1.00 93.81 363 GLU A CA 1
ATOM 2897 C C . GLU A 1 363 ? -4.645 -9.316 11.626 1.00 93.81 363 GLU A C 1
ATOM 2899 O O . GLU A 1 363 ? -5.704 -9.458 11.014 1.00 93.81 363 GLU A O 1
ATOM 2904 N N . GLU A 1 364 ? -4.289 -10.147 12.606 1.00 94.69 364 GLU A N 1
ATOM 2905 C CA . GLU A 1 364 ? -5.100 -11.287 13.041 1.00 94.69 364 GLU A CA 1
ATOM 2906 C C . GLU A 1 364 ? -6.366 -10.818 13.770 1.00 94.69 364 GLU A C 1
ATOM 2908 O O . GLU A 1 364 ? -7.450 -11.346 13.530 1.00 94.69 364 GLU A O 1
ATOM 2913 N N . VAL A 1 365 ? -6.251 -9.765 14.589 1.00 98.12 365 VAL A N 1
ATOM 2914 C CA . VAL A 1 365 ? -7.390 -9.110 15.246 1.00 98.12 365 VAL A CA 1
ATOM 2915 C C . VAL A 1 365 ? -8.377 -8.554 14.220 1.00 98.12 365 VAL A C 1
ATOM 2917 O O . VAL A 1 365 ? -9.568 -8.831 14.322 1.00 98.12 365 VAL A O 1
ATOM 2920 N N . LEU A 1 366 ? -7.911 -7.806 13.218 1.00 98.38 366 LEU A N 1
ATOM 2921 C CA . LEU A 1 366 ? -8.772 -7.220 12.186 1.00 98.38 366 LEU A CA 1
ATOM 2922 C C . LEU A 1 366 ? -9.473 -8.297 11.346 1.00 98.38 366 LEU A C 1
ATOM 2924 O O . LEU A 1 366 ? -10.640 -8.135 11.001 1.00 98.38 366 LEU A O 1
ATOM 2928 N N . ASN A 1 367 ? -8.800 -9.416 11.064 1.00 97.12 367 ASN A N 1
ATOM 2929 C CA . ASN A 1 367 ? -9.398 -10.550 10.354 1.00 97.12 367 ASN A CA 1
ATOM 2930 C C . ASN A 1 367 ? -10.307 -11.427 11.240 1.00 97.12 367 ASN A C 1
ATOM 2932 O O . ASN A 1 367 ? -10.957 -12.345 10.733 1.00 97.12 367 ASN A O 1
ATOM 2936 N N . HIS A 1 368 ? -10.381 -11.173 12.550 1.00 98.50 368 HIS A N 1
ATOM 2937 C CA . HIS A 1 368 ? -11.209 -11.956 13.459 1.00 98.50 368 HIS A CA 1
ATOM 2938 C C . HIS A 1 368 ? -12.703 -11.628 13.290 1.00 98.50 368 HIS A C 1
ATOM 2940 O O . HIS A 1 368 ? -13.120 -10.470 13.297 1.00 98.50 368 HIS A O 1
ATOM 2946 N N . THR A 1 369 ? -13.551 -12.659 13.234 1.00 97.88 369 THR A N 1
ATOM 2947 C CA . THR A 1 369 ? -15.000 -12.548 12.948 1.00 97.88 369 THR A CA 1
ATOM 2948 C C . THR A 1 369 ? -15.768 -11.649 13.923 1.00 97.88 369 THR A C 1
ATOM 2950 O O . THR A 1 369 ? -16.764 -11.024 13.553 1.00 97.88 369 THR A O 1
ATOM 2953 N N . ALA A 1 370 ? -15.313 -11.571 15.174 1.00 98.44 370 ALA A N 1
ATOM 2954 C CA . ALA A 1 370 ? -15.885 -10.707 16.204 1.00 98.44 370 ALA A CA 1
ATOM 2955 C C . ALA A 1 370 ? -15.692 -9.201 15.953 1.00 98.44 370 ALA A C 1
ATOM 2957 O O . ALA A 1 370 ? -16.508 -8.407 16.429 1.00 98.44 370 ALA A O 1
ATOM 2958 N N . VAL A 1 371 ? -14.649 -8.790 15.223 1.00 98.69 371 VAL A N 1
ATOM 2959 C CA . VAL A 1 371 ? -14.340 -7.371 15.007 1.00 98.69 371 VAL A CA 1
ATOM 2960 C C . VAL A 1 371 ? -15.295 -6.778 13.973 1.00 98.69 371 VAL A C 1
ATOM 2962 O O . VAL A 1 371 ? -15.418 -7.267 12.850 1.00 98.69 371 VAL A O 1
ATOM 2965 N N . GLY A 1 372 ? -16.027 -5.744 14.388 1.00 98.31 372 GLY A N 1
ATOM 2966 C CA . GLY A 1 372 ? -17.038 -5.047 13.590 1.00 98.31 372 GLY A CA 1
ATOM 2967 C C . GLY A 1 372 ? -16.608 -3.674 13.086 1.00 98.31 372 GLY A C 1
ATOM 2968 O O . GLY A 1 372 ? -17.092 -3.254 12.043 1.00 98.31 372 GLY A O 1
ATOM 2969 N N . ALA A 1 373 ? -15.700 -2.999 13.791 1.00 98.75 373 ALA A N 1
ATOM 2970 C CA . ALA A 1 373 ? -15.167 -1.697 13.400 1.00 98.75 373 ALA A CA 1
ATOM 2971 C C . ALA A 1 373 ? -13.766 -1.477 13.982 1.00 98.75 373 ALA A C 1
ATOM 2973 O O . ALA A 1 373 ? -13.384 -2.116 14.968 1.00 98.75 373 ALA A O 1
ATOM 2974 N N . PHE A 1 374 ? -13.030 -0.534 13.399 1.00 98.88 374 PHE A N 1
ATOM 2975 C CA . PHE A 1 374 ? -11.683 -0.161 13.809 1.00 98.88 374 PHE A CA 1
ATOM 2976 C C . PHE A 1 374 ? -11.569 1.344 14.087 1.00 98.88 374 PHE A C 1
ATOM 2978 O O . PHE A 1 374 ? -11.584 2.161 13.171 1.00 98.88 374 PHE A O 1
ATOM 2985 N N . LEU A 1 375 ? -11.407 1.720 15.356 1.00 98.62 375 LEU A N 1
ATOM 2986 C CA . LEU A 1 375 ? -11.032 3.073 15.759 1.00 98.62 375 LEU A CA 1
ATOM 2987 C C . LEU A 1 375 ? -9.512 3.242 15.629 1.00 98.62 375 LEU A C 1
ATOM 2989 O O . LEU A 1 375 ? -8.736 2.625 16.364 1.00 98.62 375 LEU A O 1
ATOM 2993 N N . THR A 1 376 ? -9.095 4.073 14.678 1.00 98.25 376 THR A N 1
ATOM 2994 C CA . THR A 1 376 ? -7.714 4.140 14.198 1.00 98.25 376 THR A CA 1
ATOM 2995 C C . THR A 1 376 ? -7.216 5.561 14.003 1.00 98.25 376 THR A C 1
ATOM 2997 O O . THR A 1 376 ? -7.951 6.461 13.607 1.00 98.25 376 THR A O 1
ATOM 3000 N N . HIS A 1 377 ? -5.912 5.748 14.185 1.00 95.94 377 HIS A N 1
ATOM 3001 C CA . HIS A 1 377 ? -5.210 6.961 13.763 1.00 95.94 377 HIS A CA 1
ATOM 3002 C C . HIS A 1 377 ? -5.086 7.122 12.238 1.00 95.94 377 HIS A C 1
ATOM 3004 O O . HIS A 1 377 ? -4.627 8.156 11.778 1.00 95.94 377 HIS A O 1
ATOM 3010 N N . SER A 1 378 ? -5.499 6.135 11.434 1.00 97.19 378 SER A N 1
ATOM 3011 C CA . SER A 1 378 ? -5.439 6.175 9.957 1.00 97.19 378 SER A CA 1
ATOM 3012 C C . SER A 1 378 ? -4.026 6.220 9.362 1.00 97.19 378 SER A C 1
ATOM 3014 O O . SER A 1 378 ? -3.828 6.737 8.261 1.00 97.19 378 SER A O 1
ATOM 3016 N N . GLY A 1 379 ? -3.028 5.674 10.064 1.00 96.56 379 GLY A N 1
ATOM 3017 C CA . GLY A 1 379 ? -1.717 5.413 9.465 1.00 96.56 379 GLY A CA 1
ATOM 3018 C C . GLY A 1 379 ? -1.825 4.397 8.323 1.00 96.56 379 GLY A C 1
ATOM 3019 O O . GLY A 1 379 ? -2.589 3.436 8.422 1.00 96.56 379 GLY A O 1
ATOM 3020 N N . TRP A 1 380 ? -1.055 4.593 7.249 1.00 97.31 380 TRP A N 1
ATOM 3021 C CA . TRP A 1 380 ? -1.271 3.892 5.977 1.00 97.31 380 TRP A CA 1
ATOM 3022 C C . TRP A 1 380 ? -1.316 2.358 6.063 1.00 97.31 380 TRP A C 1
ATOM 3024 O O . TRP A 1 380 ? -2.227 1.735 5.522 1.00 97.31 380 TRP A O 1
ATOM 3034 N N . ASN A 1 381 ? -0.398 1.737 6.810 1.00 95.94 381 ASN A N 1
ATOM 3035 C CA . ASN A 1 381 ? -0.389 0.279 6.982 1.00 95.94 381 ASN A CA 1
ATOM 3036 C C . ASN A 1 381 ? -1.668 -0.238 7.661 1.00 95.94 381 ASN A C 1
ATOM 3038 O O . ASN A 1 381 ? -2.306 -1.149 7.145 1.00 95.94 381 ASN A O 1
ATOM 3042 N N . SER A 1 382 ? -2.078 0.390 8.770 1.00 96.75 382 SER A N 1
ATOM 3043 C CA . SER A 1 382 ? -3.320 0.059 9.485 1.00 96.75 382 SER A CA 1
ATOM 3044 C C . SER A 1 382 ? -4.557 0.234 8.603 1.00 96.75 382 SER A C 1
ATOM 3046 O O . SER A 1 382 ? -5.483 -0.569 8.680 1.00 96.75 382 SER A O 1
ATOM 3048 N N . THR A 1 383 ? -4.576 1.273 7.764 1.00 98.44 383 THR A N 1
ATOM 3049 C CA . THR A 1 383 ? -5.665 1.519 6.810 1.00 98.44 383 THR A CA 1
ATOM 3050 C C . THR A 1 383 ? -5.770 0.378 5.797 1.00 98.44 383 THR A C 1
ATOM 3052 O O . THR A 1 383 ? -6.857 -0.159 5.593 1.00 98.44 383 THR A O 1
ATOM 3055 N N . LEU A 1 384 ? -4.645 -0.049 5.214 1.00 98.19 384 LEU A N 1
ATOM 3056 C CA . LEU A 1 384 ? -4.612 -1.165 4.266 1.00 98.19 384 LEU A CA 1
ATOM 3057 C C . LEU A 1 384 ? -5.006 -2.498 4.914 1.00 98.19 384 LEU A C 1
ATOM 3059 O O . LEU A 1 384 ? -5.748 -3.264 4.306 1.00 98.19 384 LEU A O 1
ATOM 3063 N N . GLU A 1 385 ? -4.543 -2.776 6.136 1.00 98.00 385 GLU A N 1
ATOM 3064 C CA . GLU A 1 385 ? -4.922 -3.985 6.885 1.00 98.00 385 GLU A CA 1
ATOM 3065 C C . GLU A 1 385 ? -6.438 -4.025 7.146 1.00 98.00 385 GLU A C 1
ATOM 3067 O O . GLU A 1 385 ? -7.078 -5.056 6.939 1.00 98.00 385 GLU A O 1
ATOM 3072 N N . SER A 1 386 ? -7.037 -2.889 7.527 1.00 98.62 386 SER A N 1
ATOM 3073 C CA . SER A 1 386 ? -8.489 -2.771 7.729 1.00 98.62 386 SER A CA 1
ATOM 3074 C C . SER A 1 386 ? -9.273 -2.966 6.433 1.00 98.62 386 SER A C 1
ATOM 3076 O O . SER A 1 386 ? -10.303 -3.641 6.427 1.00 98.62 386 SER A O 1
ATOM 3078 N N . ILE A 1 387 ? -8.771 -2.401 5.329 1.00 98.62 387 ILE A N 1
ATOM 3079 C CA . ILE A 1 387 ? -9.349 -2.560 3.992 1.00 98.62 387 ILE A CA 1
ATOM 3080 C C . ILE A 1 387 ? -9.346 -4.031 3.575 1.00 98.62 387 ILE A C 1
ATOM 3082 O O . ILE A 1 387 ? -10.387 -4.547 3.184 1.00 98.62 387 ILE A O 1
ATOM 3086 N N . VAL A 1 388 ? -8.215 -4.731 3.695 1.00 98.25 388 VAL A N 1
ATOM 3087 C CA . VAL A 1 388 ? -8.110 -6.157 3.337 1.00 98.25 388 VAL A CA 1
ATOM 3088 C C . VAL A 1 388 ? -9.015 -7.031 4.213 1.00 98.25 388 VAL A C 1
ATOM 3090 O O . VAL A 1 388 ? -9.602 -8.006 3.725 1.00 98.25 388 VAL A O 1
ATOM 3093 N N . ALA A 1 389 ? -9.159 -6.677 5.492 1.00 98.31 389 ALA A N 1
ATOM 3094 C CA . ALA A 1 389 ? -10.026 -7.371 6.441 1.00 98.31 389 ALA A CA 1
ATOM 3095 C C . ALA A 1 389 ? -11.530 -7.080 6.249 1.00 98.31 389 ALA A C 1
ATOM 3097 O O . ALA A 1 389 ? -12.364 -7.783 6.826 1.00 98.31 389 ALA A O 1
ATOM 3098 N N . GLY A 1 390 ? -11.897 -6.065 5.457 1.00 98.44 390 GLY A N 1
ATOM 3099 C CA . GLY A 1 390 ? -13.290 -5.634 5.302 1.00 98.44 390 GLY A CA 1
ATOM 3100 C C . GLY A 1 390 ? -13.871 -5.066 6.599 1.00 98.44 390 GLY A C 1
ATOM 3101 O O . GLY A 1 390 ? -15.017 -5.343 6.949 1.00 98.44 390 GLY A O 1
ATOM 3102 N N . VAL A 1 391 ? -13.065 -4.320 7.361 1.00 98.75 391 VAL A N 1
ATOM 3103 C CA . VAL A 1 391 ? -13.478 -3.710 8.632 1.00 98.75 391 VAL A CA 1
ATOM 3104 C C . VAL A 1 391 ? -13.639 -2.196 8.452 1.00 98.75 391 VAL A C 1
ATOM 3106 O O . VAL A 1 391 ? -12.659 -1.521 8.120 1.00 98.75 391 VAL A O 1
ATOM 3109 N N . PRO A 1 392 ? -14.845 -1.641 8.683 1.00 98.75 392 PRO A N 1
ATOM 3110 C CA . PRO A 1 392 ? -15.079 -0.203 8.679 1.00 98.75 392 PRO A CA 1
ATOM 3111 C C . PRO A 1 392 ? -14.253 0.549 9.718 1.00 98.75 392 PRO A C 1
ATOM 3113 O O . PRO A 1 392 ? -13.969 0.029 10.798 1.00 98.75 392 PRO A O 1
ATOM 3116 N N . MET A 1 393 ? -13.921 1.803 9.423 1.00 98.81 393 MET A N 1
ATOM 3117 C CA . MET A 1 393 ? -13.032 2.605 10.264 1.00 98.81 393 MET A CA 1
ATOM 3118 C C . MET A 1 393 ? -13.730 3.799 10.922 1.00 98.81 393 MET A C 1
ATOM 3120 O O . MET A 1 393 ? -14.611 4.437 10.352 1.00 98.81 393 MET A O 1
ATOM 3124 N N . ILE A 1 394 ? -13.282 4.144 12.123 1.00 98.69 394 ILE A N 1
ATOM 3125 C CA . ILE A 1 394 ? -13.512 5.443 12.751 1.00 98.69 394 ILE A CA 1
ATOM 3126 C C . ILE A 1 394 ? -12.136 6.085 12.881 1.00 98.69 394 ILE A C 1
ATOM 3128 O O . ILE A 1 394 ? -11.251 5.557 13.549 1.00 98.69 394 ILE A O 1
ATOM 3132 N N . CYS A 1 395 ? -11.933 7.198 12.200 1.00 98.44 395 CYS A N 1
ATOM 3133 C CA . CYS A 1 395 ? -10.624 7.789 12.009 1.00 98.44 395 CYS A CA 1
ATOM 3134 C C . CYS A 1 395 ? -10.412 8.972 12.949 1.00 98.44 395 CYS A C 1
ATOM 3136 O O . CYS A 1 395 ? -11.143 9.959 12.891 1.00 98.44 395 CYS A O 1
ATOM 3138 N N . TRP A 1 396 ? -9.364 8.896 13.763 1.00 97.12 396 TRP A N 1
ATOM 3139 C CA . TRP A 1 396 ? -8.871 9.995 14.587 1.00 97.12 396 TRP A CA 1
ATOM 3140 C C . TRP A 1 396 ? -7.405 10.298 14.243 1.00 97.12 396 TRP A C 1
ATOM 3142 O O . TRP A 1 396 ? -6.495 9.793 14.901 1.00 97.12 396 TRP A O 1
ATOM 3152 N N . PRO A 1 397 ? -7.145 11.046 13.159 1.00 94.88 397 PRO A N 1
ATOM 3153 C CA . PRO A 1 397 ? -5.786 11.313 12.705 1.00 94.88 397 PRO A CA 1
ATOM 3154 C C . PRO A 1 397 ? -5.042 12.257 13.651 1.00 94.88 397 PRO A C 1
ATOM 3156 O O . PRO A 1 397 ? -5.621 13.204 14.182 1.00 94.88 397 PRO A O 1
ATOM 3159 N N . TYR A 1 398 ? -3.741 12.022 13.811 1.00 88.31 398 TYR A N 1
ATOM 3160 C CA . TYR A 1 398 ? -2.880 12.756 14.735 1.00 88.31 398 TYR A CA 1
ATOM 3161 C C . TYR A 1 398 ? -1.811 13.597 14.007 1.00 88.31 398 TYR A C 1
ATOM 3163 O O . TYR A 1 398 ? -1.692 14.791 14.275 1.00 88.31 398 TYR A O 1
ATOM 3171 N N . PHE A 1 399 ? -1.066 13.037 13.042 1.00 87.44 399 PHE A N 1
ATOM 3172 C CA . PHE A 1 399 ? -0.067 13.783 12.250 1.00 87.44 399 PHE A CA 1
ATOM 3173 C C . PHE A 1 399 ? 0.192 13.185 10.860 1.00 87.44 399 PHE A C 1
ATOM 3175 O O . PHE A 1 399 ? -0.247 12.082 10.545 1.00 87.44 399 PHE A O 1
ATOM 3182 N N . GLY A 1 400 ? 0.989 13.891 10.051 1.00 89.12 400 GLY A N 1
ATOM 3183 C CA . GLY A 1 400 ? 1.542 13.355 8.806 1.00 89.12 400 GLY A CA 1
ATOM 3184 C C . GLY A 1 400 ? 0.465 13.014 7.780 1.00 89.12 400 GLY A C 1
ATOM 3185 O O . GLY A 1 400 ? -0.399 13.837 7.494 1.00 89.12 400 GLY A O 1
ATOM 3186 N N . ASP A 1 401 ? 0.533 11.805 7.229 1.00 92.56 401 ASP A N 1
ATOM 3187 C CA . ASP A 1 401 ? -0.368 11.292 6.191 1.00 92.56 401 ASP A CA 1
ATOM 3188 C C . ASP A 1 401 ? -1.782 10.988 6.685 1.00 92.56 401 ASP A C 1
ATOM 3190 O O . ASP A 1 401 ? -2.732 10.955 5.903 1.00 92.56 401 ASP A O 1
ATOM 3194 N N . GLN A 1 402 ? -1.941 10.838 7.995 1.00 96.06 402 GLN A N 1
ATOM 3195 C CA . GLN A 1 402 ? -3.179 10.409 8.631 1.00 96.06 402 GLN A CA 1
ATOM 3196 C C . GLN A 1 402 ? -4.364 11.329 8.308 1.00 96.06 402 GLN A C 1
ATOM 3198 O O . GLN A 1 402 ? -5.480 10.843 8.138 1.00 96.06 402 GLN A O 1
ATOM 3203 N N . THR A 1 403 ? -4.142 12.645 8.194 1.00 95.56 403 THR A N 1
ATOM 3204 C CA . THR A 1 403 ? -5.216 13.623 7.937 1.00 95.56 403 THR A CA 1
ATOM 3205 C C . THR A 1 403 ? -5.803 13.501 6.535 1.00 95.56 403 THR A C 1
ATOM 3207 O O . THR A 1 403 ? -7.017 13.659 6.374 1.00 95.56 403 THR A O 1
ATOM 3210 N N . ILE A 1 404 ? -4.962 13.178 5.547 1.00 97.00 404 ILE A N 1
ATOM 3211 C CA . ILE A 1 404 ? -5.389 12.880 4.179 1.00 97.00 404 ILE A CA 1
ATOM 3212 C C . ILE A 1 404 ? -6.046 11.501 4.161 1.00 97.00 404 ILE A C 1
ATOM 3214 O O . ILE A 1 404 ? -7.174 11.374 3.693 1.00 97.00 404 ILE A O 1
ATOM 3218 N N . ASN A 1 405 ? -5.403 10.486 4.744 1.00 98.00 405 ASN A N 1
ATOM 3219 C CA . ASN A 1 405 ? -5.933 9.122 4.761 1.00 98.00 405 ASN A CA 1
ATOM 3220 C C . ASN A 1 405 ? -7.349 9.062 5.372 1.00 98.00 405 ASN A C 1
ATOM 3222 O O . ASN A 1 405 ? -8.235 8.432 4.796 1.00 98.00 405 ASN A O 1
ATOM 3226 N N . SER A 1 406 ? -7.606 9.761 6.487 1.00 97.75 406 SER A N 1
ATOM 3227 C CA . SER A 1 406 ? -8.943 9.791 7.105 1.00 97.75 406 SER A CA 1
ATOM 3228 C C . SER A 1 406 ? -10.003 10.449 6.217 1.00 97.75 406 SER A C 1
ATOM 3230 O O . SER A 1 406 ? -11.170 10.042 6.218 1.00 97.75 406 SER A O 1
ATOM 3232 N N . ARG A 1 407 ? -9.607 11.440 5.408 1.00 97.56 407 ARG A N 1
ATOM 3233 C CA . ARG A 1 407 ? -10.498 12.088 4.441 1.00 97.56 407 ARG A CA 1
ATOM 3234 C C . ARG A 1 407 ? -10.873 11.136 3.307 1.00 97.56 407 ARG A C 1
ATOM 3236 O O . ARG A 1 407 ? -12.035 11.098 2.914 1.00 97.56 407 ARG A O 1
ATOM 3243 N N . PHE A 1 408 ? -9.931 10.321 2.834 1.00 98.12 408 PHE A N 1
ATOM 3244 C CA . PHE A 1 408 ? -10.218 9.280 1.841 1.00 98.12 408 PHE A CA 1
ATOM 3245 C C . PHE A 1 408 ? -11.160 8.214 2.388 1.00 98.12 408 PHE A C 1
ATOM 3247 O O . PHE A 1 408 ? -12.143 7.870 1.733 1.00 98.12 408 PHE A O 1
ATOM 3254 N N . VAL A 1 409 ? -10.911 7.747 3.614 1.00 98.44 409 VAL A N 1
ATOM 3255 C CA . VAL A 1 409 ? -11.779 6.774 4.288 1.00 98.44 409 VAL A CA 1
ATOM 3256 C C . VAL A 1 409 ? -13.222 7.268 4.369 1.00 98.44 409 VAL A C 1
ATOM 3258 O O . VAL A 1 409 ? -14.143 6.507 4.067 1.00 98.44 409 VAL A O 1
ATOM 3261 N N . SER A 1 410 ? -13.418 8.530 4.751 1.00 97.69 410 SER A N 1
ATOM 3262 C CA . SER A 1 410 ? -14.750 9.092 4.994 1.00 97.69 410 SER A CA 1
ATOM 3263 C C . SER A 1 410 ? -15.480 9.548 3.730 1.00 97.69 410 SER A C 1
ATOM 3265 O O . SER A 1 410 ? -16.659 9.236 3.577 1.00 97.69 410 SER A O 1
ATOM 3267 N N . GLU A 1 411 ? -14.814 10.247 2.808 1.00 97.00 411 GLU A N 1
ATOM 3268 C CA . GLU A 1 411 ? -15.491 10.877 1.662 1.00 97.00 411 GLU A CA 1
ATOM 3269 C C . GLU A 1 411 ? -15.330 10.140 0.342 1.00 97.00 411 GLU A C 1
ATOM 3271 O O . GLU A 1 411 ? -16.262 10.115 -0.465 1.00 97.00 411 GLU A O 1
ATOM 3276 N N . VAL A 1 412 ? -14.147 9.572 0.104 1.00 96.62 412 VAL A N 1
ATOM 3277 C CA . VAL A 1 412 ? -13.801 8.982 -1.193 1.00 96.62 412 VAL A CA 1
ATOM 3278 C C . VAL A 1 412 ? -14.283 7.538 -1.227 1.00 96.62 412 VAL A C 1
ATOM 3280 O O . VAL A 1 412 ? -15.165 7.184 -2.007 1.00 96.62 412 VAL A O 1
ATOM 3283 N N . TRP A 1 413 ? -13.767 6.710 -0.322 1.00 97.19 413 TRP A N 1
ATOM 3284 C CA . TRP A 1 413 ? -14.116 5.292 -0.238 1.00 97.19 413 TRP A CA 1
ATOM 3285 C C . TRP A 1 413 ? -15.405 5.065 0.554 1.00 97.19 413 TRP A C 1
ATOM 3287 O O . TRP A 1 413 ? -16.125 4.092 0.319 1.00 97.19 413 TRP A O 1
ATOM 3297 N N . LYS A 1 414 ? -15.718 5.988 1.476 1.00 97.75 414 LYS A N 1
ATOM 3298 C CA . LYS A 1 414 ? -16.885 5.938 2.370 1.00 97.75 414 LYS A CA 1
ATOM 3299 C C . LYS A 1 414 ? -16.953 4.637 3.179 1.00 97.75 414 LYS A C 1
ATOM 3301 O O . LYS A 1 414 ? -18.029 4.112 3.435 1.00 97.75 414 LYS A O 1
ATOM 3306 N N . ILE A 1 415 ? -15.796 4.116 3.581 1.00 98.25 415 ILE A N 1
ATOM 3307 C CA . ILE A 1 415 ? -15.650 2.896 4.397 1.00 98.25 415 ILE A CA 1
ATOM 3308 C C . ILE A 1 415 ? -15.503 3.217 5.892 1.00 98.25 415 ILE A C 1
ATOM 3310 O O . ILE A 1 415 ? -15.074 2.379 6.682 1.00 98.25 415 ILE A O 1
ATOM 3314 N N . GLY A 1 416 ? -15.812 4.447 6.294 1.00 98.19 416 GLY A N 1
ATOM 3315 C CA . GLY A 1 416 ? -15.683 4.870 7.676 1.00 98.19 416 GLY A CA 1
ATOM 3316 C C . GLY A 1 416 ? -16.085 6.316 7.919 1.00 98.19 416 GLY A C 1
ATOM 3317 O O . GLY A 1 416 ? -16.639 6.986 7.049 1.00 98.19 416 GLY A O 1
ATOM 3318 N N . LEU A 1 417 ? -15.783 6.791 9.123 1.00 98.12 417 LEU A N 1
ATOM 3319 C CA . LEU A 1 417 ? -16.039 8.157 9.575 1.00 98.12 417 LEU A CA 1
ATOM 3320 C C . LEU A 1 417 ? -14.738 8.857 9.948 1.00 98.12 417 LEU A C 1
ATOM 3322 O O . LEU A 1 417 ? -13.820 8.227 10.459 1.00 98.12 417 LEU A O 1
ATOM 3326 N N . ASP A 1 418 ? -14.693 10.172 9.757 1.00 95.81 418 ASP A N 1
ATOM 3327 C CA . ASP A 1 418 ? -13.593 11.032 10.194 1.00 95.81 418 ASP A CA 1
ATOM 3328 C C . ASP A 1 418 ? -14.049 11.884 11.385 1.00 95.81 418 ASP A C 1
ATOM 3330 O O . ASP A 1 418 ? -14.966 12.693 11.253 1.00 95.81 418 ASP A O 1
ATOM 3334 N N . ILE A 1 419 ? -13.418 11.693 12.548 1.00 95.50 419 ILE A N 1
ATOM 3335 C CA . ILE A 1 419 ? -13.653 12.474 13.779 1.00 95.50 419 ILE A CA 1
ATOM 3336 C C . ILE A 1 419 ? -12.473 13.410 14.094 1.00 95.50 419 ILE A C 1
ATOM 3338 O O . ILE A 1 419 ? -12.239 13.781 15.248 1.00 95.50 419 ILE A O 1
ATOM 3342 N N . LYS A 1 420 ? -11.709 13.784 13.061 1.00 88.06 420 LYS A N 1
ATOM 3343 C CA . LYS A 1 420 ? -10.592 14.741 13.104 1.00 88.06 420 LYS A CA 1
ATOM 3344 C C . LYS A 1 420 ? -10.911 16.005 13.916 1.00 88.06 420 LYS A C 1
ATOM 3346 O O . LYS A 1 420 ? -12.039 16.492 13.929 1.00 88.06 420 LYS A O 1
ATOM 3351 N N . ASP A 1 421 ? -9.877 16.533 14.575 1.00 83.56 421 ASP A N 1
ATOM 3352 C CA . ASP A 1 421 ? -9.895 17.732 15.432 1.00 83.56 421 ASP A CA 1
ATOM 3353 C C . ASP A 1 421 ? -10.793 17.633 16.679 1.00 83.56 421 ASP A C 1
ATOM 3355 O O . ASP A 1 421 ? -10.946 18.611 17.410 1.00 83.56 421 ASP A O 1
ATOM 3359 N N . THR A 1 422 ? -11.372 16.462 16.960 1.00 84.81 422 THR A N 1
ATOM 3360 C CA . THR A 1 422 ? -12.256 16.265 18.111 1.00 84.81 422 THR A CA 1
ATOM 3361 C C . THR A 1 422 ? -11.800 15.090 18.960 1.00 84.81 422 THR A C 1
ATOM 3363 O O . THR A 1 422 ? -11.422 14.038 18.455 1.00 84.81 422 THR A O 1
ATOM 3366 N N . CYS A 1 423 ? -11.809 15.271 20.275 1.00 90.31 423 CYS A N 1
ATOM 3367 C CA . CYS A 1 423 ? -11.609 14.202 21.244 1.00 90.31 423 CYS A CA 1
ATOM 3368 C C . CYS A 1 423 ? -12.628 14.421 22.360 1.00 90.31 423 CYS A C 1
ATOM 3370 O O . CYS A 1 423 ? -12.303 14.898 23.441 1.00 90.31 423 CYS A O 1
ATOM 3372 N N . ASP A 1 424 ? -13.892 14.191 22.015 1.00 95.81 424 ASP A N 1
ATOM 3373 C CA . ASP A 1 424 ? -15.042 14.408 22.885 1.00 95.81 424 ASP A CA 1
ATOM 3374 C C . ASP A 1 424 ? -15.849 13.113 22.976 1.00 95.81 424 ASP A C 1
ATOM 3376 O O . ASP A 1 424 ? -16.196 12.511 21.952 1.00 95.81 424 ASP A O 1
ATOM 3380 N N . ARG A 1 425 ? -16.145 12.677 24.204 1.00 96.25 425 ARG A N 1
ATOM 3381 C CA . ARG A 1 425 ? -16.844 11.413 24.466 1.00 96.25 425 ARG A CA 1
ATOM 3382 C C . ARG A 1 425 ? -18.173 11.267 23.725 1.00 96.25 425 ARG A C 1
ATOM 3384 O O . ARG A 1 425 ? -18.503 10.149 23.341 1.00 96.25 425 ARG A O 1
ATOM 3391 N N . LEU A 1 426 ? -18.934 12.346 23.512 1.00 97.44 426 LEU A N 1
ATOM 3392 C CA . LEU A 1 426 ? -20.236 12.282 22.839 1.00 97.44 426 LEU A CA 1
ATOM 3393 C C . LEU A 1 426 ? -20.057 12.088 21.335 1.00 97.44 426 LEU A C 1
ATOM 3395 O O . LEU A 1 426 ? -20.805 11.334 20.715 1.00 97.44 426 LEU A O 1
ATOM 3399 N N . ILE A 1 427 ? -19.047 12.736 20.749 1.00 97.50 427 ILE A N 1
ATOM 3400 C CA . ILE A 1 427 ? -18.690 12.541 19.339 1.00 97.50 427 ILE A CA 1
ATOM 3401 C C . ILE A 1 427 ? -18.199 11.110 19.113 1.00 97.50 427 ILE A C 1
ATOM 3403 O O . ILE A 1 427 ? -18.640 10.458 18.168 1.00 97.50 427 ILE A O 1
ATOM 3407 N N . ILE A 1 428 ? -17.342 10.599 20.001 1.00 98.00 428 ILE A N 1
ATOM 3408 C CA . ILE A 1 428 ? -16.820 9.229 19.928 1.00 98.00 428 ILE A CA 1
ATOM 3409 C C . ILE A 1 428 ? -17.953 8.210 20.086 1.00 98.00 428 ILE A C 1
ATOM 3411 O O . ILE A 1 428 ? -18.076 7.308 19.260 1.00 98.00 428 ILE A O 1
ATOM 3415 N N . GLU A 1 429 ? -18.822 8.375 21.089 1.00 97.88 429 GLU A N 1
ATOM 3416 C CA . GLU A 1 429 ? -20.001 7.523 21.272 1.00 97.88 429 GLU A CA 1
ATOM 3417 C C . GLU A 1 429 ? -20.877 7.514 20.014 1.00 97.88 429 GLU A C 1
ATOM 3419 O O . GLU A 1 429 ? -21.248 6.448 19.518 1.00 97.88 429 GLU A O 1
ATOM 3424 N N . LYS A 1 430 ? -21.196 8.700 19.482 1.00 98.25 430 LYS A N 1
ATOM 3425 C CA . LYS A 1 430 ? -22.034 8.834 18.292 1.00 98.25 430 LYS A CA 1
ATOM 3426 C C . LYS A 1 430 ? -21.391 8.165 17.082 1.00 98.25 430 LYS A C 1
ATOM 3428 O O . LYS A 1 430 ? -22.084 7.447 16.374 1.00 98.25 430 LYS A O 1
ATOM 3433 N N . ALA A 1 431 ? -20.093 8.364 16.854 1.00 98.38 431 ALA A N 1
ATOM 3434 C CA . ALA A 1 431 ? -19.377 7.743 15.742 1.00 98.38 431 ALA A CA 1
ATOM 3435 C C . ALA A 1 431 ? -19.377 6.213 15.850 1.00 98.38 431 ALA A C 1
ATOM 3437 O O . ALA A 1 431 ? -19.607 5.522 14.859 1.00 98.38 431 ALA A O 1
ATOM 3438 N N . VAL A 1 432 ? -19.188 5.682 17.061 1.00 98.50 432 VAL A N 1
ATOM 3439 C CA . VAL A 1 432 ? -19.278 4.242 17.314 1.00 98.50 432 VAL A CA 1
ATOM 3440 C C . VAL A 1 432 ? -20.673 3.713 16.995 1.00 98.50 432 VAL A C 1
ATOM 3442 O O . VAL A 1 432 ? -20.794 2.744 16.249 1.00 98.50 432 VAL A O 1
ATOM 3445 N N . ARG A 1 433 ? -21.728 4.347 17.518 1.00 98.50 433 ARG A N 1
ATOM 3446 C CA . ARG A 1 433 ? -23.116 3.937 17.249 1.00 98.50 433 ARG A CA 1
ATOM 3447 C C . ARG A 1 433 ? -23.469 4.060 15.769 1.00 98.50 433 ARG A C 1
ATOM 3449 O O . ARG A 1 433 ? -24.134 3.188 15.221 1.00 98.50 433 ARG A O 1
ATOM 3456 N N . GLU A 1 434 ? -22.986 5.098 15.100 1.00 98.50 434 GLU A N 1
ATOM 3457 C CA . GLU A 1 434 ? -23.218 5.298 13.672 1.00 98.50 434 GLU A CA 1
ATOM 3458 C C . GLU A 1 434 ? -22.654 4.130 12.848 1.00 98.50 434 GLU A C 1
ATOM 3460 O O . GLU A 1 434 ? -23.364 3.574 12.013 1.00 98.50 434 GLU A O 1
ATOM 3465 N N . VAL A 1 435 ? -21.412 3.709 13.119 1.00 98.56 435 VAL A N 1
ATOM 3466 C CA . VAL A 1 435 ? -20.760 2.604 12.393 1.00 98.56 435 VAL A CA 1
ATOM 3467 C C . VAL A 1 435 ? -21.286 1.232 12.819 1.00 98.56 435 VAL A C 1
ATOM 3469 O O . VAL A 1 435 ? -21.407 0.340 11.986 1.00 98.56 435 VAL A O 1
ATOM 3472 N N . MET A 1 436 ? -21.602 1.034 14.100 1.00 98.25 436 MET A N 1
ATOM 3473 C CA . MET A 1 436 ? -21.951 -0.285 14.644 1.00 98.25 436 MET A CA 1
ATOM 3474 C C . MET A 1 436 ? -23.458 -0.571 14.686 1.00 98.25 436 MET A C 1
ATOM 3476 O O . MET A 1 436 ? -23.838 -1.731 14.857 1.00 98.25 436 MET A O 1
ATOM 3480 N N . GLU A 1 437 ? -24.314 0.447 14.549 1.00 98.19 437 GLU A N 1
ATOM 3481 C CA . GLU A 1 437 ? -25.775 0.337 14.690 1.00 98.19 437 GLU A CA 1
ATOM 3482 C C . GLU A 1 437 ? -26.520 0.989 13.517 1.00 98.19 437 GLU A C 1
ATOM 3484 O O . GLU A 1 437 ? -27.297 0.316 12.847 1.00 98.19 437 GLU A O 1
ATOM 3489 N N . VAL A 1 438 ? -26.291 2.283 13.257 1.00 98.19 438 VAL A N 1
ATOM 3490 C CA . VAL A 1 438 ? -27.152 3.086 12.361 1.00 98.19 438 VAL A CA 1
ATOM 3491 C C . VAL A 1 438 ? -26.886 2.799 10.884 1.00 98.19 438 VAL A C 1
ATOM 3493 O O . VAL A 1 438 ? -27.813 2.520 10.129 1.00 98.19 438 VAL A O 1
ATOM 3496 N N . ARG A 1 439 ? -25.619 2.863 10.467 1.00 98.19 439 ARG A N 1
ATOM 3497 C CA . ARG A 1 439 ? -25.160 2.666 9.079 1.00 98.19 439 ARG A CA 1
ATOM 3498 C C . ARG A 1 439 ? -24.285 1.423 8.937 1.00 98.19 439 ARG A C 1
ATOM 3500 O O . ARG A 1 439 ? -23.463 1.334 8.028 1.00 98.19 439 ARG A O 1
ATOM 3507 N N . LYS A 1 440 ? -24.462 0.458 9.845 1.00 97.38 440 LYS A N 1
ATOM 3508 C CA . LYS A 1 440 ? -23.654 -0.763 9.924 1.00 97.38 440 LYS A CA 1
ATOM 3509 C C . LYS A 1 440 ? -23.572 -1.497 8.591 1.00 97.38 440 LYS A C 1
ATOM 3511 O O . LYS A 1 440 ? -22.474 -1.766 8.112 1.00 97.38 440 LYS A O 1
ATOM 3516 N N . ASP A 1 441 ? -24.723 -1.801 8.001 1.00 97.69 441 ASP A N 1
ATOM 3517 C CA . ASP A 1 441 ? -24.781 -2.610 6.783 1.00 97.69 441 ASP A CA 1
ATOM 3518 C C . ASP A 1 441 ? -24.166 -1.870 5.588 1.00 97.69 441 ASP A C 1
ATOM 3520 O O . ASP A 1 441 ? -23.417 -2.472 4.825 1.00 97.69 441 ASP A O 1
ATOM 3524 N N . GLU A 1 442 ? -24.380 -0.552 5.481 1.00 98.00 442 GLU A N 1
ATOM 3525 C CA . GLU A 1 442 ? -23.768 0.278 4.433 1.00 98.00 442 GLU A CA 1
ATOM 3526 C C . GLU A 1 442 ? -22.236 0.253 4.522 1.00 98.00 442 GLU A C 1
ATOM 3528 O O . GLU A 1 442 ? -21.545 0.045 3.522 1.00 98.00 442 GLU A O 1
ATOM 3533 N N . PHE A 1 443 ? -21.689 0.465 5.722 1.00 98.56 443 PHE A N 1
ATOM 3534 C CA . PHE A 1 443 ? -20.244 0.471 5.911 1.00 98.56 443 PHE A CA 1
ATOM 3535 C C . PHE A 1 443 ? -19.628 -0.911 5.694 1.00 98.56 443 PHE A C 1
ATOM 3537 O O . PHE A 1 443 ? -18.570 -0.998 5.071 1.00 98.56 443 PHE A O 1
ATOM 3544 N N . LEU A 1 444 ? -20.280 -1.980 6.166 1.00 98.00 444 LEU A N 1
ATOM 3545 C CA . LEU A 1 444 ? -19.821 -3.350 5.937 1.00 98.00 444 LEU A CA 1
ATOM 3546 C C . LEU A 1 444 ? -19.842 -3.709 4.450 1.00 98.00 444 LEU A C 1
ATOM 3548 O O . LEU A 1 444 ? -18.853 -4.235 3.955 1.00 98.00 444 LEU A O 1
ATOM 3552 N N . GLU A 1 445 ? -20.907 -3.371 3.719 1.00 98.25 445 GLU A N 1
ATOM 3553 C CA . GLU A 1 445 ? -20.997 -3.631 2.278 1.00 98.25 445 GLU A CA 1
ATOM 3554 C C . GLU A 1 445 ? -19.864 -2.934 1.510 1.00 98.25 445 GLU A C 1
ATOM 3556 O O . GLU A 1 445 ? -19.182 -3.558 0.691 1.00 98.25 445 GLU A O 1
ATOM 3561 N N . ARG A 1 446 ? -19.609 -1.653 1.808 1.00 98.06 446 ARG A N 1
ATOM 3562 C CA . ARG A 1 446 ? -18.515 -0.896 1.182 1.00 98.06 446 ARG A CA 1
ATOM 3563 C C . ARG A 1 446 ? -17.142 -1.456 1.553 1.00 98.06 446 ARG A C 1
ATOM 3565 O O . ARG A 1 446 ? -16.288 -1.594 0.676 1.00 98.06 446 ARG A O 1
ATOM 3572 N N . ALA A 1 447 ? -16.924 -1.783 2.828 1.00 98.31 447 ALA A N 1
ATOM 3573 C CA . ALA A 1 447 ? -15.663 -2.348 3.300 1.00 98.31 447 ALA A CA 1
ATOM 3574 C C . ALA A 1 447 ? -15.396 -3.730 2.680 1.00 98.31 447 ALA A C 1
ATOM 3576 O O . ALA A 1 447 ? -14.290 -3.973 2.204 1.00 98.31 447 ALA A O 1
ATOM 3577 N N . ASP A 1 448 ? -16.407 -4.598 2.592 1.00 98.25 448 ASP A N 1
ATOM 3578 C CA . ASP A 1 448 ? -16.315 -5.904 1.930 1.00 98.25 448 ASP A CA 1
ATOM 3579 C C . ASP A 1 448 ? -16.051 -5.765 0.423 1.00 98.25 448 ASP A C 1
ATOM 3581 O O . ASP A 1 448 ? -15.280 -6.537 -0.153 1.00 98.25 448 ASP A O 1
ATOM 3585 N N . GLY A 1 449 ? -16.668 -4.774 -0.231 1.00 98.06 449 GLY A N 1
ATOM 3586 C CA . GLY A 1 449 ? -16.388 -4.428 -1.625 1.00 98.06 449 GLY A CA 1
ATOM 3587 C C . GLY A 1 449 ? -14.920 -4.053 -1.835 1.00 98.06 449 GLY A C 1
ATOM 3588 O O . GLY A 1 449 ? -14.254 -4.620 -2.704 1.00 98.06 449 GLY A O 1
ATOM 3589 N N . MET A 1 450 ? -14.389 -3.164 -0.991 1.00 97.88 450 MET A N 1
ATOM 3590 C CA . MET A 1 450 ? -12.982 -2.761 -1.045 1.00 97.88 450 MET A CA 1
ATOM 3591 C C . MET A 1 450 ? -12.032 -3.922 -0.721 1.00 97.88 450 MET A C 1
ATOM 3593 O O . MET A 1 450 ? -11.020 -4.089 -1.397 1.00 97.88 450 MET A O 1
ATOM 3597 N N . ALA A 1 451 ? -12.379 -4.782 0.240 1.00 98.38 451 ALA A N 1
ATOM 3598 C CA . ALA A 1 451 ? -11.599 -5.969 0.584 1.00 98.38 451 ALA A CA 1
ATOM 3599 C C . ALA A 1 451 ? -11.457 -6.943 -0.595 1.00 98.38 451 ALA A C 1
ATOM 3601 O O . ALA A 1 451 ? -10.389 -7.523 -0.802 1.00 98.38 451 ALA A O 1
ATOM 3602 N N . LYS A 1 452 ? -12.526 -7.125 -1.386 1.00 96.69 452 LYS A N 1
ATOM 3603 C CA . LYS A 1 452 ? -12.493 -7.952 -2.604 1.00 96.69 452 LYS A CA 1
ATOM 3604 C C . LYS A 1 452 ? -11.545 -7.367 -3.650 1.00 96.69 452 LYS A C 1
ATOM 3606 O O . LYS A 1 452 ? -10.746 -8.117 -4.202 1.00 96.69 452 LYS A O 1
ATOM 3611 N N . MET A 1 453 ? -11.604 -6.055 -3.886 1.00 94.94 453 MET A N 1
ATOM 3612 C CA . MET A 1 453 ? -10.706 -5.371 -4.828 1.00 94.94 453 MET A CA 1
ATOM 3613 C C . MET A 1 453 ? -9.245 -5.458 -4.368 1.00 94.94 453 MET A C 1
ATOM 3615 O O . MET A 1 453 ? -8.379 -5.851 -5.141 1.00 94.94 453 MET A O 1
ATOM 3619 N N . ALA A 1 454 ? -8.986 -5.231 -3.079 1.00 95.56 454 ALA A N 1
ATOM 3620 C CA . ALA A 1 454 ? -7.656 -5.326 -2.484 1.00 95.56 454 ALA A CA 1
ATOM 3621 C C . ALA A 1 454 ? -7.021 -6.724 -2.629 1.00 95.56 454 ALA A C 1
ATOM 3623 O O . ALA A 1 454 ? -5.839 -6.841 -2.947 1.00 95.56 454 ALA A O 1
ATOM 3624 N N . LYS A 1 455 ? -7.802 -7.792 -2.414 1.00 93.69 455 LYS A N 1
ATOM 3625 C CA . LYS A 1 455 ? -7.339 -9.182 -2.584 1.00 93.69 455 LYS A CA 1
ATOM 3626 C C . LYS A 1 455 ? -7.110 -9.531 -4.051 1.00 93.69 455 LYS A C 1
ATOM 3628 O O . LYS A 1 455 ? -6.115 -10.173 -4.366 1.00 93.69 455 LYS A O 1
ATOM 3633 N N . LYS A 1 456 ? -7.998 -9.070 -4.935 1.00 89.56 456 LYS A N 1
ATOM 3634 C CA . LYS A 1 456 ? -7.879 -9.250 -6.384 1.00 89.56 456 LYS A CA 1
ATOM 3635 C C . LYS A 1 456 ? -6.612 -8.579 -6.934 1.00 89.56 456 LYS A C 1
ATOM 3637 O O . LYS A 1 456 ? -5.876 -9.218 -7.673 1.00 89.56 456 LYS A O 1
ATOM 3642 N N . ALA A 1 457 ? -6.294 -7.363 -6.490 1.00 90.44 457 ALA A N 1
ATOM 3643 C CA . ALA A 1 457 ? -5.130 -6.595 -6.949 1.00 90.44 457 ALA A CA 1
ATOM 3644 C C . ALA A 1 457 ? -3.763 -7.265 -6.691 1.00 90.44 457 ALA A C 1
ATOM 3646 O O . ALA A 1 457 ? -2.753 -6.898 -7.291 1.00 90.44 457 ALA A O 1
ATOM 3647 N N . VAL A 1 458 ? -3.699 -8.248 -5.786 1.00 89.12 458 VAL A N 1
ATOM 3648 C CA . VAL A 1 458 ? -2.465 -8.996 -5.494 1.00 89.12 458 VAL A CA 1
ATOM 3649 C C . VAL A 1 458 ? -2.449 -10.401 -6.106 1.00 89.12 458 VAL A C 1
ATOM 3651 O O . VAL A 1 458 ? -1.502 -11.171 -5.892 1.00 89.12 458 VAL A O 1
ATOM 3654 N N . GLU A 1 459 ? -3.483 -10.757 -6.871 1.00 82.00 459 GLU A N 1
ATOM 3655 C CA . GLU A 1 459 ? -3.502 -11.963 -7.693 1.00 82.00 459 GLU A CA 1
ATOM 3656 C C . GLU A 1 459 ? -2.572 -11.809 -8.907 1.00 82.00 459 GLU A C 1
ATOM 3658 O O . GLU A 1 459 ? -2.115 -10.728 -9.286 1.00 82.00 459 GLU A O 1
ATOM 3663 N N . ARG A 1 460 ? -2.205 -12.929 -9.531 1.00 73.00 460 ARG A N 1
ATOM 3664 C CA . ARG A 1 460 ? -1.296 -12.914 -10.680 1.00 73.00 460 ARG A CA 1
ATOM 3665 C C . ARG A 1 460 ? -1.937 -12.218 -11.892 1.00 73.00 460 ARG A C 1
ATOM 3667 O O . ARG A 1 460 ? -2.997 -12.627 -12.361 1.00 73.00 460 ARG A O 1
ATOM 3674 N N . GLY A 1 461 ? -1.226 -11.230 -12.436 1.00 66.12 461 GLY A N 1
ATOM 3675 C CA . GLY A 1 461 ? -1.621 -10.477 -13.631 1.00 66.12 461 GLY A CA 1
ATOM 3676 C C . GLY A 1 461 ? -2.528 -9.276 -13.354 1.00 66.12 461 GLY A C 1
ATOM 3677 O O . GLY A 1 461 ? -2.625 -8.399 -14.191 1.00 66.12 461 GLY A O 1
ATOM 3678 N N . ASP A 1 462 ? -3.136 -9.160 -12.176 1.00 71.31 462 ASP A N 1
ATOM 3679 C CA . ASP A 1 462 ? -4.098 -8.083 -11.894 1.00 71.31 462 ASP A CA 1
ATOM 3680 C C . ASP A 1 462 ? -3.421 -6.846 -11.282 1.00 71.31 462 ASP A C 1
ATOM 3682 O O . ASP A 1 462 ? -3.740 -6.403 -10.182 1.00 71.31 462 ASP A O 1
ATOM 3686 N N . ASN A 1 463 ? -2.398 -6.336 -11.974 1.00 73.44 463 ASN A N 1
ATOM 3687 C CA . ASN A 1 463 ? -1.643 -5.172 -11.524 1.00 73.44 463 ASN A CA 1
ATOM 3688 C C . ASN A 1 463 ? -1.275 -4.268 -12.709 1.00 73.44 463 ASN A C 1
ATOM 3690 O O . ASN A 1 463 ? -0.414 -4.651 -13.512 1.00 73.44 463 ASN A O 1
ATOM 3694 N N . PRO A 1 464 ? -1.906 -3.087 -12.830 1.00 77.62 464 PRO A N 1
ATOM 3695 C CA . PRO A 1 464 ? -1.580 -2.103 -13.851 1.00 77.62 464 PRO A CA 1
ATOM 3696 C C . PRO A 1 464 ? -0.135 -1.621 -13.705 1.00 77.62 464 PRO A C 1
ATOM 3698 O O . PRO A 1 464 ? 0.201 -0.835 -12.822 1.00 77.62 464 PRO A O 1
ATOM 3701 N N . LEU A 1 465 ? 0.740 -2.105 -14.584 1.00 78.38 465 LEU A N 1
ATOM 3702 C CA . LEU A 1 465 ? 2.127 -1.651 -14.651 1.00 78.38 465 LEU A CA 1
ATOM 3703 C C . LEU A 1 465 ? 2.243 -0.333 -15.407 1.00 78.38 465 LEU A C 1
ATOM 3705 O O . LEU A 1 465 ? 3.144 0.442 -15.104 1.00 78.38 465 LEU A O 1
ATOM 3709 N N . TYR A 1 466 ? 1.322 -0.097 -16.348 1.00 75.25 466 TYR A N 1
ATOM 3710 C CA . TYR A 1 466 ? 1.329 1.017 -17.289 1.00 75.25 466 TYR A CA 1
ATOM 3711 C C . TYR A 1 466 ? 2.626 1.086 -18.133 1.00 75.25 466 TYR A C 1
ATOM 3713 O O . TYR A 1 466 ? 3.751 0.932 -17.665 1.00 75.25 466 TYR A O 1
ATOM 3721 N N . GLY A 1 467 ? 2.491 1.318 -19.438 1.00 82.31 467 GLY A N 1
ATOM 3722 C CA . GLY A 1 467 ? 3.642 1.475 -20.339 1.00 82.31 467 GLY A CA 1
ATOM 3723 C C . GLY A 1 467 ? 4.020 0.212 -21.112 1.00 82.31 467 GLY A C 1
ATOM 3724 O O . GLY A 1 467 ? 3.197 -0.670 -21.320 1.00 82.31 467 GLY A O 1
ATOM 3725 N N . VAL A 1 468 ? 5.256 0.158 -21.612 1.00 89.81 468 VAL A N 1
ATOM 3726 C CA . VAL A 1 468 ? 5.661 -0.789 -22.667 1.00 89.81 468 VAL A CA 1
ATOM 3727 C C . VAL A 1 468 ? 6.494 -1.951 -22.140 1.00 89.81 468 VAL A C 1
ATOM 3729 O O . VAL A 1 468 ? 7.230 -1.802 -21.166 1.00 89.81 468 VAL A O 1
ATOM 3732 N N . ILE A 1 469 ? 6.465 -3.089 -22.839 1.00 91.19 469 ILE A N 1
ATOM 3733 C CA . ILE A 1 469 ? 7.450 -4.161 -22.637 1.00 91.19 469 ILE A CA 1
ATOM 3734 C C . ILE A 1 469 ? 8.790 -3.679 -23.226 1.00 91.19 469 ILE A C 1
ATOM 3736 O O . ILE A 1 469 ? 8.889 -3.507 -24.443 1.00 91.19 469 ILE A O 1
ATOM 3740 N N . PRO A 1 470 ? 9.833 -3.425 -22.412 1.00 90.44 470 PRO A N 1
ATOM 3741 C CA . PRO A 1 470 ? 11.096 -2.908 -22.925 1.00 90.44 470 PRO A CA 1
ATOM 3742 C C . PRO A 1 470 ? 11.890 -4.008 -23.638 1.00 90.44 470 PRO A C 1
ATOM 3744 O O . PRO A 1 470 ? 11.824 -5.174 -23.256 1.00 90.44 470 PRO A O 1
ATOM 3747 N N . SER A 1 471 ? 12.741 -3.645 -24.601 1.00 90.69 471 SER A N 1
ATOM 3748 C CA . SER A 1 471 ? 13.656 -4.595 -25.262 1.00 90.69 471 SER A CA 1
ATOM 3749 C C . SER A 1 471 ? 14.595 -5.305 -24.279 1.00 90.69 471 SER A C 1
ATOM 3751 O O . SER A 1 471 ? 14.995 -6.443 -24.505 1.00 90.69 471 SER A O 1
ATOM 3753 N N . SER A 1 472 ? 14.888 -4.684 -23.132 1.00 86.62 472 SER A N 1
ATOM 3754 C CA . SER A 1 472 ? 15.649 -5.305 -22.046 1.00 86.62 472 SER A CA 1
ATOM 3755 C C . SER A 1 472 ? 14.973 -6.539 -21.439 1.00 86.62 472 SER A C 1
ATOM 3757 O O . SER A 1 472 ? 15.612 -7.226 -20.647 1.00 86.62 472 SER A O 1
ATOM 3759 N N . VAL A 1 473 ? 13.714 -6.842 -21.783 1.00 89.31 473 VAL A N 1
ATOM 3760 C CA . VAL A 1 473 ? 13.040 -8.086 -21.386 1.00 89.31 473 VAL A CA 1
ATOM 3761 C C . VAL A 1 473 ? 13.825 -9.326 -21.824 1.00 89.31 473 VAL A C 1
ATOM 3763 O O . VAL A 1 473 ? 13.858 -10.299 -21.080 1.00 89.31 473 VAL A O 1
ATOM 3766 N N . GLY A 1 474 ? 14.545 -9.268 -22.952 1.00 87.12 474 GLY A N 1
ATOM 3767 C CA . GLY A 1 474 ? 15.410 -10.362 -23.414 1.00 87.12 474 GLY A CA 1
ATOM 3768 C C . GLY A 1 474 ? 16.632 -10.619 -22.526 1.00 87.12 474 GLY A C 1
ATOM 3769 O O . GLY A 1 474 ? 17.253 -11.670 -22.623 1.00 87.12 474 GLY A O 1
ATOM 3770 N N . ASN A 1 475 ? 16.964 -9.696 -21.612 1.00 83.50 475 ASN A N 1
ATOM 3771 C CA . ASN A 1 475 ? 18.053 -9.880 -20.646 1.00 83.50 475 ASN A CA 1
ATOM 3772 C C . ASN A 1 475 ? 17.632 -10.684 -19.405 1.00 83.50 475 ASN A C 1
ATOM 3774 O O . ASN A 1 475 ? 18.475 -10.923 -18.532 1.00 83.50 475 ASN A O 1
ATOM 3778 N N . LEU A 1 476 ? 16.350 -11.052 -19.278 1.00 84.19 476 LEU A N 1
ATOM 3779 C CA . LEU A 1 476 ? 15.901 -11.949 -18.215 1.00 84.19 476 LEU A CA 1
ATOM 3780 C C . LEU A 1 476 ? 16.545 -13.336 -18.377 1.00 84.19 476 LEU A C 1
ATOM 3782 O O . LEU A 1 476 ? 17.100 -13.675 -19.421 1.00 84.19 476 LEU A O 1
ATOM 3786 N N . SER A 1 477 ? 16.514 -14.134 -17.307 1.00 78.06 477 SER A N 1
ATOM 3787 C CA . SER A 1 477 ? 17.151 -15.453 -17.301 1.00 78.06 477 SER A CA 1
ATOM 3788 C C . SER A 1 477 ? 16.623 -16.330 -18.438 1.00 78.06 477 SER A C 1
ATOM 3790 O O . SER A 1 477 ? 15.414 -16.496 -18.588 1.00 78.06 477 SER A O 1
ATOM 3792 N N . SER A 1 478 ? 17.525 -16.973 -19.181 1.00 79.31 478 SER A N 1
ATOM 3793 C CA . SER A 1 478 ? 17.160 -17.998 -20.167 1.00 79.31 478 SER A CA 1
ATOM 3794 C C . SER A 1 478 ? 16.581 -19.266 -19.525 1.00 79.31 478 SER A C 1
ATOM 3796 O O . SER A 1 478 ? 16.098 -20.140 -20.237 1.00 79.31 478 SER A O 1
ATOM 3798 N N . LEU A 1 479 ? 16.613 -19.366 -18.191 1.00 81.88 479 LEU A N 1
ATOM 3799 C CA . LEU A 1 479 ? 15.940 -20.401 -17.404 1.00 81.88 479 LEU A CA 1
ATOM 3800 C C . LEU A 1 479 ? 14.497 -20.024 -17.037 1.00 81.88 479 LEU A C 1
ATOM 3802 O O . LEU A 1 479 ? 13.809 -20.815 -16.401 1.00 81.88 479 LEU A O 1
ATOM 3806 N N . LEU A 1 480 ? 14.031 -18.822 -17.392 1.00 85.25 480 LEU A N 1
ATOM 3807 C CA . LEU A 1 480 ? 12.670 -18.396 -17.097 1.00 85.25 480 LEU A CA 1
ATOM 3808 C C . LEU A 1 480 ? 11.672 -19.265 -17.869 1.00 85.25 480 LEU A C 1
ATOM 3810 O O . LEU A 1 480 ? 11.581 -19.178 -19.089 1.00 85.25 480 LEU A O 1
ATOM 3814 N N . GLU A 1 481 ? 10.891 -20.066 -17.148 1.00 89.00 481 GLU A N 1
ATOM 3815 C CA . GLU A 1 481 ? 9.903 -20.964 -17.756 1.00 89.00 481 GLU A CA 1
ATOM 3816 C C . GLU A 1 481 ? 8.557 -20.288 -18.018 1.00 89.00 481 GLU A C 1
ATOM 3818 O O . GLU A 1 481 ? 7.796 -20.732 -18.876 1.00 89.00 481 GLU A O 1
ATOM 3823 N N . ARG A 1 482 ? 8.220 -19.222 -17.284 1.00 87.94 482 ARG A N 1
ATOM 3824 C CA . ARG A 1 482 ? 6.909 -18.577 -17.395 1.00 87.94 482 ARG A CA 1
ATOM 3825 C C . ARG A 1 482 ? 6.996 -17.065 -17.275 1.00 87.94 482 ARG A C 1
ATOM 3827 O O . ARG A 1 482 ? 7.275 -16.544 -16.198 1.00 87.94 482 ARG A O 1
ATOM 3834 N N . PHE A 1 483 ? 6.626 -16.377 -18.348 1.00 90.25 483 PHE A N 1
ATOM 3835 C CA . PHE A 1 483 ? 6.432 -14.933 -18.385 1.00 90.25 483 PHE A CA 1
ATOM 3836 C C . PHE A 1 483 ? 4.931 -14.644 -18.423 1.00 90.25 483 PHE A C 1
ATOM 3838 O O . PHE A 1 483 ? 4.227 -15.107 -19.316 1.00 90.25 483 PHE A O 1
ATOM 3845 N N . SER A 1 484 ? 4.416 -13.929 -17.424 1.00 87.50 484 SER A N 1
ATOM 3846 C CA . SER A 1 484 ? 2.982 -13.667 -17.280 1.00 87.50 484 SER A CA 1
ATOM 3847 C C . SER A 1 484 ? 2.781 -12.218 -16.883 1.00 87.50 484 SER A C 1
ATOM 3849 O O . SER A 1 484 ? 3.073 -11.857 -15.747 1.00 87.50 484 SER A O 1
ATOM 3851 N N . ALA A 1 485 ? 2.274 -11.431 -17.820 1.00 88.12 485 ALA A N 1
ATOM 3852 C CA . ALA A 1 485 ? 1.954 -10.022 -17.664 1.00 88.12 485 ALA A CA 1
ATOM 3853 C C . ALA A 1 485 ? 0.607 -9.691 -18.329 1.00 88.12 485 ALA A C 1
ATOM 3855 O O . ALA A 1 485 ? 0.441 -8.610 -18.888 1.00 88.12 485 ALA A O 1
ATOM 3856 N N . GLY A 1 486 ? -0.332 -10.643 -18.334 1.00 85.00 486 GLY A N 1
ATOM 3857 C CA . GLY A 1 486 ? -1.703 -10.384 -18.766 1.00 85.00 486 GLY A CA 1
ATOM 3858 C C . GLY A 1 486 ? -2.457 -9.534 -17.743 1.00 85.00 486 GLY A C 1
ATOM 3859 O O . GLY A 1 486 ? -2.152 -9.667 -16.561 1.00 85.00 486 GLY A O 1
ATOM 3860 N N . ARG A 1 487 ? -3.402 -8.689 -18.183 1.00 84.69 487 ARG A N 1
ATOM 3861 C CA . ARG A 1 487 ? -4.150 -7.706 -17.357 1.00 84.69 487 ARG A CA 1
ATOM 3862 C C . ARG A 1 487 ? -3.295 -6.620 -16.686 1.00 84.69 487 ARG A C 1
ATOM 3864 O O . ARG A 1 487 ? -3.695 -6.019 -15.694 1.00 84.69 487 ARG A O 1
ATOM 3871 N N . CYS A 1 488 ? -2.142 -6.291 -17.266 1.00 86.56 488 CYS A N 1
ATOM 3872 C CA . CYS A 1 488 ? -1.194 -5.327 -16.698 1.00 86.56 488 CYS A CA 1
ATOM 3873 C C . CYS A 1 488 ? -1.282 -3.907 -17.283 1.00 86.56 488 CYS A C 1
ATOM 3875 O O . CYS A 1 488 ? -0.416 -3.081 -16.988 1.00 86.56 488 CYS A O 1
ATOM 3877 N N . LYS A 1 489 ? -2.289 -3.602 -18.117 1.00 85.75 489 LYS A N 1
ATOM 3878 C CA . LYS A 1 489 ? -2.408 -2.306 -18.822 1.00 85.75 489 LYS A CA 1
ATOM 3879 C C . LYS A 1 489 ? -1.148 -1.939 -19.623 1.00 85.75 489 LYS A C 1
ATOM 3881 O O . LYS A 1 489 ? -0.784 -0.769 -19.743 1.00 85.75 489 LYS A O 1
ATOM 3886 N N . LEU A 1 490 ? -0.459 -2.951 -20.153 1.00 89.44 490 LEU A N 1
ATOM 3887 C CA . LEU A 1 490 ? 0.709 -2.755 -21.004 1.00 89.44 490 LEU A CA 1
ATOM 3888 C C . LEU A 1 490 ? 0.277 -2.239 -22.374 1.00 89.44 490 LEU A C 1
ATOM 3890 O O . LEU A 1 490 ? -0.708 -2.714 -22.924 1.00 89.44 490 LEU A O 1
ATOM 3894 N N . ASN A 1 491 ? 1.033 -1.310 -22.944 1.00 91.19 491 ASN A N 1
ATOM 3895 C CA . ASN A 1 491 ? 0.807 -0.736 -24.263 1.00 91.19 491 ASN A CA 1
ATOM 3896 C C . ASN A 1 491 ? 2.065 -0.839 -25.145 1.00 91.19 491 ASN A C 1
ATOM 3898 O O . ASN A 1 491 ? 3.069 -1.453 -24.776 1.00 91.19 491 ASN A O 1
ATOM 3902 N N . GLY A 1 492 ? 2.015 -0.271 -26.350 1.00 92.44 492 GLY A N 1
ATOM 3903 C CA . GLY A 1 492 ? 3.125 -0.347 -27.304 1.00 92.44 492 GLY A CA 1
ATOM 3904 C C . GLY A 1 492 ? 3.165 -1.685 -28.037 1.00 92.44 492 GLY A C 1
ATOM 3905 O O . GLY A 1 492 ? 2.113 -2.223 -28.358 1.00 92.44 492 GLY A O 1
ATOM 3906 N N . THR A 1 493 ? 4.355 -2.197 -28.354 1.00 94.69 493 THR A N 1
ATOM 3907 C CA . THR A 1 493 ? 4.543 -3.442 -29.132 1.00 94.69 493 THR A CA 1
ATOM 3908 C C . THR A 1 493 ? 5.198 -4.532 -28.286 1.00 94.69 493 THR A C 1
ATOM 3910 O O . THR A 1 493 ? 5.844 -4.222 -27.284 1.00 94.69 493 THR A O 1
ATOM 3913 N N . ILE A 1 494 ? 5.065 -5.801 -28.686 1.00 94.69 494 ILE A N 1
ATOM 3914 C CA . ILE A 1 494 ? 5.887 -6.880 -28.118 1.00 94.69 494 ILE A CA 1
ATOM 3915 C C . ILE A 1 494 ? 7.278 -6.793 -28.774 1.00 94.69 494 ILE A C 1
ATOM 3917 O O . ILE A 1 494 ? 7.365 -6.940 -29.994 1.00 94.69 494 ILE A O 1
ATOM 3921 N N . PRO A 1 495 ? 8.363 -6.551 -28.017 1.00 95.88 495 PRO A N 1
ATOM 3922 C CA . PRO A 1 495 ? 9.698 -6.404 -28.589 1.00 95.88 495 PRO A CA 1
ATOM 3923 C C . PRO A 1 495 ? 10.230 -7.734 -29.137 1.00 95.88 495 PRO A C 1
ATOM 3925 O O . PRO A 1 495 ? 10.001 -8.790 -28.545 1.00 95.88 495 PRO A O 1
ATOM 3928 N N . ASP A 1 496 ? 11.033 -7.684 -30.206 1.00 94.44 496 ASP A N 1
ATOM 3929 C CA . ASP A 1 496 ? 11.674 -8.874 -30.792 1.00 94.44 496 ASP A CA 1
ATOM 3930 C C . ASP A 1 496 ? 12.528 -9.647 -29.771 1.00 94.44 496 ASP A C 1
ATOM 3932 O O . ASP A 1 496 ? 12.644 -10.869 -29.850 1.00 94.44 496 ASP A O 1
ATOM 3936 N N . GLN A 1 497 ? 13.073 -8.964 -28.764 1.00 96.06 497 GLN A N 1
ATOM 3937 C CA . GLN A 1 497 ? 13.871 -9.563 -27.689 1.00 96.06 497 GLN A CA 1
ATOM 3938 C C . GLN A 1 497 ? 13.083 -10.545 -26.810 1.00 96.06 497 GLN A C 1
ATOM 3940 O O . GLN A 1 497 ? 13.684 -11.290 -26.040 1.00 96.06 497 GLN A O 1
ATOM 3945 N N . ILE A 1 498 ? 11.750 -10.617 -26.930 1.00 94.00 498 ILE A N 1
ATOM 3946 C CA . ILE A 1 498 ? 10.976 -11.681 -26.277 1.00 94.00 498 ILE A CA 1
ATOM 3947 C C . ILE A 1 498 ? 11.437 -13.077 -26.728 1.00 94.00 498 ILE A C 1
ATOM 3949 O O . ILE A 1 498 ? 11.373 -14.021 -25.947 1.00 94.00 498 ILE A O 1
ATOM 3953 N N . GLY A 1 499 ? 11.954 -13.196 -27.959 1.00 91.12 499 GLY A N 1
ATOM 3954 C CA . GLY A 1 499 ? 12.492 -14.438 -28.515 1.00 91.12 499 GLY A CA 1
ATOM 3955 C C . GLY A 1 499 ? 13.819 -14.892 -27.898 1.00 91.12 499 GLY A C 1
ATOM 3956 O O . GLY A 1 499 ? 14.215 -16.035 -28.113 1.00 91.12 499 GLY A O 1
ATOM 3957 N N . ASP A 1 500 ? 14.488 -14.043 -27.111 1.00 92.94 500 ASP A N 1
ATOM 3958 C CA . ASP A 1 500 ? 15.734 -14.399 -26.417 1.00 92.94 500 ASP A CA 1
ATOM 3959 C C . ASP A 1 500 ? 15.469 -15.271 -25.171 1.00 92.94 500 ASP A C 1
ATOM 3961 O O . ASP A 1 500 ? 16.369 -15.937 -24.651 1.00 92.94 500 ASP A O 1
ATOM 3965 N N . LEU A 1 501 ? 14.215 -15.330 -24.706 1.00 92.62 501 LEU A N 1
ATOM 3966 C CA . LEU A 1 501 ? 13.788 -16.075 -23.519 1.00 92.62 501 LEU A CA 1
ATOM 3967 C C . LEU A 1 501 ? 13.518 -17.554 -23.821 1.00 92.62 501 LEU A C 1
ATOM 3969 O O . LEU A 1 501 ? 12.456 -18.089 -23.515 1.00 92.62 501 LEU A O 1
ATOM 3973 N N . ILE A 1 502 ? 14.510 -18.234 -24.395 1.00 90.81 502 ILE A N 1
ATOM 3974 C CA . ILE A 1 502 ? 14.429 -19.610 -24.923 1.00 90.81 502 ILE A CA 1
ATOM 3975 C C . ILE A 1 502 ? 13.955 -20.684 -23.921 1.00 90.81 502 ILE A C 1
ATOM 3977 O O . ILE A 1 502 ? 13.628 -21.803 -24.318 1.00 90.81 502 ILE A O 1
ATOM 3981 N N . GLY A 1 503 ? 13.953 -20.378 -22.621 1.00 88.81 503 GLY A N 1
ATOM 3982 C CA . GLY A 1 503 ? 13.438 -21.245 -21.561 1.00 88.81 503 GLY A CA 1
ATOM 3983 C C . GLY A 1 503 ? 11.916 -21.254 -21.424 1.00 88.81 503 GLY A C 1
ATOM 3984 O O . GLY A 1 503 ? 11.396 -22.144 -20.752 1.00 88.81 503 GLY A O 1
ATOM 3985 N N . LEU A 1 504 ? 11.206 -20.300 -22.038 1.00 92.50 504 LEU A N 1
ATOM 3986 C CA . LEU A 1 504 ? 9.776 -20.108 -21.815 1.00 92.50 504 LEU A CA 1
ATOM 3987 C C . LEU A 1 504 ? 8.943 -21.292 -22.303 1.00 92.50 504 LEU A C 1
ATOM 3989 O O . LEU A 1 504 ? 8.979 -21.660 -23.471 1.00 92.50 504 LEU A O 1
ATOM 3993 N N . THR A 1 505 ? 8.120 -21.806 -21.393 1.00 88.69 505 THR A N 1
ATOM 3994 C CA . THR A 1 505 ? 7.027 -22.756 -21.642 1.00 88.69 505 THR A CA 1
ATOM 3995 C C . THR A 1 505 ? 5.675 -22.052 -21.708 1.00 88.69 505 THR A C 1
ATOM 3997 O O . THR A 1 505 ? 4.751 -22.515 -22.373 1.00 88.69 505 THR A O 1
ATOM 4000 N N . VAL A 1 506 ? 5.551 -20.898 -21.044 1.00 87.44 506 VAL A N 1
ATOM 4001 C CA . VAL A 1 506 ? 4.323 -20.103 -21.012 1.00 87.44 506 VAL A CA 1
ATOM 4002 C C . VAL A 1 506 ? 4.644 -18.622 -21.194 1.00 87.44 506 VAL A C 1
ATOM 4004 O O . VAL A 1 506 ? 5.362 -18.041 -20.377 1.00 87.44 506 VAL A O 1
ATOM 4007 N N . LEU A 1 507 ? 4.040 -18.005 -22.209 1.00 91.06 507 LEU A N 1
ATOM 4008 C CA . LEU A 1 507 ? 4.028 -16.560 -22.432 1.00 91.06 507 LEU A CA 1
ATOM 4009 C C . LEU A 1 507 ? 2.580 -16.065 -22.385 1.00 91.06 507 LEU A C 1
ATOM 4011 O O . LEU A 1 507 ? 1.787 -16.380 -23.269 1.00 91.06 507 LEU A O 1
ATOM 4015 N N . ALA A 1 508 ? 2.233 -15.312 -21.344 1.00 89.75 508 ALA A N 1
ATOM 4016 C CA . ALA A 1 508 ? 0.908 -14.728 -21.165 1.00 89.75 508 ALA A CA 1
ATOM 4017 C C . ALA A 1 508 ? 0.992 -13.199 -21.154 1.00 89.75 508 ALA A C 1
ATOM 4019 O O . ALA A 1 508 ? 1.586 -12.627 -20.239 1.00 89.75 508 ALA A O 1
ATOM 4020 N N . LEU A 1 509 ? 0.436 -12.561 -22.182 1.00 90.62 509 LEU A N 1
ATOM 4021 C CA . LEU A 1 509 ? 0.344 -11.110 -22.385 1.00 90.62 509 LEU A CA 1
ATOM 4022 C C . LEU A 1 509 ? -1.097 -10.681 -22.724 1.00 90.62 509 LEU A C 1
ATOM 4024 O O . LEU A 1 509 ? -1.314 -9.576 -23.218 1.00 90.62 509 LEU A O 1
ATOM 4028 N N . ASP A 1 510 ? -2.065 -11.560 -22.492 1.00 83.50 510 ASP A N 1
ATOM 4029 C CA . ASP A 1 510 ? -3.491 -11.370 -22.739 1.00 83.50 510 ASP A CA 1
ATOM 4030 C C . ASP A 1 510 ? -4.099 -10.205 -21.940 1.00 83.50 510 ASP A C 1
ATOM 4032 O O . ASP A 1 510 ? -3.559 -9.793 -20.917 1.00 83.50 510 ASP A O 1
ATOM 4036 N N . GLU A 1 511 ? -5.213 -9.650 -22.411 1.00 84.12 511 GLU A N 1
ATOM 4037 C CA . GLU A 1 511 ? -5.943 -8.563 -21.743 1.00 84.12 511 GLU A CA 1
ATOM 4038 C C . GLU A 1 511 ? -5.059 -7.327 -21.461 1.00 84.12 511 GLU A C 1
ATOM 4040 O O . GLU A 1 511 ? -4.977 -6.813 -20.342 1.00 84.12 511 GLU A O 1
ATOM 4045 N N . ASN A 1 512 ? -4.362 -6.841 -22.486 1.00 87.19 512 ASN A N 1
ATOM 4046 C CA . ASN A 1 512 ? -3.551 -5.625 -22.433 1.00 87.19 512 ASN A CA 1
ATOM 4047 C C . ASN A 1 512 ? -3.926 -4.671 -23.583 1.00 87.19 512 ASN A C 1
ATOM 4049 O O . ASN A 1 512 ? -4.845 -4.895 -24.364 1.00 87.19 512 ASN A O 1
ATOM 4053 N N . GLU A 1 513 ? -3.207 -3.561 -23.689 1.00 91.31 513 GLU A N 1
ATOM 4054 C CA . GLU A 1 513 ? -3.339 -2.563 -24.750 1.00 91.31 513 GLU A CA 1
ATOM 4055 C C . GLU A 1 513 ? -2.162 -2.665 -25.747 1.00 91.31 513 GLU A C 1
ATOM 4057 O O . GLU A 1 513 ? -1.776 -1.676 -26.378 1.00 91.31 513 GLU A O 1
ATOM 4062 N N . LEU A 1 514 ? -1.556 -3.855 -25.893 1.00 90.75 514 LEU A N 1
ATOM 4063 C CA . LEU A 1 514 ? -0.451 -4.087 -26.830 1.00 90.75 514 LEU A CA 1
ATOM 4064 C C . LEU A 1 514 ? -0.961 -4.008 -28.270 1.00 90.75 514 LEU A C 1
ATOM 4066 O O . LEU A 1 514 ? -2.074 -4.411 -28.582 1.00 90.75 514 LEU A O 1
ATOM 4070 N N . SER A 1 515 ? -0.130 -3.504 -29.166 1.00 89.25 515 SER A N 1
ATOM 4071 C CA . SER A 1 515 ? -0.446 -3.186 -30.556 1.00 89.25 515 SER A CA 1
ATOM 4072 C C . SER A 1 515 ? 0.719 -3.558 -31.475 1.00 89.25 515 SER A C 1
ATOM 4074 O O . SER A 1 515 ? 1.795 -3.941 -31.016 1.00 89.25 515 SER A O 1
ATOM 4076 N N . GLY A 1 516 ? 0.522 -3.447 -32.788 1.00 87.12 516 GLY A N 1
ATOM 4077 C CA . GLY A 1 516 ? 1.541 -3.810 -33.775 1.00 87.12 516 GLY A CA 1
ATOM 4078 C C . GLY A 1 516 ? 1.595 -5.314 -34.042 1.00 87.12 516 GLY A C 1
ATOM 4079 O O . GLY A 1 516 ? 0.645 -6.037 -33.750 1.00 87.12 516 GLY A O 1
ATOM 4080 N N . ASN A 1 517 ? 2.686 -5.779 -34.648 1.00 83.94 517 ASN A N 1
ATOM 4081 C CA . ASN A 1 517 ? 2.794 -7.170 -35.078 1.00 83.94 517 ASN A CA 1
ATOM 4082 C C . ASN A 1 517 ? 3.272 -8.096 -33.953 1.00 83.94 517 ASN A C 1
ATOM 4084 O O . ASN A 1 517 ? 4.116 -7.713 -33.144 1.00 83.94 517 ASN A O 1
ATOM 4088 N N . ILE A 1 518 ? 2.796 -9.341 -33.962 1.00 86.56 518 ILE A N 1
ATOM 4089 C CA . ILE A 1 518 ? 3.392 -10.436 -33.193 1.00 86.56 518 ILE A CA 1
ATOM 4090 C C . ILE A 1 518 ? 4.827 -10.657 -33.724 1.00 86.56 518 ILE A C 1
ATOM 4092 O O . ILE A 1 518 ? 4.990 -10.914 -34.922 1.00 86.56 518 ILE A O 1
ATOM 4096 N N . PRO A 1 519 ? 5.877 -10.536 -32.888 1.00 89.81 519 PRO A N 1
ATOM 4097 C CA . PRO A 1 519 ? 7.255 -10.585 -33.360 1.00 89.81 519 PRO A CA 1
ATOM 4098 C C . PRO A 1 519 ? 7.622 -11.986 -33.851 1.00 89.81 519 PRO A C 1
ATOM 4100 O O . PRO A 1 519 ? 7.388 -12.992 -33.178 1.00 89.81 519 PRO A O 1
ATOM 4103 N N . LEU A 1 520 ? 8.267 -12.055 -35.021 1.00 85.25 520 LEU A N 1
ATOM 4104 C CA . LEU A 1 520 ? 8.678 -13.323 -35.640 1.00 85.25 520 LEU A CA 1
ATOM 4105 C C . LEU A 1 520 ? 9.696 -14.091 -34.787 1.00 85.25 520 LEU A C 1
ATOM 4107 O O . LEU A 1 520 ? 9.866 -15.293 -34.978 1.00 85.25 520 LEU A O 1
ATOM 4111 N N . SER A 1 521 ? 10.376 -13.414 -33.861 1.00 89.62 521 SER A N 1
ATOM 4112 C CA . SER A 1 521 ? 11.327 -14.010 -32.924 1.00 89.62 521 SER A CA 1
ATOM 4113 C C . SER A 1 521 ? 10.683 -14.976 -31.925 1.00 89.62 521 SER A C 1
ATOM 4115 O O . SER A 1 521 ? 11.397 -15.808 -31.373 1.00 89.62 521 SER A O 1
ATOM 4117 N N . ILE A 1 522 ? 9.353 -14.959 -31.746 1.00 87.69 522 ILE A N 1
ATOM 4118 C CA . ILE A 1 522 ? 8.635 -15.958 -30.930 1.00 87.69 522 ILE A CA 1
ATOM 4119 C C . ILE A 1 522 ? 8.918 -17.387 -31.418 1.00 87.69 522 ILE A C 1
ATOM 4121 O O . ILE A 1 522 ? 8.943 -18.311 -30.610 1.00 87.69 522 ILE A O 1
ATOM 4125 N N . LYS A 1 523 ? 9.250 -17.580 -32.704 1.00 81.88 523 LYS A N 1
ATOM 4126 C CA . LYS A 1 523 ? 9.667 -18.885 -33.250 1.00 81.88 523 LYS A CA 1
ATOM 4127 C C . LYS A 1 523 ? 10.945 -19.459 -32.617 1.00 81.88 523 LYS A C 1
ATOM 4129 O O . LYS A 1 523 ? 11.215 -20.643 -32.775 1.00 81.88 523 LYS A O 1
ATOM 4134 N N . HIS A 1 524 ? 11.761 -18.630 -31.960 1.00 88.50 524 HIS A N 1
ATOM 4135 C CA . HIS A 1 524 ? 12.965 -19.071 -31.247 1.00 88.50 524 HIS A CA 1
ATOM 4136 C C . HIS A 1 524 ? 12.637 -19.679 -29.873 1.00 88.50 524 HIS A C 1
ATOM 4138 O O . HIS A 1 524 ? 13.492 -20.307 -29.248 1.00 88.50 524 HIS A O 1
ATOM 4144 N N . LEU A 1 525 ? 11.399 -19.522 -29.393 1.00 88.94 525 LEU A N 1
ATOM 4145 C CA . LEU A 1 525 ? 10.924 -20.080 -28.131 1.00 88.94 525 LEU A CA 1
ATOM 4146 C C . LEU A 1 525 ? 10.534 -21.554 -28.312 1.00 88.94 525 LEU A C 1
ATOM 4148 O O . LEU A 1 525 ? 9.373 -21.928 -28.189 1.00 88.94 525 LEU A O 1
ATOM 4152 N N . HIS A 1 526 ? 11.518 -22.407 -28.599 1.00 85.81 526 HIS A N 1
ATOM 4153 C CA . HIS A 1 526 ? 11.316 -23.828 -28.926 1.00 85.81 526 HIS A CA 1
ATOM 4154 C C . HIS A 1 526 ? 10.671 -24.668 -27.806 1.00 85.81 526 HIS A C 1
ATOM 4156 O O . HIS A 1 526 ? 10.268 -25.799 -28.044 1.00 85.81 526 HIS A O 1
ATOM 4162 N N . LYS A 1 527 ? 10.594 -24.144 -26.577 1.00 88.56 527 LYS A N 1
ATOM 4163 C CA . LYS A 1 527 ? 9.936 -24.799 -25.434 1.00 88.56 527 LYS A CA 1
ATOM 4164 C C . LYS A 1 527 ? 8.514 -24.295 -25.176 1.00 88.56 527 LYS A C 1
ATOM 4166 O O . LYS A 1 527 ? 7.890 -24.753 -24.223 1.00 88.56 527 LYS A O 1
ATOM 4171 N N . LEU A 1 528 ? 8.021 -23.333 -25.959 1.00 87.88 528 LEU A N 1
ATOM 4172 C CA . LEU A 1 528 ? 6.768 -22.645 -25.678 1.00 87.88 528 LEU A CA 1
ATOM 4173 C C . LEU A 1 528 ? 5.571 -23.567 -25.927 1.00 87.88 528 LEU A C 1
ATOM 4175 O O . LEU A 1 528 ? 5.260 -23.913 -27.061 1.00 87.88 528 LEU A O 1
ATOM 4179 N N . GLU A 1 529 ? 4.868 -23.918 -24.856 1.00 85.00 529 GLU A N 1
ATOM 4180 C CA . GLU A 1 529 ? 3.668 -24.757 -24.898 1.00 85.00 529 GLU A CA 1
ATOM 4181 C C . GLU A 1 529 ? 2.389 -23.914 -24.932 1.00 85.00 529 GLU A C 1
ATOM 4183 O O . GLU A 1 529 ? 1.369 -24.330 -25.478 1.00 85.00 529 GLU A O 1
ATOM 4188 N N . ARG A 1 530 ? 2.411 -22.734 -24.296 1.00 80.62 530 ARG A N 1
ATOM 4189 C CA . ARG A 1 530 ? 1.230 -21.878 -24.131 1.00 80.62 530 ARG A CA 1
ATOM 4190 C C . ARG A 1 530 ? 1.544 -20.419 -24.436 1.00 80.62 530 ARG A C 1
ATOM 4192 O O . ARG A 1 530 ? 2.397 -19.816 -23.785 1.00 80.62 530 ARG A O 1
ATOM 4199 N N . LEU A 1 531 ? 0.789 -19.851 -25.374 1.00 85.81 531 LEU A N 1
ATOM 4200 C CA . LEU A 1 531 ? 0.862 -18.453 -25.787 1.00 85.81 531 LEU A CA 1
ATOM 4201 C C . LEU A 1 531 ? -0.514 -17.795 -25.628 1.00 85.81 531 LEU A C 1
ATOM 4203 O O . LEU A 1 531 ? -1.454 -18.159 -26.331 1.00 85.81 531 LEU A O 1
ATOM 4207 N N . TYR A 1 532 ? -0.628 -16.827 -24.719 1.00 81.88 532 TYR A N 1
ATOM 4208 C CA . TYR A 1 532 ? -1.853 -16.058 -24.490 1.00 81.88 532 TYR A CA 1
ATOM 4209 C C . TYR A 1 532 ? -1.626 -14.608 -24.919 1.00 81.88 532 TYR A C 1
ATOM 4211 O O . TYR A 1 532 ? -0.848 -13.892 -24.296 1.00 81.88 532 TYR A O 1
ATOM 4219 N N . LEU A 1 533 ? -2.276 -14.199 -26.011 1.00 84.50 533 LEU A N 1
ATOM 4220 C CA . LEU A 1 533 ? -2.187 -12.847 -26.590 1.00 84.50 533 LEU A CA 1
ATOM 4221 C C . LEU A 1 533 ? -3.567 -12.205 -26.812 1.00 84.50 533 LEU A C 1
ATOM 4223 O O . LEU A 1 533 ? -3.650 -11.112 -27.369 1.00 84.50 533 LEU A O 1
ATOM 4227 N N . VAL A 1 534 ? -4.641 -12.898 -26.420 1.00 75.25 534 VAL A N 1
ATOM 4228 C CA . VAL A 1 534 ? -6.039 -12.480 -26.627 1.00 75.25 534 VAL A CA 1
ATOM 4229 C C . VAL A 1 534 ? -6.306 -11.148 -25.921 1.00 75.25 534 VAL A C 1
ATOM 4231 O O . VAL A 1 534 ? -5.578 -10.787 -25.002 1.00 75.25 534 VAL A O 1
ATOM 4234 N N . ASP A 1 535 ? -7.314 -10.400 -26.370 1.00 75.75 535 ASP A N 1
ATOM 4235 C CA . ASP A 1 535 ? -7.685 -9.101 -25.798 1.00 75.75 535 ASP A CA 1
ATOM 4236 C C . ASP A 1 535 ? -6.521 -8.098 -25.810 1.00 75.75 535 ASP A C 1
ATOM 4238 O O . ASP A 1 535 ? -6.174 -7.481 -24.808 1.00 75.75 535 ASP A O 1
ATOM 4242 N N . ASN A 1 536 ? -5.914 -7.959 -26.991 1.00 80.81 536 ASN A N 1
ATOM 4243 C CA . ASN A 1 536 ? -4.938 -6.936 -27.358 1.00 80.81 536 ASN A CA 1
ATOM 4244 C C . ASN A 1 536 ? -5.280 -6.368 -28.749 1.00 80.81 536 ASN A C 1
ATOM 4246 O O . ASN A 1 536 ? -6.166 -6.856 -29.444 1.00 80.81 536 ASN A O 1
ATOM 4250 N N . MET A 1 537 ? -4.535 -5.363 -29.205 1.00 83.12 537 MET A N 1
ATOM 4251 C CA . MET A 1 537 ? -4.609 -4.776 -30.553 1.00 83.12 537 MET A CA 1
ATOM 4252 C C . MET A 1 537 ? -3.519 -5.324 -31.500 1.00 83.12 537 MET A C 1
ATOM 4254 O O . MET A 1 537 ? -3.066 -4.621 -32.410 1.00 83.12 537 MET A O 1
ATOM 4258 N N . LEU A 1 538 ? -3.060 -6.557 -31.264 1.00 82.31 538 LEU A N 1
ATOM 4259 C CA . LEU A 1 538 ? -1.975 -7.202 -32.011 1.00 82.31 538 LEU A CA 1
ATOM 4260 C C . LEU A 1 538 ? -2.436 -7.704 -33.388 1.00 82.31 538 LEU A C 1
ATOM 4262 O O . LEU A 1 538 ? -3.608 -8.019 -33.601 1.00 82.31 538 LEU A O 1
ATOM 4266 N N . GLN A 1 539 ? -1.497 -7.769 -34.330 1.00 74.75 539 GLN A N 1
ATOM 4267 C CA . GLN A 1 539 ? -1.714 -8.205 -35.709 1.00 74.75 539 GLN A CA 1
ATOM 4268 C C . GLN A 1 539 ? -0.632 -9.191 -36.167 1.00 74.75 539 GLN A C 1
ATOM 4270 O O . GLN A 1 539 ? 0.440 -9.291 -35.571 1.00 74.75 539 GLN A O 1
ATOM 4275 N N . GLY A 1 540 ? -0.891 -9.898 -37.264 1.00 68.75 540 GLY A N 1
ATOM 4276 C CA . GLY A 1 540 ? 0.089 -10.765 -37.918 1.00 68.75 540 GLY A CA 1
ATOM 4277 C C . GLY A 1 540 ? -0.153 -12.257 -37.676 1.00 68.75 540 GLY A C 1
ATOM 4278 O O . GLY A 1 540 ? -1.099 -12.641 -36.984 1.00 68.75 540 GLY A O 1
ATOM 4279 N N . PRO A 1 541 ? 0.662 -13.118 -38.305 1.00 63.16 541 PRO A N 1
ATOM 4280 C CA . PRO A 1 541 ? 0.455 -14.556 -38.254 1.00 63.16 541 PRO A CA 1
ATOM 4281 C C . PRO A 1 541 ? 0.829 -15.109 -36.877 1.00 63.16 541 PRO A C 1
ATOM 4283 O O . PRO A 1 541 ? 1.952 -14.916 -36.404 1.00 63.16 541 PRO A O 1
ATOM 4286 N N . ILE A 1 542 ? -0.075 -15.880 -36.269 1.00 60.66 542 ILE A N 1
ATOM 4287 C CA . ILE A 1 542 ? 0.313 -16.842 -35.236 1.00 60.66 542 ILE A CA 1
ATOM 4288 C C . ILE A 1 542 ? 0.903 -18.024 -36.001 1.00 60.66 542 ILE A C 1
ATOM 4290 O O . ILE A 1 542 ? 0.178 -18.896 -36.474 1.00 60.66 542 ILE A O 1
ATOM 4294 N N . LEU A 1 543 ? 2.215 -17.979 -36.244 1.00 55.25 543 LEU A N 1
ATOM 4295 C CA . LEU A 1 543 ? 2.907 -18.988 -37.046 1.00 55.25 543 LEU A CA 1
ATOM 4296 C C . LEU A 1 543 ? 2.540 -20.396 -36.551 1.00 55.25 543 LEU A C 1
ATOM 4298 O O . LEU A 1 543 ? 2.694 -20.695 -35.366 1.00 55.25 543 LEU A O 1
ATOM 4302 N N . LYS A 1 544 ? 2.112 -21.276 -37.469 1.00 46.09 544 LYS A N 1
ATOM 4303 C CA . LYS A 1 544 ? 2.214 -22.723 -37.257 1.00 46.09 544 LYS A CA 1
ATOM 4304 C C . LYS A 1 544 ? 3.678 -23.004 -36.930 1.00 46.09 544 LYS A C 1
ATOM 4306 O O . LYS A 1 544 ? 4.547 -22.790 -37.772 1.00 46.09 544 LYS A O 1
ATOM 4311 N N . ILE A 1 545 ? 3.953 -23.435 -35.704 1.00 45.34 545 ILE A N 1
ATOM 4312 C CA . ILE A 1 545 ? 5.242 -24.021 -35.350 1.00 45.34 545 ILE A CA 1
ATOM 4313 C C . ILE A 1 545 ? 5.275 -25.368 -36.079 1.00 45.34 545 ILE A C 1
ATOM 4315 O O . ILE A 1 545 ? 4.805 -26.378 -35.565 1.00 45.34 545 ILE A O 1
ATOM 4319 N N . GLU A 1 546 ? 5.710 -25.366 -37.338 1.00 37.25 546 GLU A N 1
ATOM 4320 C CA . GLU A 1 546 ? 6.037 -26.596 -38.050 1.00 37.25 546 GLU A CA 1
ATOM 4321 C C . GLU A 1 546 ? 7.307 -27.166 -37.412 1.00 37.25 546 GLU A C 1
ATOM 4323 O O . GLU A 1 546 ? 8.421 -26.771 -37.751 1.00 37.25 546 GLU A O 1
ATOM 4328 N N . GLU A 1 547 ? 7.148 -28.076 -36.452 1.00 40.47 547 GLU A N 1
ATOM 4329 C CA . GLU A 1 547 ? 8.195 -29.047 -36.158 1.00 40.47 547 GLU A CA 1
ATOM 4330 C C . GLU A 1 547 ? 7.929 -30.322 -36.959 1.00 40.47 547 GLU A C 1
ATOM 4332 O O . GLU A 1 547 ? 6.881 -30.954 -36.834 1.00 40.47 547 GLU A O 1
ATOM 4337 N N . GLU A 1 548 ? 8.921 -30.739 -37.746 1.00 37.53 548 GLU A N 1
ATOM 4338 C CA . GLU A 1 548 ? 9.035 -32.063 -38.372 1.00 37.53 548 GLU A CA 1
ATOM 4339 C C . GLU A 1 548 ? 9.233 -33.190 -37.327 1.00 37.53 548 GLU A C 1
ATOM 4341 O O . GLU A 1 548 ? 10.101 -34.054 -37.469 1.00 37.53 548 GLU A O 1
ATOM 4346 N N . LYS A 1 549 ? 8.459 -33.199 -36.236 1.00 36.69 549 LYS A N 1
ATOM 4347 C CA . LYS A 1 549 ? 8.457 -34.286 -35.251 1.00 36.69 549 LYS A CA 1
ATOM 4348 C C . LYS A 1 549 ? 7.035 -34.714 -34.929 1.00 36.69 549 LYS A C 1
ATOM 4350 O O . LYS A 1 549 ? 6.271 -33.986 -34.306 1.00 36.69 549 LYS A O 1
ATOM 4355 N N . GLU A 1 550 ? 6.743 -35.949 -35.317 1.00 36.41 550 GLU A N 1
ATOM 4356 C CA . GLU A 1 550 ? 5.461 -36.661 -35.242 1.00 36.41 550 GLU A CA 1
ATOM 4357 C C . GLU A 1 550 ? 4.810 -36.792 -33.846 1.00 36.41 550 GLU A C 1
ATOM 4359 O O . GLU A 1 550 ? 3.804 -37.478 -33.744 1.00 36.41 550 GLU A O 1
ATOM 4364 N N . ASP A 1 551 ? 5.292 -36.127 -32.788 1.00 33.72 551 ASP A N 1
ATOM 4365 C CA . ASP A 1 551 ? 4.729 -36.269 -31.428 1.00 33.72 551 ASP A CA 1
ATOM 4366 C C . ASP A 1 551 ? 4.633 -34.965 -30.603 1.00 33.72 551 ASP A C 1
ATOM 4368 O O . ASP A 1 551 ? 4.405 -34.999 -29.395 1.00 33.72 551 ASP A O 1
ATOM 4372 N N . SER A 1 552 ? 4.755 -33.790 -31.229 1.00 31.36 552 SER A N 1
ATOM 4373 C CA . SER A 1 552 ? 4.575 -32.493 -30.556 1.00 31.36 552 SER A CA 1
ATOM 4374 C C . SER A 1 552 ? 3.590 -31.615 -31.328 1.00 31.36 552 SER A C 1
ATOM 4376 O O . SER A 1 552 ? 3.961 -30.692 -32.051 1.00 31.36 552 SER A O 1
ATOM 4378 N N . MET A 1 553 ? 2.295 -31.908 -31.196 1.00 28.53 553 MET A N 1
ATOM 4379 C CA . MET A 1 553 ? 1.259 -30.966 -31.617 1.00 28.53 553 MET A CA 1
ATOM 4380 C C . MET A 1 553 ? 1.239 -29.800 -30.619 1.00 28.53 553 MET A C 1
ATOM 4382 O O . MET A 1 553 ? 0.595 -29.885 -29.572 1.00 28.53 553 MET A O 1
ATOM 4386 N N . VAL A 1 554 ? 1.905 -28.687 -30.949 1.00 38.06 554 VAL A N 1
ATOM 4387 C CA . VAL A 1 554 ? 1.574 -27.383 -30.355 1.00 38.06 554 VAL A CA 1
ATOM 4388 C C . VAL A 1 554 ? 0.214 -26.976 -30.920 1.00 38.06 554 VAL A C 1
ATOM 4390 O O . VAL A 1 554 ? 0.095 -26.230 -31.888 1.00 38.06 554 VAL A O 1
ATOM 4393 N N . LEU A 1 555 ? -0.840 -27.555 -30.351 1.00 34.31 555 LEU A N 1
ATOM 4394 C CA . LEU A 1 555 ? -2.201 -27.091 -30.541 1.00 34.31 555 LEU A CA 1
ATOM 4395 C C . LEU A 1 555 ? -2.308 -25.751 -29.814 1.00 34.31 555 LEU A C 1
ATOM 4397 O O . LEU A 1 555 ? -2.453 -25.699 -28.592 1.00 34.31 555 LEU A O 1
ATOM 4401 N N . THR A 1 556 ? -2.290 -24.650 -30.564 1.00 38.56 556 THR A N 1
ATOM 4402 C CA . THR A 1 556 ? -3.050 -23.478 -30.141 1.00 38.56 556 THR A CA 1
ATOM 4403 C C . THR A 1 556 ? -4.488 -23.966 -29.991 1.00 38.56 556 THR A C 1
ATOM 4405 O O . THR A 1 556 ? -5.178 -24.197 -30.982 1.00 38.56 556 THR A O 1
ATOM 4408 N N . ASN A 1 557 ? -4.936 -24.232 -28.759 1.00 36.06 557 ASN A N 1
ATOM 4409 C CA . ASN A 1 557 ? -6.346 -24.497 -28.478 1.00 36.06 557 ASN A CA 1
ATOM 4410 C C . ASN A 1 557 ? -7.124 -23.264 -28.936 1.00 36.06 557 ASN A C 1
ATOM 4412 O O . ASN A 1 557 ? -7.241 -22.270 -28.222 1.00 36.06 557 ASN A O 1
ATOM 4416 N N . THR A 1 558 ? -7.573 -23.307 -30.185 1.00 42.22 558 THR A N 1
ATOM 4417 C CA . THR A 1 558 ? -8.184 -22.176 -30.857 1.00 42.22 558 THR A CA 1
ATOM 4418 C C . THR A 1 558 ? -9.642 -22.205 -30.425 1.00 42.22 558 THR A C 1
ATOM 4420 O O . THR A 1 558 ? -10.443 -22.969 -30.955 1.00 42.22 558 THR A O 1
ATOM 4423 N N . LEU A 1 559 ? -9.973 -21.442 -29.384 1.00 43.00 559 LEU A N 1
ATOM 4424 C CA . LEU A 1 559 ? -11.336 -21.270 -28.870 1.00 43.00 559 LEU A CA 1
ATOM 4425 C C . LEU A 1 559 ? -12.146 -20.369 -29.820 1.00 43.00 559 LEU A C 1
ATOM 4427 O O . LEU A 1 559 ? -12.579 -19.284 -29.453 1.00 43.00 559 LEU A O 1
ATOM 4431 N N . GLY A 1 560 ? -12.312 -20.793 -31.070 1.00 51.72 560 GLY A N 1
ATOM 4432 C CA . GLY A 1 560 ? -13.225 -20.169 -32.020 1.00 51.72 560 GLY A CA 1
ATOM 4433 C C . GLY A 1 560 ? -14.403 -21.100 -32.277 1.00 51.72 560 GLY A C 1
ATOM 4434 O O . GLY A 1 560 ? -14.214 -22.271 -32.604 1.00 51.72 560 GLY A O 1
ATOM 4435 N N . THR A 1 561 ? -15.629 -20.602 -32.131 1.00 58.91 561 THR A N 1
ATOM 4436 C CA . THR A 1 561 ? -16.816 -21.385 -32.499 1.00 58.91 561 THR A CA 1
ATOM 4437 C C . THR A 1 561 ? -16.908 -21.433 -34.022 1.00 58.91 561 THR A C 1
ATOM 4439 O O . THR A 1 561 ? -16.890 -20.391 -34.681 1.00 58.91 561 THR A O 1
ATOM 4442 N N . LEU A 1 562 ? -16.985 -22.640 -34.594 1.00 64.94 562 LEU A N 1
ATOM 4443 C CA . LEU A 1 562 ? -17.107 -22.847 -36.039 1.00 64.94 562 LEU A CA 1
ATOM 4444 C C . LEU A 1 562 ? -18.259 -21.991 -36.601 1.00 64.94 562 LEU A C 1
ATOM 4446 O O . LEU A 1 562 ? -19.367 -22.015 -36.067 1.00 64.94 562 LEU A O 1
ATOM 4450 N N . GLY A 1 563 ? -17.978 -21.218 -37.652 1.00 70.81 563 GLY A N 1
ATOM 4451 C CA . GLY A 1 563 ? -18.933 -20.288 -38.267 1.00 70.81 563 GLY A CA 1
ATOM 4452 C C . GLY A 1 563 ? -18.916 -18.854 -37.717 1.00 70.81 563 GLY A C 1
ATOM 4453 O O . GLY A 1 563 ? -19.518 -17.986 -38.337 1.00 70.81 563 GLY A O 1
ATOM 4454 N N . TYR A 1 564 ? -18.189 -18.586 -36.626 1.00 82.75 564 TYR A N 1
ATOM 4455 C CA . TYR A 1 564 ? -17.918 -17.228 -36.116 1.00 82.75 564 TYR A CA 1
ATOM 4456 C C . TYR A 1 564 ? -16.482 -16.764 -36.411 1.00 82.75 564 TYR A C 1
ATOM 4458 O O . TYR A 1 564 ? -16.170 -15.586 -36.285 1.00 82.75 564 TYR A O 1
ATOM 4466 N N . ILE A 1 565 ? -15.606 -17.689 -36.812 1.00 81.06 565 ILE A N 1
ATOM 4467 C CA . ILE A 1 565 ? -14.194 -17.433 -37.118 1.00 81.06 565 ILE A CA 1
ATOM 4468 C C . ILE A 1 565 ? -14.066 -16.701 -38.460 1.00 81.06 565 ILE A C 1
ATOM 4470 O O . ILE A 1 565 ? -14.589 -17.170 -39.471 1.00 81.06 565 ILE A O 1
ATOM 4474 N N . ALA A 1 566 ? -13.320 -15.592 -38.476 1.00 84.25 566 ALA A N 1
ATOM 4475 C CA . ALA A 1 566 ? -12.987 -14.874 -39.704 1.00 84.25 566 ALA A CA 1
ATOM 4476 C C . ALA A 1 566 ? -12.180 -15.759 -40.675 1.00 84.25 566 ALA A C 1
ATOM 4478 O O . ALA A 1 566 ? -11.294 -16.487 -40.211 1.00 84.25 566 ALA A O 1
ATOM 4479 N N . PRO A 1 567 ? -12.426 -15.693 -41.998 1.00 83.38 567 PRO A N 1
ATOM 4480 C CA . PRO A 1 567 ? -11.760 -16.554 -42.972 1.00 83.38 567 PRO A CA 1
ATOM 4481 C C . PRO A 1 567 ? -10.236 -16.527 -42.852 1.00 83.38 567 PRO A C 1
ATOM 4483 O O . PRO A 1 567 ? -9.624 -17.582 -42.732 1.00 83.38 567 PRO A O 1
ATOM 4486 N N . GLU A 1 568 ? -9.635 -15.338 -42.764 1.00 77.62 568 GLU A N 1
ATOM 4487 C CA . GLU A 1 568 ? -8.184 -15.160 -42.644 1.00 77.62 568 GLU A CA 1
ATOM 4488 C C . GLU A 1 568 ? -7.600 -15.756 -41.350 1.00 77.62 568 GLU A C 1
ATOM 4490 O O . GLU A 1 568 ? -6.465 -16.237 -41.328 1.00 77.62 568 GLU A O 1
ATOM 4495 N N . TYR A 1 569 ? -8.391 -15.799 -40.276 1.00 75.38 569 TYR A N 1
ATOM 4496 C CA . TYR A 1 569 ? -7.981 -16.441 -39.033 1.00 75.38 569 TYR A CA 1
ATOM 4497 C C . TYR A 1 569 ? -8.060 -17.966 -39.151 1.00 75.38 569 TYR A C 1
ATOM 4499 O O . TYR A 1 569 ? -7.132 -18.668 -38.753 1.00 75.38 569 TYR A O 1
ATOM 4507 N N . GLY A 1 570 ? -9.134 -18.484 -39.754 1.00 69.12 570 GLY A N 1
ATOM 4508 C CA . GLY A 1 570 ? -9.352 -19.920 -39.926 1.00 69.12 570 GLY A CA 1
ATOM 4509 C C . GLY A 1 570 ? -8.435 -20.583 -40.960 1.00 69.12 570 GLY A C 1
ATOM 4510 O O . GLY A 1 570 ? -8.040 -21.731 -40.765 1.00 69.12 570 GLY A O 1
ATOM 4511 N N . SER A 1 571 ? -8.089 -19.889 -42.049 1.00 68.38 571 SER A N 1
ATOM 4512 C CA . SER A 1 571 ? -7.271 -20.448 -43.134 1.00 68.38 571 SER A CA 1
ATOM 4513 C C . SER A 1 571 ? -5.783 -20.134 -43.003 1.00 68.38 571 SER A C 1
ATOM 4515 O O . SER A 1 571 ? -4.953 -20.992 -43.302 1.00 68.38 571 SER A O 1
ATOM 4517 N N . GLU A 1 572 ? -5.436 -18.924 -4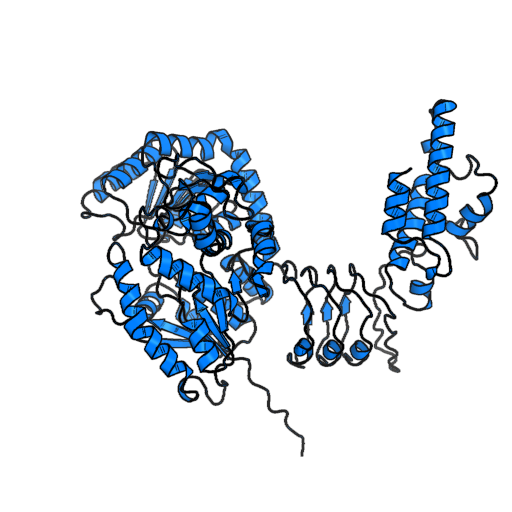2.560 1.00 67.75 572 GLU A N 1
ATOM 4518 C CA . GLU A 1 572 ? -4.055 -18.421 -42.565 1.00 67.75 572 GLU A CA 1
ATOM 4519 C C . GLU A 1 572 ? -3.483 -18.216 -41.153 1.00 67.75 572 GLU A C 1
ATOM 4521 O O . GLU A 1 572 ? -2.297 -17.922 -41.011 1.00 67.75 572 GLU A O 1
ATOM 4526 N N . GLY A 1 573 ? -4.289 -18.385 -40.096 1.00 65.94 573 GLY A N 1
ATOM 4527 C CA . GLY A 1 573 ? -3.858 -18.127 -38.717 1.00 65.94 573 GLY A CA 1
ATOM 4528 C C . GLY A 1 573 ? -3.565 -16.647 -38.445 1.00 65.94 573 GLY A C 1
ATOM 4529 O O . GLY A 1 573 ? -2.832 -16.319 -37.509 1.00 65.94 573 GLY A O 1
ATOM 4530 N N . VAL A 1 574 ? -4.099 -15.748 -39.279 1.00 67.69 574 VAL A N 1
ATOM 4531 C CA . VAL A 1 574 ? -3.915 -14.301 -39.145 1.00 67.69 574 VAL A CA 1
ATOM 4532 C C . VAL A 1 574 ? -4.886 -13.778 -38.100 1.00 67.69 574 VAL A C 1
ATOM 4534 O O . VAL A 1 574 ? -6.099 -13.865 -38.271 1.00 67.69 574 VAL A O 1
ATOM 4537 N N . VAL A 1 575 ? -4.350 -13.194 -37.030 1.00 70.00 575 VAL A N 1
ATOM 4538 C CA . VAL A 1 575 ? -5.158 -12.506 -36.018 1.00 70.00 575 VAL A CA 1
ATOM 4539 C C . VAL A 1 575 ? -5.103 -11.008 -36.271 1.00 70.00 575 VAL A C 1
ATOM 4541 O O . VAL A 1 575 ? -4.047 -10.445 -36.563 1.00 70.00 575 VAL A O 1
ATOM 4544 N N . SER A 1 576 ? -6.258 -10.353 -36.197 1.00 73.94 576 SER A N 1
ATOM 4545 C CA . SER A 1 576 ? -6.368 -8.900 -36.275 1.00 73.94 576 SER A CA 1
ATOM 4546 C C . SER A 1 576 ? -7.661 -8.423 -35.6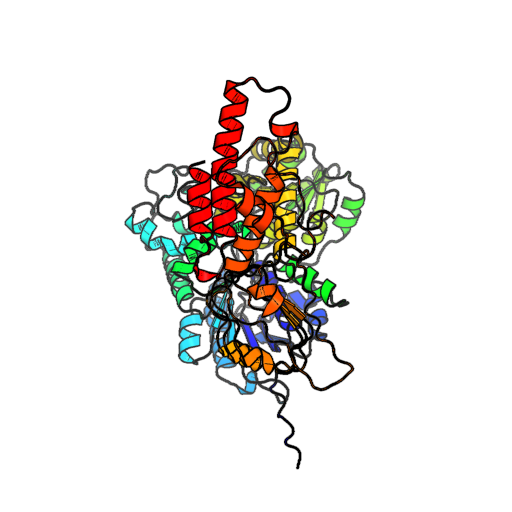24 1.00 73.94 576 SER A C 1
ATOM 4548 O O . SER A 1 576 ? -8.630 -9.173 -35.521 1.00 73.94 576 SER A O 1
ATOM 4550 N N . THR A 1 577 ? -7.738 -7.130 -35.310 1.00 75.62 577 THR A N 1
ATOM 4551 C CA . THR A 1 577 ? -8.989 -6.496 -34.857 1.00 75.62 577 THR A CA 1
ATOM 4552 C C . THR A 1 577 ? -10.123 -6.604 -35.883 1.00 75.62 577 THR A C 1
ATOM 4554 O O . THR A 1 577 ? -11.295 -6.487 -35.531 1.00 75.62 577 THR A O 1
ATOM 4557 N N . ARG A 1 578 ? -9.816 -6.858 -37.166 1.00 82.44 578 ARG A N 1
ATOM 4558 C CA . ARG A 1 578 ? -10.826 -7.138 -38.197 1.00 82.44 578 ARG A CA 1
ATOM 4559 C C . ARG A 1 578 ? -11.464 -8.518 -38.016 1.00 82.44 578 ARG A C 1
ATOM 4561 O O . ARG A 1 578 ? -12.619 -8.678 -38.407 1.00 82.44 578 ARG A O 1
ATOM 4568 N N . CYS A 1 579 ? -10.773 -9.485 -37.409 1.00 82.06 579 CYS A N 1
ATOM 4569 C CA . CYS A 1 579 ? -11.332 -10.801 -37.080 1.00 82.06 579 CYS A CA 1
ATOM 4570 C C . CYS A 1 579 ? -12.407 -10.704 -35.984 1.00 82.06 579 CYS A C 1
ATOM 4572 O O . CYS A 1 579 ? -13.447 -11.363 -36.073 1.00 82.06 579 CYS A O 1
ATOM 4574 N N . ASP A 1 580 ? -12.209 -9.818 -35.004 1.00 82.69 580 ASP A N 1
ATOM 4575 C CA . ASP A 1 580 ? -13.209 -9.538 -33.965 1.00 82.69 580 ASP A CA 1
ATOM 4576 C C . ASP A 1 580 ? -14.456 -8.881 -34.566 1.00 82.69 580 ASP A C 1
ATOM 4578 O O . ASP A 1 580 ? -15.581 -9.261 -34.244 1.00 82.69 580 ASP A O 1
ATOM 4582 N N . VAL A 1 581 ? -14.267 -7.929 -35.492 1.00 88.25 581 VAL A N 1
ATOM 4583 C CA . VAL A 1 581 ? -15.383 -7.276 -36.199 1.00 88.25 581 VAL A CA 1
ATOM 4584 C C . VAL A 1 581 ? -16.184 -8.284 -37.031 1.00 88.25 581 VAL A C 1
ATOM 4586 O O . VAL A 1 581 ? -17.410 -8.213 -37.043 1.00 88.25 581 VAL A O 1
ATOM 4589 N N . TYR A 1 582 ? -15.524 -9.262 -37.660 1.00 91.44 582 TYR A N 1
ATOM 4590 C CA . TYR A 1 582 ? -16.215 -10.352 -38.355 1.00 91.44 582 TYR A CA 1
ATOM 4591 C C . TYR A 1 582 ? -17.087 -11.172 -37.404 1.00 91.44 582 TYR A C 1
ATOM 4593 O O . TYR A 1 582 ? -18.275 -11.354 -37.665 1.00 91.44 582 TYR A O 1
ATOM 4601 N N . SER A 1 583 ? -16.515 -11.614 -36.279 1.00 89.56 583 SER A N 1
ATOM 4602 C CA . SER A 1 583 ? -17.238 -12.378 -35.253 1.00 89.56 583 SER A CA 1
ATOM 4603 C C . SER A 1 583 ? -18.450 -11.597 -34.730 1.00 89.56 583 SER A C 1
ATOM 4605 O O . SER A 1 583 ? -19.533 -12.156 -34.555 1.00 89.56 583 SER A O 1
ATOM 4607 N N . TYR A 1 584 ? -18.290 -10.283 -34.537 1.00 90.69 584 TYR A N 1
ATOM 4608 C CA . TYR A 1 584 ? -19.367 -9.378 -34.143 1.00 90.69 584 TYR A CA 1
ATOM 4609 C C . TYR A 1 584 ? -20.476 -9.277 -35.201 1.00 90.69 584 TYR A C 1
ATOM 4611 O O . TYR A 1 584 ? -21.654 -9.337 -34.856 1.00 90.69 584 TYR A O 1
ATOM 4619 N N . GLY A 1 585 ? -20.122 -9.177 -36.485 1.00 92.62 585 GLY A N 1
ATOM 4620 C CA . GLY A 1 585 ? -21.094 -9.177 -37.579 1.00 92.62 585 GLY A CA 1
ATOM 4621 C C . GLY A 1 585 ? -21.930 -10.461 -37.616 1.00 92.62 585 GLY A C 1
ATOM 4622 O O . GLY A 1 585 ? -23.152 -10.390 -37.725 1.00 92.62 585 GLY A O 1
ATOM 4623 N N . VAL A 1 586 ? -21.305 -11.626 -37.414 1.00 91.94 586 VAL A N 1
ATOM 4624 C CA . VAL A 1 586 ? -22.016 -12.914 -37.318 1.00 91.94 586 VAL A CA 1
ATOM 4625 C C . VAL A 1 586 ? -22.968 -12.944 -36.114 1.00 91.94 586 VAL A C 1
ATOM 4627 O O . VAL A 1 586 ? -24.111 -13.379 -36.249 1.00 91.94 586 VAL A O 1
ATOM 4630 N N . MET A 1 587 ? -22.540 -12.430 -34.956 1.00 90.81 587 MET A N 1
ATOM 4631 C CA . MET A 1 587 ? -23.399 -12.303 -33.769 1.00 90.81 587 MET A CA 1
ATOM 4632 C C . MET A 1 587 ? -24.603 -11.385 -34.016 1.00 90.81 587 MET A C 1
ATOM 4634 O O . MET A 1 587 ? -25.710 -11.713 -33.596 1.00 90.81 587 MET A O 1
ATOM 4638 N N . LEU A 1 588 ? -24.421 -10.257 -34.713 1.00 89.94 588 LEU A N 1
ATOM 4639 C CA . LEU A 1 588 ? -25.534 -9.374 -35.081 1.00 89.94 588 LEU A CA 1
ATOM 4640 C C . LEU A 1 588 ? -26.564 -10.104 -35.950 1.00 89.94 588 LEU A C 1
ATOM 4642 O O . LEU A 1 588 ? -27.759 -9.994 -35.688 1.00 89.94 588 LEU A O 1
ATOM 4646 N N . MET A 1 589 ? -26.106 -10.889 -36.931 1.00 90.44 589 MET A N 1
ATOM 4647 C CA . MET A 1 589 ? -26.977 -11.716 -37.774 1.00 90.44 589 MET A CA 1
ATOM 4648 C C . MET A 1 589 ? -27.759 -12.746 -36.959 1.00 90.44 589 MET A C 1
ATOM 4650 O O . MET A 1 589 ? -28.956 -12.927 -37.177 1.00 90.44 589 MET A O 1
ATOM 4654 N N . GLU A 1 590 ? -27.121 -13.398 -35.989 1.00 90.69 590 GLU A N 1
ATOM 4655 C CA . GLU A 1 590 ? -27.789 -14.359 -35.106 1.00 90.69 590 GLU A CA 1
ATOM 4656 C C . GLU A 1 590 ? -28.921 -13.710 -34.296 1.00 90.69 590 GLU A C 1
ATOM 4658 O O . GLU A 1 590 ? -29.978 -14.318 -34.135 1.00 90.69 590 GLU A O 1
ATOM 4663 N N . VAL A 1 591 ? -28.740 -12.471 -33.824 1.00 87.06 591 VAL A N 1
ATOM 4664 C CA . VAL A 1 591 ? -29.725 -11.781 -32.974 1.00 87.06 591 VAL A CA 1
ATOM 4665 C C . VAL A 1 591 ? -31.063 -11.583 -33.684 1.00 87.06 591 VAL A C 1
ATOM 4667 O O . VAL A 1 591 ? -32.099 -11.919 -33.112 1.00 87.06 591 VAL A O 1
ATOM 4670 N N . PHE A 1 592 ? -31.068 -11.061 -34.914 1.00 85.50 592 PHE A N 1
ATOM 4671 C CA . PHE A 1 592 ? -32.329 -10.767 -35.606 1.00 85.50 592 PHE A CA 1
ATOM 4672 C C . PHE A 1 592 ? -32.893 -11.953 -36.390 1.00 85.50 592 PHE A C 1
ATOM 4674 O O . PHE A 1 592 ? -34.087 -11.964 -36.671 1.00 85.50 592 PHE A O 1
ATOM 4681 N N . THR A 1 593 ? -32.079 -12.961 -36.718 1.00 87.81 593 THR A N 1
ATOM 4682 C CA . THR A 1 593 ? -32.548 -14.169 -37.425 1.00 87.81 593 THR A CA 1
ATOM 4683 C C . THR A 1 593 ? -32.923 -15.317 -36.495 1.00 87.81 593 THR A C 1
ATOM 4685 O O . THR A 1 593 ? -33.660 -16.225 -36.889 1.00 87.81 593 THR A O 1
ATOM 4688 N N . ARG A 1 594 ? -32.365 -15.327 -35.276 1.00 87.25 594 ARG A N 1
ATOM 4689 C CA . ARG A 1 594 ? -32.337 -16.483 -34.368 1.00 87.25 594 ARG A CA 1
ATOM 4690 C C . ARG A 1 594 ? -31.765 -17.749 -35.020 1.00 87.25 594 ARG A C 1
ATOM 4692 O O . ARG A 1 594 ? -32.081 -18.870 -34.616 1.00 87.25 594 ARG A O 1
ATOM 4699 N N . LYS A 1 595 ? -30.927 -17.580 -36.042 1.00 88.38 595 LYS A N 1
ATOM 4700 C CA . LYS A 1 595 ? -30.219 -18.660 -36.726 1.00 88.38 595 LYS A CA 1
ATOM 4701 C C . LYS A 1 595 ? -28.767 -18.667 -36.303 1.00 88.38 595 LYS A C 1
ATOM 4703 O O . LYS A 1 595 ? -28.121 -17.623 -36.263 1.00 88.38 595 LYS A O 1
ATOM 4708 N N . LYS A 1 596 ? -28.245 -19.856 -36.029 1.00 88.31 596 LYS A N 1
ATOM 4709 C CA . LYS A 1 596 ? -26.831 -20.035 -35.700 1.00 88.31 596 LYS A CA 1
ATOM 4710 C C . LYS A 1 596 ? -26.056 -20.441 -36.943 1.00 88.31 596 LYS A C 1
ATOM 4712 O O . LYS A 1 596 ? -26.573 -21.237 -37.722 1.00 88.31 596 LYS A O 1
ATOM 4717 N N . PRO A 1 597 ? -24.790 -20.021 -37.100 1.00 85.69 597 PRO A N 1
ATOM 4718 C CA . PRO A 1 597 ? -23.911 -20.543 -38.147 1.00 85.69 597 PRO A CA 1
ATOM 4719 C C . PRO A 1 597 ? -23.787 -22.076 -38.151 1.00 85.69 597 PRO A C 1
ATOM 4721 O O . PRO A 1 597 ? -23.443 -22.656 -39.174 1.00 85.69 597 PRO A O 1
ATOM 4724 N N . SER A 1 598 ? -24.074 -22.728 -37.019 1.00 82.12 598 SER A N 1
ATOM 4725 C CA . SER A 1 598 ? -24.079 -24.183 -36.852 1.00 82.12 598 SER A CA 1
ATOM 4726 C C . SER A 1 598 ? -25.422 -24.869 -37.150 1.00 82.12 598 SER A C 1
ATOM 4728 O O . SER A 1 598 ? -25.517 -26.087 -36.996 1.00 82.12 598 SER A O 1
ATOM 4730 N N . ASP A 1 599 ? -26.463 -24.137 -37.557 1.00 83.25 599 ASP A N 1
ATOM 4731 C CA . ASP A 1 599 ? -27.750 -24.738 -37.915 1.00 83.25 599 ASP A CA 1
ATOM 4732 C C . ASP A 1 599 ? -27.612 -25.632 -39.157 1.00 83.25 599 ASP A C 1
ATOM 4734 O O . ASP A 1 599 ? -26.998 -25.251 -40.151 1.00 83.25 599 ASP A O 1
ATOM 4738 N N . ASN A 1 600 ? -28.279 -26.794 -39.149 1.00 84.75 600 ASN A N 1
ATOM 4739 C CA . ASN A 1 600 ? -28.204 -27.816 -40.211 1.00 84.75 600 ASN A CA 1
ATOM 4740 C C . ASN A 1 600 ? -28.550 -27.319 -41.632 1.00 84.75 600 ASN A C 1
ATOM 4742 O O . ASN A 1 600 ? -28.321 -28.039 -42.601 1.00 84.75 600 ASN A O 1
ATOM 4746 N N . MET A 1 601 ? -29.154 -26.134 -41.766 1.00 84.00 601 MET A N 1
ATOM 4747 C CA . MET A 1 601 ? -29.455 -25.526 -43.064 1.00 84.00 601 MET A CA 1
ATOM 4748 C C . MET A 1 601 ? -28.228 -24.902 -43.743 1.00 84.00 601 MET A C 1
ATOM 4750 O O . MET A 1 601 ? -28.245 -24.721 -44.958 1.00 84.00 601 MET A O 1
ATOM 4754 N N . PHE A 1 602 ? -27.180 -24.581 -42.981 1.00 86.00 602 PHE A N 1
ATOM 4755 C CA . PHE A 1 602 ? -25.944 -23.993 -43.485 1.00 86.00 602 PHE A CA 1
ATOM 4756 C C . PHE A 1 602 ? -24.929 -25.104 -43.765 1.00 86.00 602 PHE A C 1
ATOM 4758 O O . PHE A 1 602 ? -24.240 -25.594 -42.872 1.00 86.00 602 PHE A O 1
ATOM 4765 N N . VAL A 1 603 ? -24.891 -25.555 -45.019 1.00 76.38 603 VAL A N 1
ATOM 4766 C CA . VAL A 1 603 ? -24.021 -26.640 -45.493 1.00 76.38 603 VAL A CA 1
ATOM 4767 C C . VAL A 1 603 ? -23.362 -26.263 -46.818 1.00 76.38 603 VAL A C 1
ATOM 4769 O O . VAL A 1 603 ? -23.953 -25.563 -47.643 1.00 76.38 603 VAL A O 1
ATOM 4772 N N . GLY A 1 604 ? -22.141 -26.753 -47.045 1.00 80.12 604 GLY A N 1
ATOM 4773 C CA . GLY A 1 604 ? -21.356 -26.411 -48.236 1.00 80.12 604 GLY A CA 1
ATOM 4774 C C . GLY A 1 604 ? -21.044 -24.913 -48.293 1.00 80.12 604 GLY A C 1
ATOM 4775 O O . GLY A 1 604 ? -20.593 -24.342 -47.306 1.00 80.12 604 GLY A O 1
ATOM 4776 N N . ASP A 1 605 ?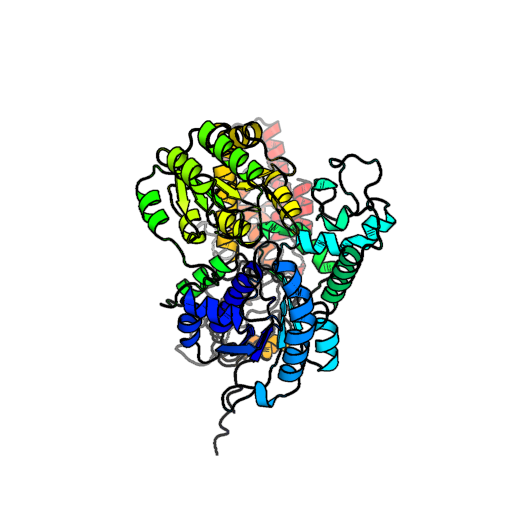 -21.325 -24.279 -49.433 1.00 77.88 605 ASP A N 1
ATOM 4777 C CA . ASP A 1 605 ? -21.042 -22.854 -49.670 1.00 77.88 605 ASP A CA 1
ATOM 4778 C C . ASP A 1 605 ? -22.110 -21.901 -49.095 1.00 77.88 605 ASP A C 1
ATOM 4780 O O . ASP A 1 605 ? -22.040 -20.689 -49.305 1.00 77.88 605 ASP A O 1
ATOM 4784 N N . LEU A 1 606 ? -23.140 -22.426 -48.417 1.00 82.50 606 LEU A N 1
ATOM 4785 C CA . LEU A 1 606 ? -24.200 -21.624 -47.806 1.00 82.50 606 LEU A CA 1
ATOM 4786 C C . LEU A 1 606 ? -23.910 -21.398 -46.317 1.00 82.50 606 LEU A C 1
ATOM 4788 O O . LEU A 1 606 ? -24.182 -22.257 -45.484 1.00 82.50 606 LEU A O 1
ATOM 4792 N N . SER A 1 607 ? -23.402 -20.213 -45.990 1.00 87.06 607 SER A N 1
ATOM 4793 C CA . SER A 1 607 ? -23.229 -19.699 -44.625 1.00 87.06 607 SER A CA 1
ATOM 4794 C C . SER A 1 607 ? -24.327 -18.700 -44.240 1.00 87.06 607 SER A C 1
ATOM 4796 O O . SER A 1 607 ? -24.986 -18.142 -45.120 1.00 87.06 607 SER A O 1
ATOM 4798 N N . LEU A 1 608 ? -24.478 -18.409 -42.939 1.00 87.94 608 LEU A N 1
ATOM 4799 C CA . LEU A 1 608 ? -25.399 -17.380 -42.425 1.00 87.94 608 LEU A CA 1
ATOM 4800 C C . LEU A 1 608 ? -25.212 -16.027 -43.139 1.00 87.94 608 LEU A C 1
ATOM 4802 O O . LEU A 1 608 ? -26.190 -15.428 -43.583 1.00 87.94 608 LEU A O 1
ATOM 4806 N N . LYS A 1 609 ? -23.954 -15.610 -43.345 1.00 88.56 609 LYS A N 1
ATOM 4807 C CA . LYS A 1 609 ? -23.585 -14.422 -44.131 1.00 88.56 609 LYS A CA 1
ATOM 4808 C C . LYS A 1 609 ? -24.139 -14.504 -45.555 1.00 88.56 609 LYS A C 1
ATOM 4810 O O . LYS A 1 609 ? -24.924 -13.653 -45.956 1.00 88.56 609 LYS A O 1
ATOM 4815 N N . THR A 1 610 ? -23.774 -15.545 -46.307 1.00 87.62 610 THR A N 1
ATOM 4816 C CA . THR A 1 610 ? -24.189 -15.674 -47.719 1.00 87.62 610 THR A CA 1
ATOM 4817 C C . THR A 1 610 ? -25.699 -15.856 -47.879 1.00 87.62 610 THR A C 1
ATOM 4819 O O . THR A 1 610 ? -26.257 -15.505 -48.915 1.00 87.62 610 THR A O 1
ATOM 4822 N N . TRP A 1 611 ? -26.377 -16.405 -46.868 1.00 88.19 611 TRP A N 1
ATOM 4823 C CA . TRP A 1 611 ? -27.830 -16.520 -46.842 1.00 88.19 611 TRP A CA 1
ATOM 4824 C C . TRP A 1 611 ? -28.489 -15.144 -46.732 1.00 88.19 611 TRP A C 1
ATOM 4826 O O . TRP A 1 611 ? -29.396 -14.858 -47.508 1.00 88.19 611 TRP A O 1
ATOM 4836 N N . ILE A 1 612 ? -27.985 -14.274 -45.853 1.00 86.31 612 ILE A N 1
ATOM 4837 C CA . ILE A 1 612 ? -28.465 -12.894 -45.726 1.00 86.31 612 ILE A CA 1
ATOM 4838 C C . ILE A 1 612 ? -28.113 -12.080 -46.977 1.00 86.31 612 ILE A C 1
ATOM 4840 O O . ILE A 1 612 ? -29.002 -11.457 -47.545 1.00 86.31 612 ILE A O 1
ATOM 4844 N N . GLU A 1 613 ? -26.874 -12.145 -47.482 1.00 84.81 613 GLU A N 1
ATOM 4845 C CA . GLU A 1 613 ? -26.452 -11.432 -48.707 1.00 84.81 613 GLU A CA 1
ATOM 4846 C C . GLU A 1 613 ? -27.360 -11.725 -49.908 1.00 84.81 613 GLU A C 1
ATOM 4848 O O . GLU A 1 613 ? -27.704 -10.823 -50.671 1.00 84.81 613 GLU A O 1
ATOM 4853 N N . ARG A 1 614 ? -27.789 -12.984 -50.064 1.00 82.94 614 ARG A N 1
ATOM 4854 C CA . ARG A 1 614 ? -28.675 -13.409 -51.158 1.00 82.94 614 ARG A CA 1
ATOM 4855 C C . ARG A 1 614 ? -30.091 -12.832 -51.065 1.00 82.94 614 ARG A C 1
ATOM 4857 O O . ARG A 1 614 ? -30.809 -12.888 -52.058 1.00 82.94 614 ARG A O 1
ATOM 4864 N N . LEU A 1 615 ? -30.494 -12.300 -49.913 1.00 75.94 615 LEU A N 1
ATOM 4865 C CA . LEU A 1 615 ? -31.851 -11.812 -49.640 1.00 75.94 615 LEU A CA 1
ATOM 4866 C C . LEU A 1 615 ? -31.944 -10.273 -49.564 1.00 75.94 615 LEU A C 1
ATOM 4868 O O . LEU A 1 615 ? -33.040 -9.733 -49.439 1.00 75.94 615 LEU A O 1
ATOM 4872 N N . VAL A 1 616 ? -30.816 -9.559 -49.673 1.00 63.78 616 VAL A N 1
ATOM 4873 C CA . VAL A 1 616 ? -30.697 -8.107 -49.405 1.00 63.78 616 VAL A CA 1
ATOM 4874 C C . VAL A 1 616 ? -31.161 -7.144 -50.522 1.00 63.78 616 VAL A C 1
ATOM 4876 O O . VAL A 1 616 ? -31.158 -5.942 -50.283 1.00 63.78 616 VAL A O 1
ATOM 4879 N N . PRO A 1 617 ? -31.695 -7.563 -51.687 1.00 54.88 617 PRO A N 1
ATOM 4880 C CA . PRO A 1 617 ? -32.489 -6.626 -52.497 1.00 54.88 617 PRO A CA 1
ATOM 4881 C C . PRO A 1 617 ? -33.963 -6.501 -52.064 1.00 54.88 617 PRO A C 1
ATOM 4883 O O . PRO A 1 617 ? -34.602 -5.512 -52.408 1.00 54.88 617 PRO A O 1
ATOM 4886 N N . GLU A 1 618 ? -34.517 -7.477 -51.330 1.00 60.66 618 GLU A N 1
ATOM 4887 C CA . GLU A 1 618 ? -35.956 -7.569 -51.011 1.00 60.66 618 GLU A CA 1
ATOM 4888 C C . GLU A 1 618 ? -36.194 -8.035 -49.561 1.00 60.66 618 GLU A C 1
ATOM 4890 O O . GLU A 1 618 ? -36.914 -9.005 -49.348 1.00 60.66 618 GLU A O 1
ATOM 4895 N N . PHE A 1 619 ? -35.564 -7.417 -48.553 1.00 64.75 619 PHE A N 1
ATOM 4896 C CA . PHE A 1 619 ? -35.604 -7.906 -47.162 1.00 64.75 619 PHE A CA 1
ATOM 4897 C C . PHE A 1 619 ? -37.041 -8.232 -46.696 1.00 64.75 619 PHE A C 1
ATOM 4899 O O . PHE A 1 619 ? -37.851 -7.348 -46.426 1.00 64.75 619 PHE A O 1
ATOM 4906 N N . THR A 1 620 ? -37.384 -9.524 -46.653 1.00 58.34 620 THR A N 1
ATOM 4907 C CA . THR A 1 620 ? -38.734 -10.001 -46.326 1.00 58.34 620 THR A CA 1
ATOM 4908 C C . THR A 1 620 ? -38.800 -10.409 -44.855 1.00 58.34 620 THR A C 1
ATOM 4910 O O . THR A 1 620 ? -37.797 -10.826 -44.273 1.00 58.34 620 THR A O 1
ATOM 4913 N N . TYR A 1 621 ? -40.007 -10.422 -44.272 1.00 64.25 621 TYR A N 1
ATOM 4914 C CA . TYR A 1 621 ? -40.317 -11.027 -42.960 1.00 64.25 621 TYR A CA 1
ATOM 4915 C C . TYR A 1 621 ? -39.771 -12.460 -42.756 1.00 64.25 621 TYR A C 1
ATOM 4917 O O . TYR A 1 621 ? -39.862 -13.004 -41.663 1.00 64.25 621 TYR A O 1
ATOM 4925 N N . GLN A 1 622 ? -39.231 -13.098 -43.799 1.00 65.25 622 GLN A N 1
ATOM 4926 C CA . GLN A 1 622 ? -38.665 -14.444 -43.779 1.00 65.25 622 GLN A CA 1
ATOM 4927 C C . GLN A 1 622 ? -37.313 -14.530 -43.054 1.00 65.25 622 GLN A C 1
ATOM 4929 O O . GLN A 1 622 ? -36.934 -15.623 -42.633 1.00 65.25 622 GLN A O 1
ATOM 4934 N N . VAL A 1 623 ? -36.580 -13.416 -42.932 1.00 74.62 623 VAL A N 1
ATOM 4935 C CA . VAL A 1 623 ? -35.252 -13.388 -42.289 1.00 74.62 623 VAL A CA 1
ATOM 4936 C C . VAL A 1 623 ? -35.344 -13.038 -40.805 1.00 74.62 623 VAL A C 1
ATOM 4938 O O . VAL A 1 623 ? -34.542 -13.528 -40.016 1.00 74.62 623 VAL A O 1
ATOM 4941 N N . ILE A 1 624 ? -36.330 -12.224 -40.423 1.00 79.00 624 ILE A N 1
ATOM 4942 C CA . ILE A 1 624 ? -36.530 -11.763 -39.046 1.00 79.00 624 ILE A CA 1
ATOM 4943 C C . ILE A 1 624 ? -37.122 -12.900 -38.202 1.00 79.00 624 ILE A C 1
ATOM 4945 O O . ILE A 1 624 ? -38.043 -13.588 -38.645 1.00 79.00 624 ILE A O 1
ATOM 4949 N N . ASP A 1 625 ? -36.634 -13.090 -36.971 1.00 81.00 625 ASP A N 1
ATOM 4950 C CA . ASP A 1 625 ? -37.280 -13.978 -36.001 1.00 81.00 625 ASP A CA 1
ATOM 4951 C C . ASP A 1 625 ? -38.752 -13.578 -35.873 1.00 81.00 625 ASP A C 1
ATOM 4953 O O . ASP A 1 625 ? -39.080 -12.459 -35.478 1.00 81.00 625 ASP A O 1
ATOM 4957 N N . ALA A 1 626 ? -39.648 -14.515 -36.180 1.00 77.31 626 ALA A N 1
ATOM 4958 C CA . ALA A 1 626 ? -41.083 -14.296 -36.112 1.00 77.31 626 ALA A CA 1
ATOM 4959 C C . ALA A 1 626 ? -41.523 -13.756 -34.738 1.00 77.31 626 ALA A C 1
ATOM 4961 O O . ALA A 1 626 ? -42.473 -12.988 -34.670 1.00 77.31 626 ALA A O 1
ATOM 4962 N N . ASN A 1 627 ? -40.813 -14.078 -33.649 1.00 78.75 627 ASN A N 1
ATOM 4963 C CA . ASN A 1 627 ? -41.114 -13.538 -32.318 1.00 78.75 627 ASN A CA 1
ATOM 4964 C C . ASN A 1 627 ? -40.856 -12.031 -32.173 1.00 78.75 627 ASN A C 1
ATOM 4966 O O . ASN A 1 627 ? -41.463 -11.419 -31.301 1.00 78.75 627 ASN A O 1
ATOM 4970 N N . LEU A 1 628 ? -39.995 -11.431 -33.001 1.00 73.75 628 LEU A N 1
ATOM 4971 C CA . LEU A 1 628 ? -39.774 -9.980 -33.011 1.00 73.75 628 LEU A CA 1
ATOM 4972 C C . LEU A 1 628 ? -40.943 -9.233 -33.664 1.00 73.75 628 LEU A C 1
ATOM 4974 O O . LEU A 1 628 ? -41.143 -8.061 -33.381 1.00 73.75 628 LEU A O 1
ATOM 4978 N N . VAL A 1 629 ? -41.726 -9.910 -34.507 1.00 72.94 629 VAL A N 1
ATOM 4979 C CA . VAL A 1 629 ? -42.828 -9.311 -35.282 1.00 72.94 629 VAL A CA 1
ATOM 4980 C C . VAL A 1 629 ? -44.201 -9.849 -34.839 1.00 72.94 629 VAL A C 1
ATOM 4982 O O . VAL A 1 629 ? -45.248 -9.405 -35.302 1.00 72.94 629 VAL A O 1
ATOM 4985 N N . MET A 1 630 ? -44.246 -10.807 -33.908 1.00 68.56 630 MET A N 1
ATOM 4986 C CA . MET A 1 630 ? -45.503 -11.324 -33.364 1.00 68.56 630 MET A CA 1
ATOM 4987 C C . MET A 1 630 ? -46.118 -10.342 -32.358 1.00 68.56 630 MET A C 1
ATOM 4989 O O . MET A 1 630 ? -45.486 -9.965 -31.376 1.00 68.56 630 MET A O 1
ATOM 4993 N N . ASN A 1 631 ? -47.403 -10.026 -32.550 1.00 68.44 631 ASN A N 1
ATOM 4994 C CA . ASN A 1 631 ? -48.232 -9.175 -31.678 1.00 68.44 631 ASN A CA 1
ATOM 4995 C C . ASN A 1 631 ? -47.902 -7.670 -31.675 1.00 68.44 631 ASN A C 1
ATOM 4997 O O . ASN A 1 631 ? -48.320 -6.971 -30.752 1.00 68.44 631 ASN A O 1
ATOM 5001 N N . VAL A 1 632 ? -47.206 -7.166 -32.694 1.00 75.75 632 VAL A N 1
ATOM 5002 C CA . VAL A 1 632 ? -47.047 -5.722 -32.929 1.00 75.75 632 VAL A CA 1
ATOM 5003 C C . VAL A 1 632 ? -48.059 -5.237 -33.973 1.00 75.75 632 VAL A C 1
ATOM 5005 O O . VAL A 1 632 ? -48.518 -6.021 -34.805 1.00 75.75 632 VAL A O 1
ATOM 5008 N N . ASP A 1 633 ? -48.463 -3.967 -33.899 1.00 82.19 633 ASP A N 1
ATOM 5009 C CA . ASP A 1 633 ? -49.288 -3.352 -34.947 1.00 82.19 633 ASP A CA 1
ATOM 5010 C C . ASP A 1 633 ? -48.472 -3.120 -36.236 1.00 82.19 633 ASP A C 1
ATOM 5012 O O . ASP A 1 633 ? -47.249 -3.251 -36.242 1.00 82.19 633 ASP A O 1
ATOM 5016 N N . GLU A 1 634 ? -49.151 -2.821 -37.346 1.00 76.06 634 GLU A N 1
ATOM 5017 C CA . GLU A 1 634 ? -48.526 -2.677 -38.673 1.00 76.06 634 GLU A CA 1
ATOM 5018 C C . GLU A 1 634 ? -47.440 -1.581 -38.684 1.00 76.06 634 GLU A C 1
ATOM 5020 O O . GLU A 1 634 ? -46.357 -1.789 -39.222 1.00 76.06 634 GLU A O 1
ATOM 5025 N N . GLU A 1 635 ? -47.663 -0.469 -37.971 1.00 79.38 635 GLU A N 1
ATOM 5026 C CA . GLU A 1 635 ? -46.703 0.640 -37.867 1.00 79.38 635 GLU A CA 1
ATOM 5027 C C . GLU A 1 635 ? -45.450 0.263 -37.050 1.00 79.38 635 GLU A C 1
ATOM 5029 O O . GLU A 1 635 ? -44.332 0.670 -37.371 1.00 79.38 635 GLU A O 1
ATOM 5034 N N . GLN A 1 636 ? -45.611 -0.510 -35.975 1.00 77.19 636 GLN A N 1
ATOM 5035 C CA . GLN A 1 636 ? -44.498 -1.048 -35.191 1.00 77.19 636 GLN A CA 1
ATOM 5036 C C . GLN A 1 636 ? -43.746 -2.142 -35.955 1.00 77.19 636 GLN A C 1
ATOM 5038 O O . GLN A 1 636 ? -42.521 -2.210 -35.864 1.00 77.19 636 GLN A O 1
ATOM 5043 N N . GLY A 1 637 ? -44.460 -2.965 -36.725 1.00 77.31 637 GLY A N 1
ATOM 5044 C CA . GLY A 1 637 ? -43.880 -3.973 -37.607 1.00 77.31 637 GLY A CA 1
ATOM 5045 C C . GLY A 1 637 ? -42.940 -3.356 -38.642 1.00 77.31 637 GLY A C 1
ATOM 5046 O O . GLY A 1 637 ? -41.797 -3.797 -38.753 1.00 77.31 637 GLY A O 1
ATOM 5047 N N . ASP A 1 638 ? -43.375 -2.294 -39.322 1.00 78.44 638 ASP A N 1
ATOM 5048 C CA . ASP A 1 638 ? -42.560 -1.583 -40.316 1.00 78.44 638 ASP A CA 1
ATOM 5049 C C . ASP A 1 638 ? -41.287 -0.980 -39.695 1.00 78.44 638 ASP A C 1
ATOM 5051 O O . ASP A 1 638 ? -40.193 -1.125 -40.240 1.00 78.44 638 ASP A O 1
ATOM 5055 N N . LYS A 1 639 ? -41.378 -0.408 -38.484 1.00 80.69 639 LYS A N 1
ATOM 5056 C CA . LYS A 1 639 ? -40.203 0.116 -37.754 1.00 80.69 639 LYS A CA 1
ATOM 5057 C C . LYS A 1 639 ? -39.186 -0.971 -37.404 1.00 80.69 639 LYS A C 1
ATOM 5059 O O . LYS A 1 639 ? -37.982 -0.723 -37.448 1.00 80.69 639 LYS A O 1
ATOM 5064 N N . ILE A 1 640 ? -39.650 -2.167 -37.042 1.00 79.38 640 ILE A N 1
ATOM 5065 C CA . ILE A 1 640 ? -38.772 -3.311 -36.751 1.00 79.38 640 ILE A CA 1
ATOM 5066 C C . ILE A 1 640 ? -38.074 -3.780 -38.029 1.00 79.38 640 ILE A C 1
ATOM 5068 O O . ILE A 1 640 ? -36.891 -4.123 -37.980 1.00 79.38 640 ILE A O 1
ATOM 5072 N N . VAL A 1 641 ? -38.768 -3.758 -39.169 1.00 79.62 641 VAL A N 1
ATOM 5073 C CA . VAL A 1 641 ? -38.180 -4.089 -40.472 1.00 79.62 641 VAL A CA 1
ATOM 5074 C C . VAL A 1 641 ? -37.088 -3.082 -40.848 1.00 79.62 641 VAL A C 1
ATOM 5076 O O . VAL A 1 641 ? -35.972 -3.505 -41.150 1.00 79.62 641 VAL A O 1
ATOM 5079 N N . ASP A 1 642 ? -37.347 -1.777 -40.733 1.00 80.56 642 ASP A N 1
ATOM 5080 C CA . ASP A 1 642 ? -36.369 -0.717 -41.034 1.00 80.56 642 ASP A CA 1
ATOM 5081 C C . ASP A 1 642 ? -35.118 -0.794 -40.139 1.00 80.56 642 ASP A C 1
ATOM 5083 O O . ASP A 1 642 ? -33.974 -0.715 -40.609 1.00 80.56 642 ASP A O 1
ATOM 5087 N N . PHE A 1 643 ? -35.326 -1.008 -38.836 1.00 82.62 643 PHE A N 1
ATOM 5088 C CA . PHE A 1 643 ? -34.249 -1.199 -37.864 1.00 82.62 643 PHE A CA 1
ATOM 5089 C C . PHE A 1 643 ? -33.415 -2.441 -38.194 1.00 82.62 643 PHE A C 1
ATOM 5091 O O . PHE A 1 643 ? -32.183 -2.393 -38.225 1.00 82.62 643 PHE A O 1
ATOM 5098 N N . THR A 1 644 ? -34.081 -3.554 -38.508 1.00 82.44 644 THR A N 1
ATOM 5099 C CA . THR A 1 644 ? -33.402 -4.808 -38.844 1.00 82.44 644 THR A CA 1
ATOM 5100 C C . THR A 1 644 ? -32.650 -4.708 -40.168 1.00 82.44 644 THR A C 1
ATOM 5102 O O . THR A 1 644 ? -31.565 -5.278 -40.286 1.00 82.44 644 THR A O 1
ATOM 5105 N N . SER A 1 645 ? -33.158 -3.947 -41.140 1.00 83.56 645 SER A N 1
ATOM 5106 C CA . SER A 1 645 ? -32.447 -3.667 -42.392 1.00 83.56 645 SER A CA 1
ATOM 5107 C C . SER A 1 645 ? -31.140 -2.919 -42.121 1.00 83.56 645 SER A C 1
ATOM 5109 O O . SER A 1 645 ? -30.079 -3.329 -42.593 1.00 83.56 645 SER A O 1
ATOM 5111 N N . SER A 1 646 ? -31.186 -1.891 -41.269 1.00 85.81 646 SER A N 1
ATOM 5112 C CA . SER A 1 646 ? -30.008 -1.097 -40.895 1.00 85.81 646 SER A CA 1
ATOM 5113 C C . SER A 1 646 ? -28.954 -1.934 -40.153 1.00 85.81 646 SER A C 1
ATOM 5115 O O . SER A 1 646 ? -27.759 -1.856 -40.452 1.00 85.81 646 SER A O 1
ATOM 5117 N N . ILE A 1 647 ? -29.386 -2.799 -39.226 1.00 87.44 647 ILE A N 1
ATOM 5118 C CA . ILE A 1 647 ? -28.495 -3.748 -38.538 1.00 87.44 647 ILE A CA 1
ATOM 5119 C C . ILE A 1 647 ? -27.930 -4.790 -39.508 1.00 87.44 647 ILE A C 1
ATOM 5121 O O . ILE A 1 647 ? -26.757 -5.143 -39.396 1.00 87.44 647 ILE A O 1
ATOM 5125 N N . SER A 1 648 ? -28.728 -5.274 -40.461 1.00 86.62 648 SER A N 1
ATOM 5126 C CA . SER A 1 648 ? -28.295 -6.266 -41.453 1.00 86.62 648 SER A CA 1
ATOM 5127 C C . SER A 1 648 ? -27.203 -5.708 -42.363 1.00 86.62 648 SER A C 1
ATOM 5129 O O . SER A 1 648 ? -26.187 -6.368 -42.574 1.00 86.62 648 SER A O 1
ATOM 5131 N N . GLU A 1 649 ? -27.363 -4.477 -42.853 1.00 88.44 649 GLU A N 1
ATOM 5132 C CA . GLU A 1 649 ? -26.337 -3.793 -43.646 1.00 88.44 649 GLU A CA 1
ATOM 5133 C C . GLU A 1 649 ? -25.034 -3.625 -42.862 1.00 88.44 649 GLU A C 1
ATOM 5135 O O . GLU A 1 649 ? -23.954 -3.942 -43.367 1.00 88.44 649 GLU A O 1
ATOM 5140 N N . LEU A 1 650 ? -25.125 -3.178 -41.607 1.00 90.81 650 LEU A N 1
ATOM 5141 C CA . LEU A 1 650 ? -23.960 -3.069 -40.737 1.00 90.81 650 LEU A CA 1
ATOM 5142 C C . LEU A 1 650 ? -23.300 -4.435 -40.504 1.00 90.81 650 LEU A C 1
ATOM 5144 O O . LEU A 1 650 ? -22.076 -4.545 -40.574 1.00 90.81 650 LEU A O 1
ATOM 5148 N N . ALA A 1 651 ? -24.085 -5.479 -40.242 1.00 91.88 651 ALA A N 1
ATOM 5149 C CA . ALA A 1 651 ? -23.575 -6.826 -40.022 1.00 91.88 651 ALA A CA 1
ATOM 5150 C C . ALA A 1 651 ? -22.824 -7.351 -41.257 1.00 91.88 651 ALA A C 1
ATOM 5152 O O . ALA A 1 651 ? -21.740 -7.916 -41.123 1.00 91.88 651 ALA A O 1
ATOM 5153 N N . LEU A 1 652 ? -23.337 -7.093 -42.464 1.00 91.31 652 LEU A N 1
ATOM 5154 C CA . LEU A 1 652 ? -22.666 -7.444 -43.718 1.00 91.31 652 LEU A CA 1
ATOM 5155 C C . LEU A 1 652 ? -21.367 -6.663 -43.932 1.00 91.31 652 LEU A C 1
ATOM 5157 O O . LEU A 1 652 ? -20.351 -7.268 -44.272 1.00 91.31 652 LEU A O 1
ATOM 5161 N N . LYS A 1 653 ? -21.348 -5.353 -43.656 1.00 91.94 653 LYS A N 1
ATOM 5162 C CA . LYS A 1 653 ? -20.106 -4.555 -43.679 1.00 91.94 653 LYS A CA 1
ATOM 5163 C C . LYS A 1 653 ? -19.083 -5.057 -42.654 1.00 91.94 653 LYS A C 1
ATOM 5165 O O . LYS A 1 653 ? -17.879 -5.060 -42.918 1.00 91.94 653 LYS A O 1
ATOM 5170 N N . CYS A 1 654 ? -19.547 -5.502 -41.486 1.00 93.19 654 CYS A N 1
ATOM 5171 C CA . CYS A 1 654 ? -18.719 -6.135 -40.461 1.00 93.19 654 CYS A CA 1
ATOM 5172 C C . CYS A 1 654 ? -18.191 -7.509 -40.895 1.00 93.19 654 CYS A C 1
ATOM 5174 O O . CYS A 1 654 ? -17.155 -7.928 -40.398 1.00 93.19 654 CYS A O 1
ATOM 5176 N N . CYS A 1 655 ? -18.838 -8.191 -41.839 1.00 92.75 655 CYS A N 1
ATOM 5177 C CA . CYS A 1 655 ? -18.393 -9.475 -42.378 1.00 92.75 655 CYS A CA 1
ATOM 5178 C C . CYS A 1 655 ? -17.790 -9.374 -43.790 1.00 92.75 655 CYS A C 1
ATOM 5180 O O . CYS A 1 655 ? -17.634 -10.408 -44.437 1.00 92.75 655 CYS A O 1
ATOM 5182 N N . ALA A 1 656 ? -17.458 -8.178 -44.289 1.00 90.12 656 ALA A N 1
ATOM 5183 C CA . ALA A 1 656 ? -16.947 -8.008 -45.651 1.00 90.12 656 ALA A CA 1
ATOM 5184 C C . ALA A 1 656 ? -15.622 -8.757 -45.875 1.00 90.12 656 ALA A C 1
ATOM 5186 O O . ALA A 1 656 ? -14.785 -8.849 -44.966 1.00 90.12 656 ALA A O 1
ATOM 5187 N N . ASP A 1 657 ? -15.459 -9.263 -47.100 1.00 82.88 657 ASP A N 1
ATOM 5188 C CA . ASP A 1 657 ? -14.250 -9.921 -47.591 1.00 82.88 657 ASP A CA 1
ATOM 5189 C C . ASP A 1 657 ? -13.826 -9.246 -48.905 1.00 82.88 657 ASP A C 1
ATOM 5191 O O . ASP A 1 657 ? -14.684 -9.065 -49.773 1.00 82.88 657 ASP A O 1
ATOM 5195 N N . PRO A 1 658 ? -12.538 -8.901 -49.087 1.00 83.62 658 PRO A N 1
ATOM 5196 C CA . PRO A 1 658 ? -11.398 -9.177 -48.201 1.00 83.62 658 PRO A CA 1
ATOM 5197 C C . PRO A 1 658 ? -11.357 -8.302 -46.929 1.00 83.62 658 PRO A C 1
ATOM 5199 O O . PRO A 1 658 ? -11.954 -7.230 -46.862 1.00 83.62 658 PRO A O 1
ATOM 5202 N N . SER A 1 659 ? -10.616 -8.745 -45.904 1.00 83.06 659 SER A N 1
ATOM 5203 C CA . SER A 1 659 ? -10.662 -8.189 -44.535 1.00 83.06 659 SER A CA 1
ATOM 5204 C C . SER A 1 659 ? -10.339 -6.691 -44.405 1.00 83.06 659 SER A C 1
ATOM 5206 O O . SER A 1 659 ? -10.764 -6.059 -43.433 1.00 83.06 659 SER A O 1
ATOM 5208 N N . TYR A 1 660 ? -9.633 -6.088 -45.372 1.00 79.75 660 TYR A N 1
ATOM 5209 C CA . TYR A 1 660 ? -9.343 -4.649 -45.394 1.00 79.75 660 TYR A CA 1
ATOM 5210 C C . TYR A 1 660 ? -10.562 -3.787 -45.775 1.00 79.75 660 TYR A C 1
ATOM 5212 O O . TYR A 1 660 ? -10.627 -2.629 -45.361 1.00 79.75 660 TYR A O 1
ATOM 5220 N N . GLU A 1 661 ? -11.562 -4.346 -46.465 1.00 85.75 661 GLU A N 1
ATOM 5221 C CA . GLU A 1 661 ? -12.825 -3.665 -46.816 1.00 85.75 661 GLU A CA 1
ATOM 5222 C C . GLU A 1 661 ? -13.848 -3.691 -45.672 1.00 85.75 661 GLU A C 1
ATOM 5224 O O . GLU A 1 661 ? -14.839 -2.966 -45.693 1.00 85.75 661 GLU A O 1
ATOM 5229 N N . ARG A 1 662 ? -13.582 -4.495 -44.638 1.00 91.06 662 ARG A N 1
ATOM 5230 C CA . ARG A 1 662 ? -14.422 -4.628 -43.448 1.00 91.06 662 ARG A CA 1
ATOM 5231 C C . ARG A 1 662 ? -14.523 -3.310 -42.672 1.00 91.06 662 ARG A C 1
ATOM 5233 O O . ARG A 1 662 ? -13.556 -2.557 -42.550 1.00 91.06 662 ARG A O 1
ATOM 5240 N N . THR A 1 663 ? -15.687 -3.036 -42.100 1.00 88.62 663 THR A N 1
ATOM 5241 C CA . THR A 1 663 ? -15.871 -1.884 -41.205 1.00 88.62 663 THR A CA 1
ATOM 5242 C C . THR A 1 663 ? -14.895 -1.949 -40.015 1.00 88.62 663 THR A C 1
ATOM 5244 O O . THR A 1 663 ? -14.498 -3.028 -39.572 1.00 88.62 663 THR A O 1
ATOM 5247 N N . THR A 1 664 ? -14.458 -0.801 -39.484 1.00 84.81 664 THR A N 1
ATOM 5248 C CA . THR A 1 664 ? -13.655 -0.779 -38.247 1.00 84.81 664 THR A CA 1
ATOM 5249 C C . THR A 1 664 ? -14.551 -0.847 -37.010 1.00 84.81 664 THR A C 1
ATOM 5251 O O . THR A 1 664 ? -15.698 -0.414 -37.050 1.00 84.81 664 THR A O 1
ATOM 5254 N N . LYS A 1 665 ? -14.025 -1.298 -35.861 1.00 83.50 665 LYS A N 1
ATOM 5255 C CA . LYS A 1 665 ? -14.766 -1.280 -34.581 1.00 83.50 665 LYS A CA 1
ATOM 5256 C C . LYS A 1 665 ? -15.334 0.110 -34.246 1.00 83.50 665 LYS A C 1
ATOM 5258 O O . LYS A 1 665 ? -16.441 0.213 -33.726 1.00 83.50 665 LYS A O 1
ATOM 5263 N N . LYS A 1 666 ? -14.585 1.175 -34.556 1.00 80.38 666 LYS A N 1
ATOM 5264 C CA . LYS A 1 666 ? -15.000 2.566 -34.322 1.00 80.38 666 LYS A CA 1
ATOM 5265 C C . LYS A 1 666 ? -16.166 2.966 -35.226 1.00 80.38 666 LYS A C 1
ATOM 5267 O O . LYS A 1 666 ? -17.116 3.577 -34.747 1.00 80.38 666 LYS A O 1
ATOM 5272 N N . ASP A 1 667 ? -16.101 2.601 -36.502 1.00 85.69 667 ASP A N 1
ATOM 5273 C CA . ASP A 1 667 ? -17.140 2.943 -37.473 1.00 85.69 667 ASP A CA 1
ATOM 5274 C C . ASP A 1 667 ? -18.408 2.109 -37.246 1.00 85.69 667 ASP A C 1
ATOM 5276 O O . ASP A 1 667 ? -19.503 2.658 -37.310 1.00 85.69 667 ASP A O 1
ATOM 5280 N N . ALA A 1 668 ? -18.274 0.832 -36.864 1.00 85.69 668 ALA A N 1
ATOM 5281 C CA . ALA A 1 668 ? -19.406 -0.002 -36.457 1.00 85.69 668 ALA A CA 1
ATOM 5282 C C . ALA A 1 668 ? -20.144 0.597 -35.254 1.00 85.69 668 ALA A C 1
ATOM 5284 O O . ALA A 1 668 ? -21.367 0.703 -35.272 1.00 85.69 668 ALA A O 1
ATOM 5285 N N . LEU A 1 669 ? -19.408 1.046 -34.230 1.00 83.50 669 LEU A N 1
ATOM 5286 C CA . LEU A 1 669 ? -19.997 1.718 -33.071 1.00 83.50 669 LEU A CA 1
ATOM 5287 C C . LEU A 1 669 ? -20.698 3.028 -33.464 1.00 83.50 669 LEU A C 1
ATOM 5289 O O . LEU A 1 669 ? -21.783 3.314 -32.967 1.00 83.50 669 LEU A O 1
ATOM 5293 N N . ALA A 1 670 ? -20.099 3.811 -34.364 1.00 85.56 670 ALA A N 1
ATOM 5294 C CA . ALA A 1 670 ? -20.689 5.056 -34.847 1.00 85.56 670 ALA A CA 1
ATOM 5295 C C . ALA A 1 670 ? -21.935 4.835 -35.723 1.00 85.56 670 ALA A C 1
ATOM 5297 O O . ALA A 1 670 ? -22.813 5.693 -35.736 1.00 85.56 670 ALA A O 1
ATOM 5298 N N . GLU A 1 671 ? -22.020 3.727 -36.468 1.00 85.75 671 GLU A N 1
ATOM 5299 C CA . GLU A 1 671 ? -23.235 3.333 -37.192 1.00 85.75 671 GLU A CA 1
ATOM 5300 C C . GLU A 1 671 ? -24.320 2.845 -36.220 1.00 85.75 671 GLU A C 1
ATOM 5302 O O . GLU A 1 671 ? -25.445 3.321 -36.312 1.00 85.75 671 GLU A O 1
ATOM 5307 N N . LEU A 1 672 ? -23.985 2.024 -35.217 1.00 81.50 672 LEU A N 1
ATOM 5308 C CA . LEU A 1 672 ? -24.941 1.568 -34.190 1.00 81.50 672 LEU A CA 1
ATOM 5309 C C . LEU A 1 672 ? -25.543 2.695 -33.359 1.00 81.50 672 LEU A C 1
ATOM 5311 O O . LEU A 1 672 ? -26.662 2.568 -32.898 1.00 81.50 672 LEU A O 1
ATOM 5315 N N . GLN A 1 673 ? -24.814 3.787 -33.136 1.00 82.44 673 GLN A N 1
ATOM 5316 C CA . GLN A 1 673 ? -25.343 4.949 -32.414 1.00 82.44 673 GLN A CA 1
ATOM 5317 C C . GLN A 1 673 ? -26.349 5.772 -33.238 1.00 82.44 673 GLN A C 1
ATOM 5319 O O . GLN A 1 673 ? -26.992 6.663 -32.685 1.00 82.44 673 GLN A O 1
ATOM 5324 N N . LYS A 1 674 ? -26.437 5.534 -34.554 1.00 79.88 674 LYS A N 1
ATOM 5325 C CA . LYS A 1 674 ? -27.370 6.214 -35.470 1.00 79.88 674 LYS A CA 1
ATOM 5326 C C . LYS A 1 674 ? -28.638 5.403 -35.740 1.00 79.88 674 LYS A C 1
ATOM 5328 O O . LYS A 1 674 ? -29.605 5.987 -36.226 1.00 79.88 674 LYS A O 1
ATOM 5333 N N . VAL A 1 675 ? -28.573 4.095 -35.499 1.00 68.56 675 VAL A N 1
ATOM 5334 C CA . VAL A 1 675 ? -29.664 3.118 -35.611 1.00 68.56 675 VAL A CA 1
ATOM 5335 C C . VAL A 1 675 ? -30.380 3.045 -34.270 1.00 68.56 675 VAL A C 1
ATOM 5337 O O . VAL A 1 675 ? -31.629 3.022 -34.281 1.00 68.56 675 VAL A O 1
#

InterPro domains:
  IPR000719 Protein kinase domain [PF00069] (550-670)
  IPR002213 UDP-glucuronosyl/UDP-glucosyltransferase [PF00201] (294-437)
  IPR002213 UDP-glucuronosyl/UDP-glucosyltransferase [cd03784] (11-461)
  IPR011009 Protein kinase-like domain superfamily [SSF56112] (550-670)
  IPR032675 Leucine-rich repeat domain superfamily [G3DSA:3.80.10.10] (462-544)
  IPR035595 UDP-glycosyltransferase family, conserved site [PS00375] (359-402)

Organism: Salvia splendens (NCBI:txid180675)

Radius of gyration: 30.6 Å; chains: 1; bounding box: 85×71×90 Å

Foldseek 3Di:
DDPPDPPDFAAEEEEAFQADQLGLQLSLLVQLVVLLVRYQYEYEYEPQLVVLCVVAHCSVVLCVVRPSYDYDYFHLQDDPPQPCAEPCVVVSVVSCVVGVVVVVLVCLQDQVNQDDPNGGGHQEYEYELVDLCQLVSCVVNVHAYEYEYSADLLLLQVLLQLVQCVVVVVPQPPPDDQQQADCSGPPRRVFDGNQLHFPLRPDNDSVPVVSVVSSSSSLSNLSHPAYEYQAACVQCVVSVVVCCVSGVFYFHQHPSQLLSVQSCVVVVHPRDRDGSDSDHADCVVVVVLVPADFLQEEEEDADRHAADEPVLVVLLLLLVVVLVTAYEYADAPSRYPDDDPCVVVSVVSNVVGYHYDNHHPLLVVLLRRRHNAYEYLQRRNSLRSNLLSLHAYEHEHDGRSSSNSQSCSCPVLNLAHYPYPDRGSNSSNVRSCCCRPVCVVVNSVSSVVSSVVRSQCSHFQQGARAEEDDLCVLVPDLLDAEDANANHQYEEEDDLSVLSSLNYQYDHHHQYAYAEEDHPSVLSNVNHLYYHHYNYQYWDAPDDNDDPDPPDPSDPVPPDDPQLFAPCCVPGVIDHQLRVLSSVLQVLQCVFQVDHQPPPVQDDPRGSLVVLVVCLVPQDPNRGDVVCQPPDDPVSNVVSSVVSNLSNVLSNLSNDPPSVSRDGPVVSVVSVVVD